Protein AF-A0A7S2RFF7-F1 (afdb_monomer)

Mean predicted aligned error: 13.82 Å

pLDDT: mean 79.88, std 22.13, range [27.48, 98.69]

Organism: NCBI:txid49252

InterPro domains:
  IPR005165 Anthrax toxin, edema factor, central [PF03497] (139-220)
  IPR037017 Anthrax toxin, edema factor, central domain superfamily [G3DSA:3.90.1760.10] (170-289)

Structure (mmCIF, N/CA/C/O backbone):
data_AF-A0A7S2RFF7-F1
#
_entry.id   AF-A0A7S2RFF7-F1
#
loop_
_atom_site.group_PDB
_atom_site.id
_atom_site.type_symbol
_atom_site.label_atom_id
_atom_site.label_alt_id
_atom_site.label_comp_id
_atom_site.label_asym_id
_atom_site.label_entity_id
_atom_site.label_seq_id
_atom_site.pdbx_PDB_ins_code
_atom_site.Cartn_x
_atom_site.Cartn_y
_atom_site.Cartn_z
_atom_site.occupancy
_atom_site.B_iso_or_equiv
_atom_site.auth_seq_id
_atom_site.auth_comp_id
_atom_site.auth_asym_id
_atom_site.auth_atom_id
_atom_site.pdbx_PDB_model_num
ATOM 1 N N . SER A 1 1 ? -48.824 20.600 -8.946 1.00 50.84 1 SER A N 1
ATOM 2 C CA . SER A 1 1 ? -48.094 21.889 -8.973 1.00 50.84 1 SER A CA 1
ATOM 3 C C . SER A 1 1 ? -47.130 22.089 -7.794 1.00 50.84 1 SER A C 1
ATOM 5 O O . SER A 1 1 ? -46.209 22.879 -7.943 1.00 50.84 1 SER A O 1
ATOM 7 N N . GLY A 1 2 ? -47.251 21.365 -6.666 1.00 45.94 2 GLY A N 1
ATOM 8 C CA . GLY A 1 2 ? -46.391 21.558 -5.478 1.00 45.94 2 GLY A CA 1
ATOM 9 C C . GLY A 1 2 ? -44.954 21.003 -5.534 1.00 45.94 2 GLY A C 1
ATOM 10 O O . GLY A 1 2 ? -44.089 21.506 -4.828 1.00 45.94 2 GLY A O 1
ATOM 11 N N . GLN A 1 3 ? -44.642 20.024 -6.393 1.00 40.78 3 GLN A N 1
ATOM 12 C CA . GLN A 1 3 ? -43.285 19.443 -6.461 1.00 40.78 3 GLN A CA 1
ATOM 13 C C . GLN A 1 3 ? -42.256 20.315 -7.206 1.00 40.78 3 GLN A C 1
ATOM 15 O O . GLN A 1 3 ? -41.061 20.213 -6.946 1.00 40.78 3 GLN A O 1
ATOM 20 N N . TRP A 1 4 ? -42.697 21.218 -8.088 1.00 40.47 4 TRP A N 1
ATOM 21 C CA . TRP A 1 4 ? -41.795 22.095 -8.852 1.00 40.47 4 TRP A CA 1
ATOM 22 C C . TRP A 1 4 ? -41.325 23.329 -8.071 1.00 40.47 4 TRP A C 1
ATOM 24 O O . TRP A 1 4 ? -40.272 23.886 -8.379 1.00 40.47 4 TRP A O 1
ATOM 34 N N . ILE A 1 5 ? -42.077 23.745 -7.049 1.00 53.62 5 ILE A N 1
ATOM 35 C CA . ILE A 1 5 ? -41.727 24.892 -6.196 1.00 53.62 5 ILE A CA 1
ATOM 36 C C . ILE A 1 5 ? -40.555 24.519 -5.273 1.00 53.62 5 ILE A C 1
ATOM 38 O O . ILE A 1 5 ? -39.590 25.270 -5.163 1.00 53.62 5 ILE A O 1
ATOM 42 N N . ASN A 1 6 ? -40.557 23.289 -4.754 1.00 53.44 6 ASN A N 1
ATOM 43 C CA . ASN A 1 6 ? -39.535 22.782 -3.833 1.00 53.44 6 ASN A CA 1
ATOM 44 C C . ASN A 1 6 ? -38.143 22.622 -4.500 1.00 53.44 6 ASN A C 1
ATOM 46 O O . ASN A 1 6 ? -37.103 22.811 -3.871 1.00 53.44 6 ASN A O 1
ATOM 50 N N . LEU A 1 7 ? -38.097 22.353 -5.814 1.00 55.66 7 LEU A N 1
ATOM 51 C CA . LEU A 1 7 ? -36.831 22.284 -6.562 1.00 55.66 7 LEU A CA 1
ATOM 52 C C . LEU A 1 7 ? -36.215 23.664 -6.852 1.00 55.66 7 LEU A C 1
ATOM 54 O O . LEU A 1 7 ? -34.994 23.778 -6.968 1.00 55.66 7 LEU A O 1
ATOM 58 N N . LYS A 1 8 ? -37.039 24.713 -6.983 1.00 59.47 8 LYS A N 1
ATOM 59 C CA . LYS A 1 8 ? -36.550 26.083 -7.206 1.00 59.47 8 LYS A CA 1
ATOM 60 C C . LYS A 1 8 ? -35.967 26.690 -5.932 1.00 59.47 8 LYS A C 1
ATOM 62 O O . LYS A 1 8 ? -34.960 27.387 -6.021 1.00 59.47 8 LYS A O 1
ATOM 67 N N . GLU A 1 9 ? -36.545 26.386 -4.773 1.00 62.47 9 GLU A N 1
ATOM 68 C CA . GLU A 1 9 ? -36.015 26.834 -3.480 1.00 62.47 9 GLU A CA 1
ATOM 69 C C . GLU A 1 9 ? -34.687 26.146 -3.141 1.00 62.47 9 GLU A C 1
ATOM 71 O O . GLU A 1 9 ? -33.722 26.837 -2.822 1.00 62.47 9 GLU A O 1
ATOM 76 N N . LYS A 1 10 ? -34.565 24.827 -3.369 1.00 64.19 10 LYS A N 1
ATOM 77 C CA . LYS A 1 10 ? -33.287 24.105 -3.193 1.00 64.19 10 LYS A CA 1
ATOM 78 C C . LYS A 1 10 ? -32.157 24.594 -4.104 1.00 64.19 10 LYS A C 1
ATOM 80 O O . LYS A 1 10 ? -30.992 24.538 -3.720 1.00 64.19 10 LYS A O 1
ATOM 85 N N . ARG A 1 11 ? -32.469 25.067 -5.317 1.00 66.19 11 ARG A N 1
ATOM 86 C CA . ARG A 1 11 ? -31.454 25.647 -6.215 1.00 66.19 11 ARG A CA 1
ATOM 87 C C . ARG A 1 11 ? -31.050 27.063 -5.817 1.00 66.19 11 ARG A C 1
ATOM 89 O O . ARG A 1 11 ? -29.893 27.414 -6.010 1.00 66.19 11 ARG A O 1
ATOM 96 N N . LYS A 1 12 ? -31.964 27.865 -5.259 1.00 71.00 12 LYS A N 1
ATOM 97 C CA . LYS A 1 12 ? -31.616 29.194 -4.735 1.00 71.00 12 LYS A CA 1
ATOM 98 C C . LYS A 1 12 ? -30.678 29.090 -3.533 1.00 71.00 12 LYS A C 1
ATOM 100 O O . LYS A 1 12 ? -29.656 29.763 -3.542 1.00 71.00 12 LYS A O 1
ATOM 105 N N . SER A 1 13 ? -30.952 28.179 -2.596 1.00 72.00 13 SER A N 1
ATOM 106 C CA . SER A 1 13 ? -30.099 27.992 -1.415 1.00 72.00 13 SER A CA 1
ATOM 107 C C . SER A 1 13 ? -28.688 27.506 -1.770 1.00 72.00 13 SER A C 1
ATOM 109 O O . SER A 1 13 ? -27.721 27.944 -1.164 1.00 72.00 13 SER A O 1
ATOM 111 N N . GLN A 1 14 ? -28.534 26.650 -2.788 1.00 63.84 14 GLN A N 1
ATOM 112 C CA . GLN A 1 14 ? -27.205 26.211 -3.244 1.00 63.84 14 GLN A CA 1
ATOM 113 C C . GLN A 1 14 ? -26.387 27.330 -3.905 1.00 63.84 14 GLN A C 1
ATOM 115 O O . GLN A 1 14 ? -25.170 27.355 -3.757 1.00 63.84 14 GLN A O 1
ATOM 120 N N . ILE A 1 15 ? -27.041 28.258 -4.610 1.00 74.50 15 ILE A N 1
ATOM 121 C CA . ILE A 1 15 ? -26.365 29.397 -5.250 1.00 74.50 15 ILE A CA 1
ATOM 122 C C . ILE A 1 15 ? -25.943 30.446 -4.211 1.00 74.50 15 ILE A C 1
ATOM 124 O O . ILE A 1 15 ? -24.914 31.092 -4.392 1.00 74.50 15 ILE A O 1
ATOM 128 N N . GLU A 1 16 ? -26.707 30.613 -3.130 1.00 70.38 16 GLU A N 1
ATOM 129 C CA . GLU A 1 16 ? -26.358 31.511 -2.019 1.00 70.38 16 GLU A CA 1
ATOM 130 C C . GLU A 1 16 ? -25.154 30.990 -1.224 1.00 70.38 16 GLU A C 1
ATOM 132 O O . GLU A 1 16 ? -24.198 31.734 -1.025 1.00 70.38 16 GLU A O 1
ATOM 137 N N . ILE A 1 17 ? -25.120 29.687 -0.920 1.00 71.75 17 ILE A N 1
ATOM 138 C CA . ILE A 1 17 ? -23.980 29.041 -0.243 1.00 71.75 17 ILE A CA 1
ATOM 139 C C . ILE A 1 17 ? -22.697 29.151 -1.087 1.00 71.75 17 ILE A C 1
ATOM 141 O O . ILE A 1 17 ? -21.632 29.476 -0.571 1.00 71.75 17 ILE A O 1
ATOM 145 N N . GLN A 1 18 ? -22.794 28.976 -2.410 1.00 59.34 18 GLN A N 1
ATOM 146 C CA . GLN A 1 18 ? -21.644 29.145 -3.308 1.00 59.34 18 GLN A CA 1
ATOM 147 C C . GLN A 1 18 ? -21.169 30.596 -3.449 1.00 59.34 18 GLN A C 1
ATOM 149 O O . GLN A 1 18 ? -20.025 30.823 -3.848 1.00 59.34 18 GLN A O 1
ATOM 154 N N . LYS A 1 19 ? -22.016 31.590 -3.164 1.00 67.56 19 LYS A N 1
ATOM 155 C CA . LYS A 1 19 ? -21.591 32.995 -3.147 1.00 67.56 19 LYS A CA 1
ATOM 156 C C . LYS A 1 19 ? -20.852 33.336 -1.858 1.00 67.56 19 LYS A C 1
ATOM 158 O O . LYS A 1 19 ? -19.801 33.959 -1.952 1.00 67.56 19 LYS A O 1
ATOM 163 N N . GLU A 1 20 ? -21.325 32.855 -0.710 1.00 65.31 20 GLU A N 1
ATOM 164 C CA . GLU A 1 20 ? -20.646 33.055 0.578 1.00 65.31 20 GLU A CA 1
ATOM 165 C C . GLU A 1 20 ? -19.268 32.371 0.620 1.00 65.31 20 GLU A C 1
ATOM 167 O O . GLU A 1 20 ? -18.295 32.977 1.066 1.00 65.31 20 GLU A O 1
ATOM 172 N N . GLU A 1 21 ? -19.127 31.160 0.066 1.00 60.25 21 GLU A N 1
ATOM 173 C CA . GLU A 1 21 ? -17.826 30.468 0.005 1.00 60.25 21 GLU A CA 1
ATOM 174 C C . GLU A 1 21 ? -16.787 31.205 -0.860 1.00 60.25 21 GLU A C 1
ATOM 176 O O . GLU A 1 21 ? -15.596 31.206 -0.543 1.00 60.25 21 GLU A O 1
ATOM 181 N N . ASN A 1 22 ? -17.221 31.875 -1.932 1.00 52.09 22 ASN A N 1
ATOM 182 C CA . ASN A 1 22 ? -16.320 32.642 -2.795 1.00 52.09 22 ASN A CA 1
ATOM 183 C C . ASN A 1 22 ? -15.942 34.009 -2.201 1.00 52.09 22 ASN A C 1
ATOM 185 O O . ASN A 1 22 ? -14.858 34.512 -2.490 1.00 52.09 22 ASN A O 1
ATOM 189 N N . GLU A 1 23 ? -16.791 34.591 -1.352 1.00 53.78 23 GLU A N 1
ATOM 190 C CA . GLU A 1 23 ? -16.519 35.862 -0.666 1.00 53.78 23 GLU A CA 1
ATOM 191 C C . GLU A 1 23 ? -15.573 35.677 0.538 1.00 53.78 23 GLU A C 1
ATOM 193 O O . GLU A 1 23 ? -14.775 36.557 0.865 1.00 53.78 23 GLU A O 1
ATOM 198 N N . ILE A 1 24 ? -15.575 34.485 1.147 1.00 55.53 24 ILE A N 1
ATOM 199 C CA . ILE A 1 24 ? -14.622 34.100 2.201 1.00 55.53 24 ILE A CA 1
ATOM 200 C C . ILE A 1 24 ? -13.211 33.868 1.627 1.00 55.53 24 ILE A C 1
ATOM 202 O O . ILE A 1 24 ? -12.216 34.167 2.288 1.00 55.53 24 ILE A O 1
ATOM 206 N N . LEU A 1 25 ? -13.099 33.408 0.376 1.00 47.94 25 LEU A N 1
ATOM 207 C CA . LEU A 1 25 ? -11.810 33.184 -0.292 1.00 47.94 25 LEU A CA 1
ATOM 208 C C . LEU A 1 25 ? -11.142 34.469 -0.809 1.00 47.94 25 LEU A C 1
ATOM 210 O O . LEU A 1 25 ? -9.938 34.451 -1.065 1.00 47.94 25 LEU A O 1
ATOM 214 N N . SER A 1 26 ? -11.869 35.584 -0.940 1.00 44.34 26 SER A N 1
ATOM 215 C CA . SER A 1 26 ? -11.306 36.842 -1.455 1.00 44.34 26 SER A CA 1
ATOM 216 C C . SER A 1 26 ? -10.727 37.776 -0.386 1.00 44.34 26 SER A C 1
ATOM 218 O O . SER A 1 26 ? -10.078 38.752 -0.747 1.00 44.34 26 SER A O 1
ATOM 220 N N . ASN A 1 27 ? -10.925 37.493 0.909 1.00 42.41 27 ASN A N 1
ATOM 221 C CA . ASN A 1 27 ? -10.577 38.417 2.004 1.00 42.41 27 ASN A CA 1
ATOM 222 C C . ASN A 1 27 ? -9.439 37.932 2.932 1.00 42.41 27 ASN A C 1
ATOM 224 O O . ASN A 1 27 ? -9.236 38.483 4.014 1.00 42.41 27 ASN A O 1
ATOM 228 N N . GLY A 1 28 ? -8.660 36.930 2.517 1.00 37.66 28 GLY A N 1
ATOM 229 C CA . GLY A 1 28 ? -7.533 36.389 3.286 1.00 37.66 28 GLY A CA 1
ATOM 230 C C . GLY A 1 28 ? -6.184 37.063 3.003 1.00 37.66 28 GLY A C 1
ATOM 231 O O . GLY A 1 28 ? -5.427 36.573 2.174 1.00 37.66 28 GLY A O 1
ATOM 232 N N . SER A 1 29 ? -5.912 38.154 3.728 1.00 37.09 29 SER A N 1
ATOM 233 C CA . SER A 1 29 ? -4.608 38.648 4.230 1.00 37.09 29 SER A CA 1
ATOM 234 C C . SER A 1 29 ? -3.357 38.631 3.327 1.00 37.09 29 SER A C 1
ATOM 236 O O . SER A 1 29 ? -2.744 37.593 3.079 1.00 37.09 29 SER A O 1
ATOM 238 N N . GLU A 1 30 ? -2.889 39.839 2.998 1.00 46.78 30 GLU A N 1
ATOM 239 C CA . GLU A 1 30 ? -1.511 40.150 2.605 1.00 46.78 30 GLU A CA 1
ATOM 240 C C . GLU A 1 30 ? -0.536 39.909 3.776 1.00 46.78 30 GLU A C 1
ATOM 242 O O . GLU A 1 30 ? -0.664 40.531 4.830 1.00 46.78 30 GLU A O 1
ATOM 247 N N . GLU A 1 31 ? 0.482 39.066 3.577 1.00 38.91 31 GLU A N 1
ATOM 248 C CA . GLU A 1 31 ? 1.694 39.041 4.408 1.00 38.91 31 GLU A CA 1
ATOM 249 C C . GLU A 1 31 ? 2.965 39.153 3.542 1.00 38.91 31 GLU A C 1
ATOM 251 O O . GLU A 1 31 ? 2.984 38.713 2.386 1.00 38.91 31 GLU A O 1
ATOM 256 N N . PRO A 1 32 ? 4.035 39.786 4.063 1.00 38.00 32 PRO A N 1
ATOM 257 C CA . PRO A 1 32 ? 5.127 40.307 3.254 1.00 38.00 32 PRO A CA 1
ATOM 258 C C . PRO A 1 32 ? 6.128 39.229 2.827 1.00 38.00 32 PRO A C 1
ATOM 260 O O . PRO A 1 32 ? 6.657 38.458 3.627 1.00 38.00 32 PRO A O 1
ATOM 263 N N . ILE A 1 33 ? 6.476 39.254 1.541 1.00 32.56 33 ILE A N 1
ATOM 264 C CA . ILE A 1 33 ? 7.538 38.440 0.947 1.00 32.56 33 ILE A CA 1
ATOM 265 C C . ILE A 1 33 ? 8.898 38.928 1.472 1.00 32.56 33 ILE A C 1
ATOM 267 O O . ILE A 1 33 ? 9.465 39.905 0.980 1.00 32.56 33 ILE A O 1
ATOM 271 N N . VAL A 1 34 ? 9.455 38.222 2.459 1.00 32.41 34 VAL A N 1
ATOM 272 C CA . VAL A 1 34 ? 10.856 38.376 2.874 1.00 32.41 34 VAL A CA 1
ATOM 273 C C . VAL A 1 34 ? 11.744 37.596 1.904 1.00 32.41 34 VAL A C 1
ATOM 275 O O . VAL A 1 34 ? 11.863 36.373 1.944 1.00 32.41 34 VAL A O 1
ATOM 278 N N . ASN A 1 35 ? 12.383 38.340 1.008 1.00 36.88 35 ASN A N 1
ATOM 279 C CA . ASN A 1 35 ? 13.294 37.832 -0.006 1.00 36.88 35 ASN A CA 1
ATOM 280 C C . ASN A 1 35 ? 14.657 37.482 0.628 1.00 36.88 35 ASN A C 1
ATOM 282 O O . ASN A 1 35 ? 15.513 38.349 0.803 1.00 36.88 35 ASN A O 1
ATOM 286 N N . THR A 1 36 ? 14.876 36.213 0.987 1.00 32.38 36 THR A N 1
ATOM 287 C CA . THR A 1 36 ? 16.193 35.716 1.429 1.00 32.38 36 THR A CA 1
ATOM 288 C C . THR A 1 36 ? 16.903 34.977 0.297 1.00 32.38 36 THR A C 1
ATOM 290 O O . THR A 1 36 ? 16.961 33.753 0.235 1.00 32.38 36 THR A O 1
ATOM 293 N N . ASN A 1 37 ? 17.526 35.748 -0.594 1.00 31.78 37 ASN A N 1
ATOM 294 C CA . ASN A 1 37 ? 18.553 35.236 -1.498 1.00 31.78 37 ASN A CA 1
ATOM 295 C C . ASN A 1 37 ? 19.822 34.885 -0.697 1.00 31.78 37 ASN A C 1
ATOM 297 O O . ASN A 1 37 ? 20.742 35.694 -0.576 1.00 31.78 37 ASN A O 1
ATOM 301 N N . ARG A 1 38 ? 19.903 33.662 -0.156 1.00 29.61 38 ARG A N 1
ATOM 302 C CA . ARG A 1 38 ? 21.180 33.078 0.285 1.00 29.61 38 ARG A CA 1
ATOM 303 C C . ARG A 1 38 ? 21.874 32.416 -0.900 1.00 29.61 38 ARG A C 1
ATOM 305 O O . ARG A 1 38 ? 21.633 31.269 -1.257 1.00 29.61 38 ARG A O 1
ATOM 312 N N . ARG A 1 39 ? 22.768 33.196 -1.500 1.00 29.22 39 ARG A N 1
ATOM 313 C CA . ARG A 1 39 ? 23.754 32.782 -2.497 1.00 29.22 39 ARG A CA 1
ATOM 314 C C . ARG A 1 39 ? 24.758 31.840 -1.823 1.00 29.22 39 ARG A C 1
ATOM 316 O O . ARG A 1 39 ? 25.574 32.286 -1.023 1.00 29.22 39 ARG A O 1
ATOM 323 N N . VAL A 1 40 ? 24.695 30.545 -2.126 1.00 28.89 40 VAL A N 1
ATOM 324 C CA . VAL A 1 40 ? 25.746 29.591 -1.743 1.00 28.89 40 VAL A CA 1
ATOM 325 C C . VAL A 1 40 ? 26.932 29.815 -2.681 1.00 28.89 40 VAL A C 1
ATOM 327 O O . VAL A 1 40 ? 26.881 29.496 -3.867 1.00 28.89 40 VAL A O 1
ATOM 330 N N . SER A 1 41 ? 27.984 30.438 -2.159 1.00 27.48 41 SER A N 1
ATOM 331 C CA . SER A 1 41 ? 29.276 30.579 -2.824 1.00 27.48 41 SER A CA 1
ATOM 332 C C . SER A 1 41 ? 30.037 29.255 -2.754 1.00 27.48 41 SER A C 1
ATOM 334 O O . SER A 1 41 ? 30.497 28.868 -1.681 1.00 27.48 41 SER A O 1
ATOM 336 N N . PHE A 1 42 ? 30.205 28.580 -3.890 1.00 28.80 42 PHE A N 1
ATOM 337 C CA . PHE A 1 42 ? 31.222 27.540 -4.031 1.00 28.80 42 PHE A CA 1
ATOM 338 C C . PHE A 1 42 ? 32.586 28.212 -4.226 1.00 28.80 42 PHE A C 1
ATOM 340 O O . PHE A 1 42 ? 32.807 28.912 -5.215 1.00 28.80 42 PHE A O 1
ATOM 347 N N . GLN A 1 43 ? 33.486 28.030 -3.259 1.00 28.73 43 GLN A N 1
ATOM 348 C CA . GLN A 1 43 ? 34.897 28.383 -3.396 1.00 28.73 43 GLN A CA 1
ATOM 349 C C . GLN A 1 43 ? 35.565 27.418 -4.383 1.00 28.73 43 GLN A C 1
ATOM 351 O O . GLN A 1 43 ? 35.547 26.203 -4.201 1.00 28.73 43 GLN A O 1
ATOM 356 N N . LEU A 1 44 ? 36.136 27.993 -5.439 1.00 29.59 44 LEU A N 1
ATOM 357 C CA . LEU A 1 44 ? 36.978 27.325 -6.425 1.00 29.59 44 LEU A CA 1
ATOM 358 C C . LEU A 1 44 ? 38.353 27.019 -5.808 1.00 29.59 44 LEU A C 1
ATOM 360 O O . LEU A 1 44 ? 38.982 27.905 -5.230 1.00 29.59 44 LEU A O 1
ATOM 364 N N . LEU A 1 45 ? 38.827 25.782 -5.970 1.00 32.34 45 LEU A N 1
ATOM 365 C CA . LEU A 1 45 ? 40.236 25.406 -5.801 1.00 32.34 45 LEU A CA 1
ATOM 366 C C . LEU A 1 45 ? 41.022 25.683 -7.106 1.00 32.34 45 LEU A C 1
ATOM 368 O O . LEU A 1 45 ? 40.408 25.771 -8.172 1.00 32.34 45 LEU A O 1
ATOM 372 N N . PRO A 1 46 ? 42.354 25.880 -7.036 1.00 31.30 46 PRO A N 1
ATOM 373 C CA . PRO A 1 46 ? 43.085 26.716 -7.987 1.00 31.30 46 PRO A CA 1
ATOM 374 C C . PRO A 1 46 ? 43.409 26.050 -9.331 1.00 31.30 46 PRO A C 1
ATOM 376 O O . PRO A 1 46 ? 43.733 24.866 -9.417 1.00 31.30 46 PRO A O 1
ATOM 379 N N . GLU A 1 47 ? 43.387 26.882 -10.378 1.00 34.16 47 GLU A N 1
ATOM 380 C CA . GLU A 1 47 ? 43.902 26.600 -11.718 1.00 34.16 47 GLU A CA 1
ATOM 381 C C . GLU A 1 47 ? 45.417 26.336 -11.678 1.00 34.16 47 GLU A C 1
ATOM 383 O O . GLU A 1 47 ? 46.180 27.205 -11.268 1.00 34.16 47 GLU A O 1
ATOM 388 N N . ASN A 1 48 ? 45.863 25.175 -12.172 1.00 33.19 48 ASN A N 1
ATOM 389 C CA . ASN A 1 48 ? 47.192 25.010 -12.773 1.00 33.19 48 ASN A CA 1
ATOM 390 C C . ASN A 1 48 ? 47.267 23.732 -13.626 1.00 33.19 48 ASN A C 1
ATOM 392 O O . ASN A 1 48 ? 47.528 22.647 -13.118 1.00 33.19 48 ASN A O 1
ATOM 396 N N . ASN A 1 49 ? 47.003 23.881 -14.930 1.00 31.44 49 ASN A N 1
ATOM 397 C CA . ASN A 1 49 ? 47.727 23.271 -16.063 1.00 31.44 49 ASN A CA 1
ATOM 398 C C . ASN A 1 49 ? 46.868 23.340 -17.335 1.00 31.44 49 ASN A C 1
ATOM 400 O O . ASN A 1 49 ? 46.187 22.393 -17.721 1.00 31.44 49 ASN A O 1
ATOM 404 N N . ARG A 1 50 ? 46.930 24.482 -18.031 1.00 30.58 50 ARG A N 1
ATOM 405 C CA . ARG A 1 50 ? 46.422 24.609 -19.402 1.00 30.58 50 ARG A CA 1
ATOM 406 C C . ARG A 1 50 ? 47.482 24.099 -20.381 1.00 30.58 50 ARG A C 1
ATOM 408 O O . ARG A 1 50 ? 48.398 24.838 -20.729 1.00 30.58 50 ARG A O 1
ATOM 415 N N . ARG A 1 51 ? 47.323 22.876 -20.895 1.00 29.53 51 ARG A N 1
ATOM 416 C CA . ARG A 1 51 ? 47.814 22.531 -22.241 1.00 29.53 51 ARG A CA 1
ATOM 417 C C . ARG A 1 51 ? 46.653 22.687 -23.220 1.00 29.53 51 ARG A C 1
ATOM 419 O O . ARG A 1 51 ? 45.621 22.040 -23.083 1.00 29.53 51 ARG A O 1
ATOM 426 N N . ARG A 1 52 ? 46.815 23.615 -24.165 1.00 32.97 52 ARG A N 1
ATOM 427 C CA . ARG A 1 52 ? 45.876 23.889 -25.259 1.00 32.97 52 ARG A CA 1
ATOM 428 C C . ARG A 1 52 ? 45.835 22.688 -26.209 1.00 32.97 52 ARG A C 1
ATOM 430 O O . ARG A 1 52 ? 46.876 22.309 -26.733 1.00 32.97 52 ARG A O 1
ATOM 437 N N . ILE A 1 53 ? 44.640 22.167 -26.479 1.00 28.92 53 ILE A N 1
ATOM 438 C CA . ILE A 1 53 ? 44.345 21.352 -27.666 1.00 28.92 53 ILE A CA 1
ATOM 439 C C . ILE A 1 53 ? 43.395 22.185 -28.545 1.00 28.92 53 ILE A C 1
ATOM 441 O O . ILE A 1 53 ? 42.445 22.757 -28.000 1.00 28.92 53 ILE A O 1
ATOM 445 N N . PRO A 1 54 ? 43.634 22.333 -29.862 1.00 29.92 54 PRO A N 1
ATOM 446 C CA . PRO A 1 54 ? 42.799 23.170 -30.712 1.00 29.92 54 PRO A CA 1
ATOM 447 C C . PRO A 1 54 ? 41.462 22.493 -31.011 1.00 29.92 54 PRO A C 1
ATOM 449 O O . PRO A 1 54 ? 41.401 21.327 -31.395 1.00 29.92 54 PRO A O 1
ATOM 452 N N . SER A 1 55 ? 40.386 23.266 -30.893 1.00 29.95 55 SER A N 1
ATOM 453 C CA . SER A 1 55 ? 39.056 22.898 -31.355 1.00 29.95 55 SER A CA 1
ATOM 454 C C . SER A 1 55 ? 38.989 22.942 -32.884 1.00 29.95 55 SER A C 1
ATOM 456 O O . SER A 1 55 ? 39.044 24.027 -33.468 1.00 29.95 55 SER A O 1
ATOM 458 N N . GLN A 1 56 ? 38.764 21.800 -33.528 1.00 30.02 56 GLN A N 1
ATOM 459 C CA . GLN A 1 56 ? 38.091 21.775 -34.823 1.00 30.02 56 GLN A CA 1
ATOM 460 C C . GLN A 1 56 ? 36.728 21.105 -34.673 1.00 30.02 56 GLN A C 1
ATOM 462 O O . GLN A 1 56 ? 36.600 19.923 -34.367 1.00 30.02 56 GLN A O 1
ATOM 467 N N . ARG A 1 57 ? 35.691 21.921 -34.874 1.00 34.50 57 ARG A N 1
ATOM 468 C CA . ARG A 1 57 ? 34.326 21.475 -35.131 1.00 34.50 57 ARG A CA 1
ATOM 469 C C . ARG A 1 57 ? 34.308 20.776 -36.488 1.00 34.50 57 ARG A C 1
ATOM 471 O O . ARG A 1 57 ? 34.519 21.429 -37.502 1.00 34.50 57 ARG A O 1
ATOM 478 N N . SER A 1 58 ? 33.941 19.502 -36.506 1.00 30.78 58 SER A N 1
ATOM 479 C CA . SER A 1 58 ? 33.343 18.878 -37.682 1.00 30.78 58 SER A CA 1
ATOM 480 C C . SER A 1 58 ? 32.107 18.110 -37.237 1.00 30.78 58 SER A C 1
ATOM 482 O O . SER A 1 58 ? 32.184 17.132 -36.495 1.00 30.78 58 SER A O 1
ATOM 484 N N . ARG A 1 59 ? 30.942 18.617 -37.645 1.00 37.34 59 ARG A N 1
ATOM 485 C CA . ARG A 1 59 ? 29.678 17.886 -37.605 1.00 37.34 59 ARG A CA 1
ATOM 486 C C . ARG A 1 59 ? 29.776 16.787 -38.662 1.00 37.34 59 ARG A C 1
ATOM 488 O O . ARG A 1 59 ? 29.621 17.076 -39.844 1.00 37.34 59 ARG A O 1
ATOM 495 N N . ARG A 1 60 ? 29.995 15.540 -38.246 1.00 32.50 60 ARG A N 1
ATOM 496 C CA . ARG A 1 60 ? 29.646 14.367 -39.054 1.00 32.50 60 ARG A CA 1
ATOM 497 C C . ARG A 1 60 ? 28.515 13.616 -38.366 1.00 32.50 60 ARG A C 1
ATOM 499 O O . ARG A 1 60 ? 28.640 13.160 -37.235 1.00 32.50 60 ARG A O 1
ATOM 506 N N . SER A 1 61 ? 27.386 13.575 -39.058 1.00 35.66 61 SER A N 1
ATOM 507 C CA . SER A 1 61 ? 26.224 12.748 -38.767 1.00 35.66 61 SER A CA 1
ATOM 508 C C . SER A 1 61 ? 26.619 11.268 -38.822 1.00 35.66 61 SER A C 1
ATOM 510 O O . SER A 1 61 ? 27.161 10.792 -39.817 1.00 35.66 61 SER A O 1
ATOM 512 N N . GLY A 1 62 ? 26.340 10.528 -37.748 1.00 37.19 62 GLY A N 1
ATOM 513 C CA . GLY A 1 62 ? 26.659 9.103 -37.587 1.00 37.19 62 GLY A CA 1
ATOM 514 C C . GLY A 1 62 ? 25.740 8.149 -38.356 1.00 37.19 62 GLY A C 1
ATOM 515 O O . GLY A 1 62 ? 25.302 7.153 -37.798 1.00 37.19 62 GLY A O 1
ATOM 516 N N . ILE A 1 63 ? 25.421 8.454 -39.617 1.00 41.50 63 ILE A N 1
ATOM 517 C CA . ILE A 1 63 ? 24.612 7.583 -40.497 1.00 41.50 63 ILE A CA 1
ATOM 518 C C . ILE A 1 63 ? 25.497 6.864 -41.542 1.00 41.50 63 ILE A C 1
ATOM 520 O O . ILE A 1 63 ? 25.041 5.971 -42.245 1.00 41.50 63 ILE A O 1
ATOM 524 N N . ALA A 1 64 ? 26.792 7.188 -41.618 1.00 36.06 64 ALA A N 1
ATOM 525 C CA . ALA A 1 64 ? 27.665 6.709 -42.691 1.00 36.06 64 ALA A CA 1
ATOM 526 C C . ALA A 1 64 ? 28.245 5.286 -42.516 1.00 36.06 64 ALA A C 1
ATOM 528 O O . ALA A 1 64 ? 28.806 4.771 -43.475 1.00 36.06 64 ALA A O 1
ATOM 529 N N . SER A 1 65 ? 28.136 4.632 -41.350 1.00 46.88 65 SER A N 1
ATOM 530 C CA . SER A 1 65 ? 28.872 3.372 -41.113 1.00 46.88 65 SER A CA 1
ATOM 531 C C . SER A 1 65 ? 28.162 2.097 -41.577 1.00 46.88 65 SER A C 1
ATOM 533 O O . SER A 1 65 ? 28.834 1.119 -41.882 1.00 46.88 65 SER A O 1
ATOM 535 N N . SER A 1 66 ? 26.827 2.071 -41.671 1.00 41.56 66 SER A N 1
ATOM 536 C CA . SER A 1 66 ? 26.118 0.894 -42.206 1.00 41.56 66 SER A CA 1
ATOM 537 C C . SER A 1 66 ? 26.004 0.921 -43.732 1.00 41.56 66 SER A C 1
ATOM 539 O O . SER A 1 66 ? 26.063 -0.126 -44.371 1.00 41.56 66 SER A O 1
ATOM 541 N N . LEU A 1 67 ? 25.902 2.114 -44.332 1.00 40.28 67 LEU A N 1
ATOM 542 C CA . LEU A 1 67 ? 25.886 2.294 -45.788 1.00 40.28 67 LEU A CA 1
ATOM 543 C C . LEU A 1 67 ? 27.247 1.996 -46.432 1.00 40.28 67 LEU A C 1
ATOM 545 O O . LEU A 1 67 ? 27.278 1.506 -47.558 1.00 40.28 67 LEU A O 1
ATOM 549 N N . SER A 1 68 ? 28.361 2.211 -45.720 1.00 47.03 68 SER A N 1
ATOM 550 C CA . SER A 1 68 ? 29.686 1.882 -46.257 1.00 47.03 68 SER A CA 1
ATOM 551 C C . SER A 1 68 ? 29.894 0.379 -46.435 1.00 47.03 68 SER A C 1
ATOM 553 O O . SER A 1 68 ? 30.654 0.001 -47.312 1.00 47.03 68 SER A O 1
ATOM 555 N N . LEU A 1 69 ? 29.218 -0.479 -45.658 1.00 43.97 69 LEU A N 1
ATOM 556 C CA . LEU A 1 69 ? 29.357 -1.934 -45.782 1.00 43.97 69 LEU A CA 1
ATOM 557 C C . LEU A 1 69 ? 28.458 -2.532 -46.881 1.00 43.97 69 LEU A C 1
ATOM 559 O O . LEU A 1 69 ? 28.829 -3.512 -47.517 1.00 43.97 69 LEU A O 1
ATOM 563 N N . VAL A 1 70 ? 27.288 -1.937 -47.145 1.00 43.94 70 VAL A N 1
ATOM 564 C CA . VAL A 1 70 ? 26.411 -2.385 -48.247 1.00 43.94 70 VAL A CA 1
ATOM 565 C C . VAL A 1 70 ? 27.015 -2.011 -49.604 1.00 43.94 70 VAL A C 1
ATOM 567 O O . VAL A 1 70 ? 27.032 -2.848 -50.503 1.00 43.94 70 VAL A O 1
ATOM 570 N N . ASN A 1 71 ? 27.632 -0.828 -49.713 1.00 40.56 71 ASN A N 1
ATOM 571 C CA . ASN A 1 71 ? 28.435 -0.455 -50.886 1.00 40.56 71 ASN A CA 1
ATOM 572 C C . ASN A 1 71 ? 29.789 -1.193 -50.957 1.00 40.56 71 ASN A C 1
ATOM 574 O O . ASN A 1 71 ? 30.453 -1.141 -51.980 1.00 40.56 71 ASN A O 1
ATOM 578 N N . PHE A 1 72 ? 30.213 -1.876 -49.886 1.00 45.00 72 PHE A N 1
ATOM 579 C CA . PHE A 1 72 ? 31.435 -2.694 -49.864 1.00 45.00 72 PHE A CA 1
ATOM 580 C C . PHE A 1 72 ? 31.202 -4.123 -50.381 1.00 45.00 72 PHE A C 1
ATOM 582 O O . PHE A 1 72 ? 32.129 -4.753 -50.877 1.00 45.00 72 PHE A O 1
ATOM 589 N N . ILE A 1 73 ? 29.974 -4.647 -50.275 1.00 44.53 73 ILE A N 1
ATOM 590 C CA . ILE A 1 73 ? 29.617 -5.984 -50.786 1.00 44.53 73 ILE A CA 1
ATOM 591 C C . ILE A 1 73 ? 29.086 -5.905 -52.225 1.00 44.53 73 ILE A C 1
ATOM 593 O O . ILE A 1 73 ? 29.303 -6.826 -53.012 1.00 44.53 73 ILE A O 1
ATOM 597 N N . ALA A 1 74 ? 28.424 -4.807 -52.595 1.00 42.59 74 ALA A N 1
ATOM 598 C CA . ALA A 1 74 ? 28.047 -4.530 -53.975 1.00 42.59 74 ALA A CA 1
ATOM 599 C C . ALA A 1 74 ? 29.212 -3.827 -54.690 1.00 42.59 74 ALA A C 1
ATOM 601 O O . ALA A 1 74 ? 29.285 -2.604 -54.716 1.00 42.59 74 ALA A O 1
ATOM 602 N N . GLY A 1 75 ? 30.156 -4.615 -55.209 1.00 38.88 75 GLY A N 1
ATOM 603 C CA . GLY A 1 75 ? 31.227 -4.109 -56.062 1.00 38.88 75 GLY A CA 1
ATOM 604 C C . GLY A 1 75 ? 30.660 -3.542 -57.361 1.00 38.88 75 GLY A C 1
ATOM 605 O O . GLY A 1 75 ? 30.264 -4.307 -58.240 1.00 38.88 75 GLY A O 1
ATOM 606 N N . ASP A 1 76 ? 30.641 -2.216 -57.472 1.00 41.62 76 ASP A N 1
ATOM 607 C CA . ASP A 1 76 ? 30.530 -1.535 -58.758 1.00 41.62 76 ASP A CA 1
ATOM 608 C C . ASP A 1 76 ? 31.884 -1.649 -59.468 1.00 41.62 76 ASP A C 1
ATOM 610 O O . ASP A 1 76 ? 32.898 -1.091 -59.046 1.00 41.62 76 ASP A O 1
ATOM 614 N N . LEU A 1 77 ? 31.881 -2.463 -60.521 1.00 49.06 77 LEU A N 1
ATOM 615 C CA . LEU A 1 77 ? 32.920 -2.544 -61.537 1.00 49.06 77 LEU A CA 1
ATOM 616 C C . LEU A 1 77 ? 32.798 -1.298 -62.418 1.00 49.06 77 LEU A C 1
ATOM 618 O O . LEU A 1 77 ? 31.979 -1.289 -63.334 1.00 49.06 77 LEU A O 1
ATOM 622 N N . ASP A 1 78 ? 33.594 -0.269 -62.147 1.00 47.50 78 ASP A N 1
ATOM 623 C CA . ASP A 1 78 ? 33.866 0.773 -63.136 1.00 47.50 78 ASP A CA 1
ATOM 624 C C . ASP A 1 78 ? 35.381 1.012 -63.201 1.00 47.50 78 ASP A C 1
ATOM 626 O O . ASP A 1 78 ? 36.017 1.470 -62.248 1.00 47.50 78 ASP A O 1
ATOM 630 N N . ASP A 1 79 ? 35.954 0.591 -64.329 1.00 55.78 79 ASP A N 1
ATOM 631 C CA . ASP A 1 79 ? 37.366 0.692 -64.691 1.00 55.78 79 ASP A CA 1
ATOM 632 C C . ASP A 1 79 ? 37.688 2.130 -65.115 1.00 55.78 79 ASP A C 1
ATOM 634 O O . ASP A 1 79 ? 37.525 2.474 -66.284 1.00 55.78 79 ASP A O 1
ATOM 638 N N . SER A 1 80 ? 38.176 2.959 -64.190 1.00 58.03 80 SER A N 1
ATOM 639 C CA . SER A 1 80 ? 39.184 3.998 -64.470 1.00 58.03 80 SER A CA 1
ATOM 640 C C . SER A 1 80 ? 39.424 4.862 -63.234 1.00 58.03 80 SER A C 1
ATOM 642 O O . SER A 1 80 ? 38.582 5.690 -62.899 1.00 58.03 80 SER A O 1
ATOM 644 N N . ASP A 1 81 ? 40.557 4.656 -62.563 1.00 49.84 81 ASP A N 1
ATOM 645 C CA . ASP A 1 81 ? 41.511 5.713 -62.190 1.00 49.84 81 ASP A CA 1
ATOM 646 C C . ASP A 1 81 ? 42.578 5.116 -61.254 1.00 49.84 81 ASP A C 1
ATOM 648 O O . ASP A 1 81 ? 42.355 4.846 -60.072 1.00 49.84 81 ASP A O 1
ATOM 652 N N . GLU A 1 82 ? 43.759 4.880 -61.829 1.00 58.94 82 GLU A N 1
ATOM 653 C CA . GLU A 1 82 ? 45.010 4.667 -61.106 1.00 58.94 82 GLU A CA 1
ATOM 654 C C . GLU A 1 82 ? 45.341 5.960 -60.351 1.00 58.94 82 GLU A C 1
ATOM 656 O O . GLU A 1 82 ? 45.673 6.951 -60.988 1.00 58.94 82 GLU A O 1
ATOM 661 N N . ASP A 1 83 ? 45.171 5.974 -59.024 1.00 55.97 83 ASP A N 1
ATOM 662 C CA . ASP A 1 83 ? 46.008 6.701 -58.048 1.00 55.97 83 ASP A CA 1
ATOM 663 C C . ASP A 1 83 ? 45.259 6.902 -56.716 1.00 55.97 83 ASP A C 1
ATOM 665 O O . ASP A 1 83 ? 44.729 7.975 -56.432 1.00 55.97 83 ASP A O 1
ATOM 669 N N . ALA A 1 84 ? 45.230 5.857 -55.876 1.00 56.06 84 ALA A N 1
ATOM 670 C CA . ALA A 1 84 ? 45.355 5.927 -54.407 1.00 56.06 84 ALA A CA 1
ATOM 671 C C . ALA A 1 84 ? 45.014 4.569 -53.761 1.00 56.06 84 ALA A C 1
ATOM 673 O O . ALA A 1 84 ? 44.047 4.447 -53.007 1.00 56.06 84 ALA A O 1
ATOM 674 N N . ASP A 1 85 ? 45.857 3.557 -53.979 1.00 53.19 85 ASP A N 1
ATOM 675 C CA . ASP A 1 85 ? 45.838 2.302 -53.212 1.00 53.19 85 ASP A CA 1
ATOM 676 C C . ASP A 1 85 ? 46.388 2.515 -51.786 1.00 53.19 85 ASP A C 1
ATOM 678 O O . ASP A 1 85 ? 47.363 1.907 -51.348 1.00 53.19 85 ASP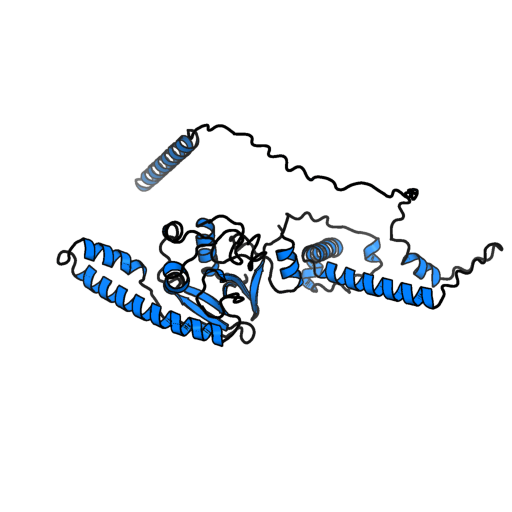 A O 1
ATOM 682 N N . ASN A 1 86 ? 45.742 3.385 -51.006 1.00 54.69 86 ASN A N 1
ATOM 683 C CA . ASN A 1 86 ? 45.847 3.345 -49.549 1.00 54.69 86 ASN A CA 1
ATOM 684 C C . ASN A 1 86 ? 44.865 2.284 -49.050 1.00 54.69 86 ASN A C 1
ATOM 686 O O . ASN A 1 86 ? 43.805 2.576 -48.492 1.00 54.69 86 ASN A O 1
ATOM 690 N N . LYS A 1 87 ? 45.216 1.023 -49.313 1.00 63.97 87 LYS A N 1
ATOM 691 C CA . LYS A 1 87 ? 44.497 -0.142 -48.812 1.00 63.97 87 LYS A CA 1
ATOM 692 C C . LYS A 1 87 ? 44.583 -0.096 -47.289 1.00 63.97 87 LYS A C 1
ATOM 694 O O . LYS A 1 87 ? 45.635 -0.340 -46.705 1.00 63.97 87 LYS A O 1
ATOM 699 N N . PHE A 1 88 ? 43.494 0.322 -46.654 1.00 59.59 88 PHE A N 1
ATOM 700 C CA . PHE A 1 88 ? 43.386 0.428 -45.205 1.00 59.59 88 PHE A CA 1
ATOM 701 C C . PHE A 1 88 ? 43.390 -0.991 -44.619 1.00 59.59 88 PHE A C 1
ATOM 703 O O . PHE A 1 88 ? 42.338 -1.593 -44.406 1.00 59.59 88 PHE A O 1
ATOM 710 N N . GLU A 1 89 ? 44.576 -1.571 -44.434 1.00 72.75 89 GLU A N 1
ATOM 711 C CA . GLU A 1 89 ? 44.743 -2.832 -43.715 1.00 72.75 89 GLU A CA 1
ATOM 712 C C . GLU A 1 89 ? 44.495 -2.571 -42.231 1.00 72.75 89 GLU A C 1
ATOM 714 O O . GLU A 1 89 ? 45.370 -2.135 -41.485 1.00 72.75 89 GLU A O 1
ATOM 719 N N . MET A 1 90 ? 43.255 -2.804 -41.813 1.00 77.19 90 MET A N 1
ATOM 720 C CA . MET A 1 90 ? 42.887 -2.830 -40.406 1.00 77.19 90 MET A CA 1
ATOM 721 C C . MET A 1 90 ? 43.595 -4.028 -39.764 1.00 77.19 90 MET A C 1
ATOM 723 O O . MET A 1 90 ? 43.375 -5.172 -40.172 1.00 77.19 90 MET A O 1
ATOM 727 N N . SER A 1 91 ? 44.484 -3.780 -38.802 1.00 88.12 91 SER A N 1
ATOM 728 C CA . SER A 1 91 ? 45.233 -4.861 -38.164 1.00 88.12 91 SER A CA 1
ATOM 729 C C . SER A 1 91 ? 44.299 -5.760 -37.344 1.00 88.12 91 SER A C 1
ATOM 731 O O . SER A 1 91 ? 43.197 -5.366 -36.958 1.00 88.12 91 SER A O 1
ATOM 733 N N . LEU A 1 92 ? 44.740 -6.981 -37.026 1.00 79.75 92 LEU A N 1
ATOM 734 C CA . LEU A 1 92 ? 43.974 -7.879 -36.149 1.00 79.75 92 LEU A CA 1
ATOM 735 C C . LEU A 1 92 ? 43.692 -7.251 -34.773 1.00 79.75 92 LEU A C 1
ATOM 737 O O . LEU A 1 92 ? 42.624 -7.483 -34.210 1.00 79.75 92 LEU A O 1
ATOM 741 N N . ASN A 1 93 ? 44.608 -6.418 -34.270 1.00 85.56 93 ASN A N 1
ATOM 742 C CA . ASN A 1 93 ? 44.412 -5.678 -33.024 1.00 85.56 93 ASN A CA 1
ATOM 743 C C . ASN A 1 93 ? 43.317 -4.610 -33.180 1.00 85.56 93 ASN A C 1
ATOM 745 O O . ASN A 1 93 ? 42.459 -4.490 -32.309 1.00 85.56 93 ASN A O 1
ATOM 749 N N . ASP A 1 94 ? 43.285 -3.903 -34.315 1.00 88.25 94 ASP A N 1
ATOM 750 C CA . ASP A 1 94 ? 42.238 -2.915 -34.610 1.00 88.25 94 ASP A CA 1
ATOM 751 C C . ASP A 1 94 ? 40.856 -3.579 -34.728 1.00 88.25 94 ASP A C 1
ATOM 753 O O . ASP A 1 94 ? 39.857 -3.032 -34.261 1.00 88.25 94 ASP A O 1
ATOM 757 N N . LEU A 1 95 ? 40.789 -4.788 -35.301 1.00 84.69 95 LEU A N 1
ATOM 758 C CA . LEU A 1 95 ? 39.554 -5.574 -35.371 1.00 84.69 95 LEU A CA 1
ATOM 759 C C . LEU A 1 95 ? 39.086 -6.037 -33.984 1.00 84.69 95 LEU A C 1
ATOM 761 O O . LEU A 1 95 ? 37.884 -6.008 -33.698 1.00 84.69 95 LEU A O 1
ATOM 765 N N . GLU A 1 96 ? 40.007 -6.468 -33.120 1.00 89.94 96 GLU A N 1
ATOM 766 C CA . GLU A 1 96 ? 39.683 -6.878 -31.752 1.00 89.94 96 GLU A CA 1
ATOM 767 C C . GLU A 1 96 ? 39.156 -5.693 -30.929 1.00 89.94 96 GLU A C 1
ATOM 769 O O . GLU A 1 96 ? 38.117 -5.811 -30.269 1.00 89.94 96 GLU A O 1
ATOM 774 N N . ASP A 1 97 ? 39.818 -4.540 -31.012 1.00 90.69 97 ASP A N 1
ATOM 775 C CA . ASP A 1 97 ? 39.409 -3.318 -30.318 1.00 90.69 97 ASP A CA 1
ATOM 776 C C . ASP A 1 97 ? 38.078 -2.779 -30.846 1.00 90.69 97 ASP A C 1
ATOM 778 O O . ASP A 1 97 ? 37.200 -2.418 -30.055 1.00 90.69 97 ASP A O 1
ATOM 782 N N . TRP A 1 98 ? 37.865 -2.814 -32.163 1.00 90.56 98 TRP A N 1
ATOM 783 C CA . TRP A 1 98 ? 36.577 -2.477 -32.765 1.00 90.56 98 TRP A CA 1
ATOM 784 C C . TRP A 1 98 ? 35.463 -3.420 -32.293 1.00 90.56 98 TRP A C 1
ATOM 786 O O . TRP A 1 98 ? 34.391 -2.968 -31.890 1.00 90.56 98 TRP A O 1
ATOM 796 N N . THR A 1 99 ? 35.724 -4.729 -32.246 1.00 89.81 99 THR A N 1
ATOM 797 C CA . THR A 1 99 ? 34.747 -5.722 -31.770 1.00 89.81 99 THR A CA 1
ATOM 798 C C . THR A 1 99 ? 34.402 -5.509 -30.294 1.00 89.81 99 THR A C 1
ATOM 800 O O . THR A 1 99 ? 33.236 -5.611 -29.906 1.00 89.81 99 THR A O 1
ATOM 803 N N . LYS A 1 100 ? 35.392 -5.190 -29.448 1.00 90.12 100 LYS A N 1
ATOM 804 C CA . LYS A 1 100 ? 35.163 -4.826 -28.040 1.00 90.12 100 LYS A CA 1
ATOM 805 C C . LYS A 1 100 ? 34.321 -3.558 -27.931 1.00 90.12 100 LYS A C 1
ATOM 807 O O . LYS A 1 100 ? 33.367 -3.538 -27.155 1.00 90.12 100 LYS A O 1
ATOM 812 N N . TYR A 1 101 ? 34.644 -2.532 -28.717 1.00 92.25 101 TYR A N 1
ATOM 813 C CA . TYR A 1 101 ? 33.896 -1.280 -28.751 1.00 92.25 101 TYR A CA 1
ATOM 814 C C . TYR A 1 101 ? 32.432 -1.502 -29.146 1.00 92.25 101 TYR A C 1
ATOM 816 O O . TYR A 1 101 ? 31.542 -1.048 -28.427 1.00 92.25 101 TYR A O 1
ATOM 824 N N . GLU A 1 102 ? 32.166 -2.251 -30.219 1.00 90.00 102 GLU A N 1
ATOM 825 C CA . GLU A 1 102 ? 30.801 -2.563 -30.659 1.00 90.00 102 GLU A CA 1
ATOM 826 C C . GLU A 1 102 ? 30.031 -3.369 -29.612 1.00 90.00 102 GLU A C 1
ATOM 828 O O . GLU A 1 102 ? 28.894 -3.029 -29.300 1.00 90.00 102 GLU A O 1
ATOM 833 N N . ARG A 1 103 ? 30.658 -4.358 -28.961 1.00 89.00 103 ARG A N 1
ATOM 834 C CA . ARG A 1 103 ? 30.014 -5.106 -27.866 1.00 89.00 103 ARG A CA 1
ATOM 835 C C . ARG A 1 103 ? 29.650 -4.216 -26.681 1.00 89.00 103 ARG A C 1
ATOM 837 O O . ARG A 1 103 ? 28.561 -4.354 -26.128 1.00 89.00 103 ARG A O 1
ATOM 844 N N . VAL A 1 104 ? 30.541 -3.306 -26.282 1.00 88.12 104 VAL A N 1
ATOM 845 C CA . VAL A 1 104 ? 30.266 -2.344 -25.201 1.00 88.12 104 VAL A CA 1
ATOM 846 C C . VAL A 1 104 ? 29.155 -1.382 -25.615 1.00 88.12 104 VAL A C 1
ATOM 848 O O . VAL A 1 104 ? 28.262 -1.102 -24.818 1.00 88.12 104 VAL A O 1
ATOM 851 N N . ARG A 1 105 ? 29.172 -0.904 -26.863 1.00 86.00 105 ARG A N 1
ATOM 852 C CA . ARG A 1 105 ? 28.139 -0.026 -27.422 1.00 86.00 105 ARG A CA 1
ATOM 853 C C . ARG A 1 105 ? 26.779 -0.717 -27.463 1.00 86.00 105 ARG A C 1
ATOM 855 O O . ARG A 1 105 ? 25.795 -0.122 -27.026 1.00 86.00 105 ARG A O 1
ATOM 862 N N . ASP A 1 106 ? 26.719 -1.958 -27.926 1.00 83.06 106 ASP A N 1
ATOM 863 C CA . ASP A 1 106 ? 25.498 -2.763 -27.971 1.00 83.06 106 ASP A CA 1
ATOM 864 C C . ASP A 1 106 ? 24.966 -3.047 -26.568 1.00 83.06 106 ASP A C 1
ATOM 866 O O . ASP A 1 106 ? 23.772 -2.877 -26.310 1.00 83.06 106 ASP A O 1
ATOM 870 N N . TRP A 1 107 ? 25.851 -3.391 -25.630 1.00 86.56 107 TRP A N 1
ATOM 871 C CA . TRP A 1 107 ? 25.484 -3.587 -24.232 1.00 86.56 107 TRP A CA 1
ATOM 872 C C . TRP A 1 107 ? 24.938 -2.299 -23.594 1.00 86.56 107 TRP A C 1
ATOM 874 O O . TRP A 1 107 ? 23.852 -2.319 -23.013 1.00 86.56 107 TRP A O 1
ATOM 884 N N . LEU A 1 108 ? 25.605 -1.154 -23.770 1.00 81.12 108 LEU A N 1
ATOM 885 C CA . LEU A 1 108 ? 25.105 0.145 -23.297 1.00 81.12 108 LEU A CA 1
ATOM 886 C C . LEU A 1 108 ? 23.763 0.508 -23.947 1.00 81.12 108 LEU A C 1
ATOM 888 O O . LEU A 1 108 ? 22.846 0.973 -23.270 1.00 81.12 108 LEU A O 1
ATOM 892 N N . THR A 1 109 ? 23.612 0.241 -25.245 1.00 82.25 109 THR A N 1
ATOM 893 C CA . THR A 1 109 ? 22.361 0.490 -25.974 1.00 82.25 109 THR A CA 1
ATOM 894 C C . THR A 1 109 ? 21.237 -0.414 -25.466 1.00 82.25 109 THR A C 1
ATOM 896 O O . THR A 1 109 ? 20.083 0.012 -25.425 1.00 82.25 109 THR A O 1
ATOM 899 N N . SER A 1 110 ? 21.550 -1.636 -25.023 1.00 83.00 110 SER A N 1
ATOM 900 C CA . SER A 1 110 ? 20.570 -2.546 -24.421 1.00 83.00 110 SER A CA 1
ATOM 901 C C . SER A 1 110 ? 19.974 -1.983 -23.126 1.00 83.00 110 SER A C 1
ATOM 903 O O . SER A 1 110 ? 18.766 -2.083 -22.930 1.00 83.00 110 SER A O 1
ATOM 905 N N . LEU A 1 111 ? 20.760 -1.275 -22.303 1.00 81.81 111 LEU A N 1
ATOM 906 C CA . LEU A 1 111 ? 20.244 -0.592 -21.110 1.00 81.81 111 LEU A CA 1
ATOM 907 C C . LEU A 1 111 ? 19.283 0.536 -21.488 1.00 81.81 111 LEU A C 1
ATOM 909 O O . LEU A 1 111 ? 18.223 0.670 -20.885 1.00 81.81 111 LEU A O 1
ATOM 913 N N . CYS A 1 112 ? 19.592 1.305 -22.535 1.00 82.75 112 CYS A N 1
ATOM 914 C CA . CYS A 1 112 ? 18.674 2.327 -23.041 1.00 82.75 112 CYS A CA 1
ATOM 915 C C . CYS A 1 112 ? 17.345 1.741 -23.547 1.00 82.75 112 CYS A C 1
ATOM 917 O O . CYS A 1 112 ? 16.358 2.467 -23.598 1.00 82.75 112 CYS A O 1
ATOM 919 N N . ARG A 1 113 ? 17.291 0.453 -23.914 1.00 85.88 113 ARG A N 1
ATOM 920 C CA . ARG A 1 113 ? 16.042 -0.239 -24.288 1.00 85.88 113 ARG A CA 1
ATOM 921 C C . ARG A 1 113 ? 15.214 -0.667 -23.076 1.00 85.88 113 ARG A C 1
ATOM 923 O O . ARG A 1 113 ? 14.023 -0.915 -23.223 1.00 85.88 113 ARG A O 1
ATOM 930 N N . LEU A 1 114 ? 15.814 -0.735 -21.888 1.00 88.56 114 LEU A N 1
ATOM 931 C CA . LEU A 1 114 ? 15.089 -0.976 -20.637 1.00 88.56 114 LEU A CA 1
ATOM 932 C C . LEU A 1 114 ? 14.465 0.304 -20.077 1.00 88.56 114 LEU A C 1
ATOM 934 O O . LEU A 1 114 ? 13.549 0.220 -19.266 1.00 88.56 114 LEU A O 1
ATOM 938 N N . ASP A 1 115 ? 14.936 1.482 -20.505 1.00 90.94 115 ASP A N 1
ATOM 939 C CA . ASP A 1 115 ? 14.330 2.753 -20.114 1.00 90.94 115 ASP A CA 1
ATOM 940 C C . ASP A 1 115 ? 12.883 2.807 -20.629 1.00 90.94 115 ASP A C 1
ATOM 942 O O . ASP A 1 115 ? 12.660 2.764 -21.845 1.00 90.94 115 ASP A O 1
ATOM 946 N N . PRO A 1 116 ? 11.888 2.934 -19.742 1.00 90.81 116 PRO A N 1
ATOM 947 C CA . PRO A 1 116 ? 10.490 2.909 -20.148 1.00 90.81 116 PRO A CA 1
ATOM 948 C C . PRO A 1 116 ? 10.128 4.046 -21.117 1.00 90.81 116 PRO A C 1
ATOM 950 O O . PRO A 1 116 ? 9.271 3.867 -21.977 1.00 90.81 116 PRO A O 1
ATOM 953 N N . ARG A 1 117 ? 10.826 5.189 -21.077 1.00 90.62 117 ARG A N 1
ATOM 954 C CA . ARG A 1 117 ? 10.616 6.290 -22.037 1.00 90.62 117 ARG A CA 1
ATOM 955 C C . ARG A 1 117 ? 11.023 5.880 -23.448 1.00 90.62 117 ARG A C 1
ATOM 957 O O . ARG A 1 117 ? 10.359 6.234 -24.420 1.00 90.62 117 ARG A O 1
ATOM 964 N N . SER A 1 118 ? 12.116 5.127 -23.555 1.00 89.50 118 SER A N 1
ATOM 965 C CA . SER A 1 118 ? 12.605 4.574 -24.818 1.00 89.50 118 SER A CA 1
ATOM 966 C C . SER A 1 118 ? 11.617 3.548 -25.368 1.00 89.50 118 SER A C 1
ATOM 968 O O . SER A 1 118 ? 11.248 3.628 -26.537 1.00 89.50 118 SER A O 1
ATOM 970 N N . GLN A 1 119 ? 11.108 2.655 -24.512 1.00 89.19 119 GLN A N 1
ATOM 971 C CA . GLN A 1 119 ? 10.099 1.661 -24.892 1.00 89.19 119 GLN A CA 1
ATOM 972 C C . GLN A 1 119 ? 8.813 2.314 -25.405 1.00 89.19 119 GLN A C 1
ATOM 974 O O . GLN A 1 119 ? 8.325 1.951 -26.472 1.00 89.19 119 GLN A O 1
ATOM 979 N N . ILE A 1 120 ? 8.300 3.328 -24.700 1.00 89.12 120 ILE A N 1
ATOM 980 C CA . ILE A 1 120 ? 7.088 4.039 -25.125 1.00 89.12 120 ILE A CA 1
ATOM 981 C C . ILE A 1 120 ? 7.328 4.810 -26.428 1.00 89.12 120 ILE A C 1
ATOM 983 O O . ILE A 1 120 ? 6.474 4.809 -27.313 1.00 89.12 120 ILE A O 1
ATOM 987 N N . LYS A 1 121 ? 8.496 5.444 -26.592 1.00 88.56 121 LYS A N 1
ATOM 988 C CA . LYS A 1 121 ? 8.834 6.110 -27.854 1.00 88.56 121 LYS A CA 1
ATOM 989 C C . LYS A 1 121 ? 8.841 5.121 -29.021 1.00 88.56 121 LYS A C 1
ATOM 991 O O . LYS A 1 121 ? 8.255 5.422 -30.055 1.00 88.56 121 LYS A O 1
ATOM 996 N N . VAL A 1 122 ? 9.486 3.964 -28.852 1.00 86.69 122 VAL A N 1
ATOM 997 C CA . VAL A 1 122 ? 9.529 2.908 -29.876 1.00 86.69 122 VAL A CA 1
ATOM 998 C C . VAL A 1 122 ? 8.115 2.443 -30.221 1.00 86.69 122 VAL A C 1
ATOM 1000 O O . VAL A 1 122 ? 7.767 2.432 -31.397 1.00 86.69 122 VAL A O 1
ATOM 1003 N N . PHE A 1 123 ? 7.273 2.188 -29.215 1.00 86.88 123 PHE A N 1
ATOM 1004 C CA . PHE A 1 123 ? 5.864 1.836 -29.410 1.00 86.88 123 PHE A CA 1
ATOM 1005 C C . PHE A 1 123 ? 5.113 2.863 -30.272 1.00 86.88 123 PHE A C 1
ATOM 1007 O O . PHE A 1 123 ? 4.435 2.508 -31.234 1.00 86.88 123 PHE A O 1
ATOM 1014 N N . PHE A 1 124 ? 5.233 4.155 -29.958 1.00 87.06 124 PHE A N 1
ATOM 1015 C CA . PHE A 1 124 ? 4.525 5.193 -30.709 1.00 87.06 124 PHE A CA 1
ATOM 1016 C C . PHE A 1 124 ? 5.108 5.439 -32.103 1.00 87.06 124 PHE A C 1
ATOM 1018 O O . PHE A 1 124 ? 4.345 5.719 -33.028 1.00 87.06 124 PHE A O 1
ATOM 1025 N N . ASP A 1 125 ? 6.425 5.310 -32.281 1.00 85.62 125 ASP A N 1
ATOM 1026 C CA . ASP A 1 125 ? 7.047 5.343 -33.608 1.00 85.62 125 ASP A CA 1
ATOM 1027 C C . ASP A 1 125 ? 6.536 4.189 -34.486 1.00 85.62 125 ASP A C 1
ATOM 1029 O O . ASP A 1 125 ? 6.288 4.386 -35.675 1.00 85.62 125 ASP A O 1
ATOM 1033 N N . GLU A 1 126 ? 6.348 2.999 -33.909 1.00 80.50 126 GLU A N 1
ATOM 1034 C CA . GLU A 1 126 ? 5.780 1.838 -34.600 1.00 80.50 126 GLU A CA 1
ATOM 1035 C C . GLU A 1 126 ? 4.303 2.052 -34.939 1.00 80.50 126 GLU A C 1
ATOM 1037 O O . GLU A 1 126 ? 3.917 1.866 -36.094 1.00 80.50 126 GLU A O 1
ATOM 1042 N N . CYS A 1 127 ? 3.493 2.541 -33.993 1.00 82.75 127 CYS A N 1
ATOM 1043 C CA . CYS A 1 127 ? 2.100 2.929 -34.241 1.00 82.75 127 CYS A CA 1
ATOM 1044 C C . CYS A 1 127 ? 1.974 3.954 -35.378 1.00 82.75 127 CYS A C 1
ATOM 1046 O O . CYS A 1 127 ? 1.096 3.828 -36.233 1.00 82.75 127 CYS A O 1
ATOM 1048 N N . ALA A 1 128 ? 2.856 4.956 -35.409 1.00 83.75 128 ALA A N 1
ATOM 1049 C CA . ALA A 1 128 ? 2.857 5.993 -36.437 1.00 83.75 128 ALA A CA 1
ATOM 1050 C C . ALA A 1 128 ? 3.248 5.458 -37.825 1.00 83.75 128 ALA A C 1
ATOM 1052 O O . ALA A 1 128 ? 2.788 5.989 -38.834 1.00 83.75 128 ALA A O 1
ATOM 1053 N N . GLN A 1 129 ? 4.081 4.415 -37.885 1.00 78.62 129 GLN A N 1
ATOM 1054 C CA . GLN A 1 129 ? 4.533 3.801 -39.138 1.00 78.62 129 GLN A CA 1
ATOM 1055 C C . GLN A 1 129 ? 3.563 2.741 -39.667 1.00 78.62 129 GLN A C 1
ATOM 1057 O O . GLN A 1 129 ? 3.292 2.706 -40.865 1.00 78.62 129 GLN A O 1
ATOM 1062 N N . ALA A 1 130 ? 3.063 1.863 -38.796 1.00 76.31 130 ALA A N 1
ATOM 1063 C CA . ALA A 1 130 ? 2.250 0.710 -39.178 1.00 76.31 130 ALA A CA 1
ATOM 1064 C C . ALA A 1 130 ? 0.742 1.008 -39.214 1.00 76.31 130 ALA A C 1
ATOM 1066 O O . ALA A 1 130 ? -0.003 0.293 -39.887 1.00 76.31 130 ALA A O 1
ATOM 1067 N N . GLY A 1 131 ? 0.292 2.051 -38.508 1.00 74.50 131 GLY A N 1
ATOM 1068 C CA . GLY A 1 131 ? -1.120 2.301 -38.228 1.00 74.50 131 GLY A CA 1
ATOM 1069 C C . GLY A 1 131 ? -1.653 1.400 -37.105 1.00 74.50 131 GLY A C 1
ATOM 1070 O O . GLY A 1 131 ? -1.277 0.235 -36.989 1.00 74.50 131 GLY A O 1
ATOM 1071 N N . VAL A 1 132 ? -2.551 1.942 -36.276 1.00 71.38 132 VAL A N 1
ATOM 1072 C CA . VAL A 1 132 ? -3.059 1.280 -35.054 1.00 71.38 132 VAL A CA 1
ATOM 1073 C C . VAL A 1 132 ? -3.768 -0.047 -35.357 1.00 71.38 132 VAL A C 1
ATOM 1075 O O . VAL A 1 132 ? -3.553 -1.028 -34.650 1.00 71.38 132 VAL A O 1
ATOM 1078 N N . SER A 1 133 ? -4.538 -0.117 -36.448 1.00 72.44 133 SER A N 1
ATOM 1079 C CA . SER A 1 133 ? -5.310 -1.312 -36.821 1.00 72.44 133 SER A CA 1
ATOM 1080 C C . SER A 1 133 ? -4.435 -2.535 -37.113 1.00 72.44 133 SER A C 1
ATOM 1082 O O . SER A 1 133 ? -4.798 -3.653 -36.768 1.00 72.44 133 SER A O 1
ATOM 1084 N N . ASN A 1 134 ? -3.241 -2.340 -37.681 1.00 65.50 134 ASN A N 1
ATOM 1085 C CA . ASN A 1 134 ? -2.320 -3.449 -37.944 1.00 65.50 134 ASN A CA 1
ATOM 1086 C C . ASN A 1 134 ? -1.717 -4.040 -36.661 1.00 65.50 134 ASN A C 1
ATOM 1088 O O . ASN A 1 134 ? -1.336 -5.210 -36.659 1.00 65.50 134 ASN A O 1
ATOM 1092 N N . ILE A 1 135 ? -1.614 -3.242 -35.595 1.00 65.00 135 ILE A N 1
ATOM 1093 C CA . ILE A 1 135 ? -1.048 -3.666 -34.310 1.00 65.00 135 ILE A CA 1
ATOM 1094 C C . ILE A 1 135 ? -2.078 -4.460 -33.503 1.00 65.00 135 ILE A C 1
ATOM 1096 O O . ILE A 1 135 ? -1.724 -5.477 -32.907 1.00 65.00 135 ILE A O 1
ATOM 1100 N N . GLU A 1 136 ? -3.345 -4.036 -33.518 1.00 70.12 136 GLU A N 1
ATOM 1101 C CA . GLU A 1 136 ? -4.438 -4.743 -32.836 1.00 70.12 136 GLU A CA 1
ATOM 1102 C C . GLU A 1 136 ? -4.698 -6.132 -33.445 1.00 70.12 136 GLU A C 1
ATOM 1104 O O . GLU A 1 136 ? -4.863 -7.098 -32.701 1.00 70.12 136 GLU A O 1
ATOM 1109 N N . ASP A 1 137 ? -4.654 -6.260 -34.778 1.00 70.69 137 ASP A N 1
ATOM 1110 C CA . ASP A 1 137 ? -5.007 -7.507 -35.475 1.00 70.69 137 ASP A CA 1
ATOM 1111 C C . ASP A 1 137 ? -3.905 -8.584 -35.453 1.00 70.69 137 ASP A C 1
ATOM 1113 O O . ASP A 1 137 ? -4.202 -9.779 -35.501 1.00 70.69 137 ASP A O 1
ATOM 1117 N N . LYS A 1 138 ? -2.624 -8.191 -35.428 1.00 66.50 138 LYS A N 1
ATOM 1118 C CA . LYS A 1 138 ? -1.481 -9.123 -35.570 1.00 66.50 138 LYS A CA 1
ATOM 1119 C C . LYS A 1 138 ? -0.605 -9.238 -34.323 1.00 66.50 138 LYS A C 1
ATOM 1121 O O . LYS A 1 138 ? 0.267 -10.104 -34.279 1.00 66.50 138 LYS A O 1
ATOM 1126 N N . GLY A 1 139 ? -0.841 -8.396 -33.317 1.00 61.41 139 GLY A N 1
ATOM 1127 C CA . GLY A 1 139 ? 0.080 -8.204 -32.202 1.00 61.41 139 GLY A CA 1
ATOM 1128 C C . GLY A 1 139 ? 1.340 -7.440 -32.624 1.00 61.41 139 GLY A C 1
ATOM 1129 O O . GLY A 1 139 ? 1.680 -7.334 -33.803 1.00 61.41 139 GLY A O 1
ATOM 1130 N N . MET A 1 140 ? 2.055 -6.879 -31.647 1.00 58.19 140 MET A N 1
ATOM 1131 C CA . MET A 1 140 ? 3.349 -6.248 -31.909 1.00 58.19 140 MET A CA 1
ATOM 1132 C C . MET A 1 140 ? 4.437 -7.302 -32.089 1.00 58.19 140 MET A C 1
ATOM 1134 O O . MET A 1 140 ? 4.771 -8.014 -31.143 1.00 58.19 140 MET A O 1
ATOM 1138 N N . ASN A 1 141 ? 5.062 -7.331 -33.263 1.00 58.91 141 ASN A N 1
ATOM 1139 C CA . ASN A 1 141 ? 6.347 -7.988 -33.445 1.00 58.91 141 ASN A CA 1
ATOM 1140 C C . ASN A 1 141 ? 7.335 -7.000 -34.073 1.00 58.91 141 ASN A C 1
ATOM 1142 O O . ASN A 1 141 ? 7.327 -6.747 -35.278 1.00 58.91 141 ASN A O 1
ATOM 1146 N N . VAL A 1 142 ? 8.191 -6.435 -33.218 1.00 54.91 142 VAL A N 1
ATOM 1147 C CA . VAL A 1 142 ? 9.203 -5.406 -33.537 1.00 54.91 142 VAL A CA 1
ATOM 1148 C C . VAL A 1 142 ? 10.122 -5.828 -34.700 1.00 54.91 142 VAL A C 1
ATOM 1150 O O . VAL A 1 142 ? 10.716 -4.989 -35.384 1.00 54.91 142 VAL A O 1
ATOM 1153 N N . MET A 1 143 ? 10.230 -7.135 -34.958 1.00 57.94 143 MET A N 1
ATOM 1154 C CA . MET A 1 143 ? 11.104 -7.701 -35.985 1.00 57.94 143 MET A CA 1
ATOM 1155 C C . MET A 1 143 ? 10.491 -7.755 -37.393 1.00 57.94 143 MET A C 1
ATOM 1157 O O . MET A 1 143 ? 11.243 -7.889 -38.357 1.00 57.94 143 MET A O 1
ATOM 1161 N N . ASP A 1 144 ? 9.173 -7.591 -37.547 1.00 60.06 144 ASP A N 1
ATOM 1162 C CA . ASP A 1 144 ? 8.480 -7.906 -38.811 1.00 60.06 144 ASP A CA 1
ATOM 1163 C C . ASP A 1 144 ? 8.374 -6.719 -39.795 1.00 60.06 144 ASP A C 1
ATOM 1165 O O . ASP A 1 144 ? 7.847 -6.849 -40.903 1.00 60.06 144 ASP A O 1
ATOM 1169 N N . LEU A 1 145 ? 8.905 -5.543 -39.444 1.00 56.72 145 LEU A N 1
ATOM 1170 C CA . LEU A 1 145 ? 8.896 -4.371 -40.329 1.00 56.72 145 LEU A CA 1
ATOM 1171 C C . LEU A 1 145 ? 10.049 -4.411 -41.345 1.00 56.72 145 LEU A C 1
ATOM 1173 O O . LEU A 1 145 ? 11.221 -4.284 -40.977 1.00 56.72 145 LEU A O 1
ATOM 1177 N N . SER A 1 146 ? 9.698 -4.484 -42.637 1.00 57.91 146 SER A N 1
ATOM 1178 C CA . SER A 1 146 ? 10.635 -4.414 -43.771 1.00 57.91 146 SER A CA 1
ATOM 1179 C C . SER A 1 146 ? 11.616 -3.232 -43.633 1.00 57.91 146 SER A C 1
ATOM 1181 O O . SER A 1 146 ? 11.179 -2.076 -43.559 1.00 57.91 146 SER A O 1
ATOM 1183 N N . PRO A 1 147 ? 12.943 -3.477 -43.653 1.00 63.50 147 PRO A N 1
ATO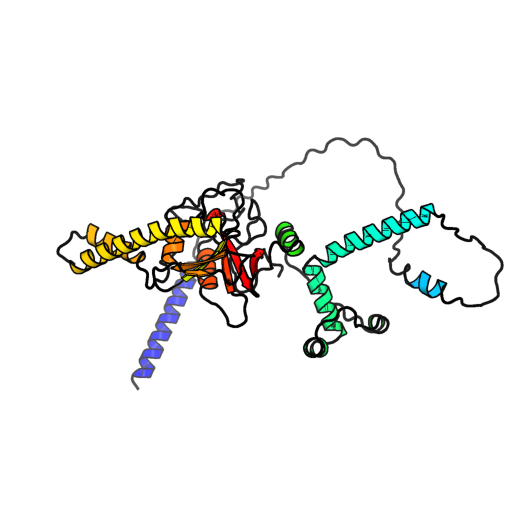M 1184 C CA . PRO A 1 147 ? 13.969 -2.435 -43.558 1.00 63.50 147 PRO A CA 1
ATOM 1185 C C . PRO A 1 147 ? 13.846 -1.334 -44.619 1.00 63.50 147 PRO A C 1
ATOM 1187 O O . PRO A 1 147 ? 14.236 -0.197 -44.369 1.00 63.50 147 PRO A O 1
ATOM 1190 N N . ILE A 1 148 ? 13.281 -1.658 -45.785 1.00 58.41 148 ILE A N 1
ATOM 1191 C CA . ILE A 1 148 ? 13.148 -0.741 -46.923 1.00 58.41 148 ILE A CA 1
ATOM 1192 C C . ILE A 1 148 ? 11.990 0.242 -46.701 1.00 58.41 148 ILE A C 1
ATOM 1194 O O . ILE A 1 148 ? 12.133 1.430 -46.975 1.00 58.41 148 ILE A O 1
ATOM 1198 N N . LEU A 1 149 ? 10.871 -0.203 -46.119 1.00 57.19 149 LEU A N 1
ATOM 1199 C CA . LEU A 1 149 ? 9.732 0.679 -45.817 1.00 57.19 149 LEU A CA 1
ATOM 1200 C C . LEU A 1 149 ? 10.057 1.693 -44.708 1.00 57.19 149 LEU A C 1
ATOM 1202 O O . LEU A 1 149 ? 9.547 2.813 -44.736 1.00 57.19 149 LEU A O 1
ATOM 1206 N N . LYS A 1 150 ? 10.999 1.366 -43.809 1.00 60.41 150 LYS A N 1
ATOM 1207 C CA . LYS A 1 150 ? 11.533 2.312 -42.811 1.00 60.41 150 LYS A CA 1
ATOM 1208 C C . LYS A 1 150 ? 12.194 3.543 -43.443 1.00 60.41 150 LYS A C 1
ATOM 1210 O O . LYS A 1 150 ? 12.359 4.541 -42.747 1.00 60.41 150 LYS A O 1
ATOM 1215 N N . PHE A 1 151 ? 12.591 3.507 -44.719 1.00 59.50 151 PHE A N 1
ATOM 1216 C CA . PHE A 1 151 ? 13.241 4.641 -45.386 1.00 59.50 151 PHE A CA 1
ATOM 1217 C C . PHE A 1 151 ? 12.271 5.666 -45.992 1.00 59.50 151 PHE A C 1
ATOM 1219 O O . PHE A 1 151 ? 12.651 6.831 -46.086 1.00 59.50 151 PHE A O 1
ATOM 1226 N N . PHE A 1 152 ? 11.041 5.284 -46.363 1.00 59.44 152 PHE A N 1
ATOM 1227 C CA . PHE A 1 152 ? 10.211 6.104 -47.264 1.00 59.44 152 PHE A CA 1
ATOM 1228 C C . PHE A 1 152 ? 9.074 6.905 -46.608 1.00 59.44 152 PHE A C 1
ATOM 1230 O O . PHE A 1 152 ? 8.609 7.872 -47.204 1.00 59.44 152 PHE A O 1
ATOM 1237 N N . SER A 1 153 ? 8.673 6.618 -45.366 1.00 56.84 153 SER A N 1
ATOM 1238 C CA . SER A 1 153 ? 7.766 7.506 -44.617 1.00 56.84 153 SER A CA 1
ATOM 1239 C C . SER A 1 153 ? 7.987 7.385 -43.112 1.00 56.84 153 SER A C 1
ATOM 1241 O O . SER A 1 153 ? 7.337 6.604 -42.419 1.00 56.84 153 SER A O 1
ATOM 1243 N N . LYS A 1 154 ? 8.932 8.160 -42.578 1.00 62.66 154 LYS A N 1
ATOM 1244 C CA . LYS A 1 154 ? 9.190 8.203 -41.136 1.00 62.66 154 LYS A CA 1
ATOM 1245 C C . LYS A 1 154 ? 8.280 9.236 -40.483 1.00 62.66 154 LYS A C 1
ATOM 1247 O O . LYS A 1 154 ? 8.734 10.324 -40.135 1.00 62.66 154 LYS A O 1
ATOM 1252 N N . ALA A 1 155 ? 7.004 8.901 -40.304 1.00 69.00 155 ALA A N 1
ATOM 1253 C CA . ALA A 1 155 ? 6.260 9.536 -39.227 1.00 69.00 155 ALA A CA 1
ATOM 1254 C C . ALA A 1 155 ? 7.008 9.188 -37.929 1.00 69.00 155 ALA A C 1
ATOM 1256 O O . ALA A 1 155 ? 7.057 8.029 -37.524 1.00 69.00 155 ALA A O 1
ATOM 1257 N N . GLN A 1 156 ? 7.716 10.168 -37.369 1.00 77.31 156 GLN A N 1
ATOM 1258 C CA . GLN A 1 156 ? 8.436 10.025 -36.108 1.00 77.31 156 GLN A CA 1
ATOM 1259 C C . GLN A 1 156 ? 7.661 10.755 -35.038 1.00 77.31 156 GLN A C 1
ATOM 1261 O O . GLN A 1 156 ? 7.243 11.900 -35.228 1.00 77.31 156 GLN A O 1
ATOM 1266 N N . VAL A 1 157 ? 7.506 10.100 -33.900 1.00 82.88 157 VAL A N 1
ATOM 1267 C CA . VAL A 1 157 ? 6.867 10.700 -32.747 1.00 82.88 157 VAL A CA 1
ATOM 1268 C C . VAL A 1 157 ? 7.933 11.417 -31.928 1.00 82.88 157 VAL A C 1
ATOM 1270 O O . VAL A 1 157 ? 8.980 10.868 -31.569 1.00 82.88 157 VAL A O 1
ATOM 1273 N N . PHE A 1 158 ? 7.663 12.688 -31.641 1.00 86.00 158 PHE A N 1
ATOM 1274 C CA . PHE A 1 158 ? 8.399 13.446 -30.643 1.00 86.00 158 PHE A CA 1
ATOM 1275 C C . PHE A 1 158 ? 7.634 13.375 -29.322 1.00 86.00 158 PHE A C 1
ATOM 1277 O O . PHE A 1 158 ? 6.507 13.853 -29.223 1.00 86.00 158 PHE A O 1
ATOM 1284 N N . THR A 1 159 ? 8.246 12.759 -28.315 1.00 85.19 159 THR A N 1
ATOM 1285 C CA . THR A 1 159 ? 7.661 12.590 -26.980 1.00 85.19 159 THR A CA 1
ATOM 1286 C C . THR A 1 159 ? 8.236 13.623 -26.016 1.00 85.19 159 THR A C 1
ATOM 1288 O O . THR A 1 159 ? 9.457 13.796 -25.965 1.00 85.19 159 THR A O 1
ATOM 1291 N N . VAL A 1 160 ? 7.382 14.254 -25.213 1.00 90.50 160 VAL A N 1
ATOM 1292 C CA . VAL A 1 160 ? 7.776 15.135 -24.105 1.00 90.50 160 VAL A CA 1
ATOM 1293 C C . VAL A 1 160 ? 7.371 14.462 -22.805 1.00 90.50 160 VAL A C 1
ATOM 1295 O O . VAL A 1 160 ? 6.257 13.966 -22.710 1.00 90.50 160 VAL A O 1
ATOM 1298 N N . TRP A 1 161 ? 8.269 14.467 -21.824 1.00 89.94 161 TRP A N 1
ATOM 1299 C CA . TRP A 1 161 ? 8.077 13.792 -20.544 1.00 89.94 161 TRP A CA 1
ATOM 1300 C C . TRP A 1 161 ? 8.209 14.787 -19.402 1.00 89.94 161 TRP A C 1
ATOM 1302 O O . TRP A 1 161 ? 9.104 15.642 -19.421 1.00 89.94 161 TRP A O 1
ATOM 1312 N N . ARG A 1 162 ? 7.369 14.656 -18.375 1.00 89.25 162 ARG A N 1
ATOM 1313 C CA . ARG A 1 162 ? 7.594 15.367 -17.113 1.00 89.25 162 ARG A CA 1
ATOM 1314 C C . ARG A 1 162 ? 8.858 14.856 -16.404 1.00 89.25 162 ARG A C 1
ATOM 1316 O O . ARG A 1 162 ? 9.289 13.724 -16.628 1.00 89.25 162 ARG A O 1
ATOM 1323 N N . PRO A 1 163 ? 9.473 15.669 -15.525 1.00 91.25 163 PRO A N 1
ATOM 1324 C CA . PRO A 1 163 ? 10.590 15.206 -14.711 1.00 91.25 163 PRO A CA 1
ATOM 1325 C C . PRO A 1 163 ? 10.182 14.053 -13.782 1.00 91.25 163 PRO A C 1
ATOM 1327 O O . PRO A 1 163 ? 9.295 14.213 -12.942 1.00 91.25 163 PRO A O 1
ATOM 1330 N N . THR A 1 164 ? 10.898 12.933 -13.879 1.00 91.75 164 THR A N 1
ATOM 1331 C CA . THR A 1 164 ? 10.755 11.758 -13.003 1.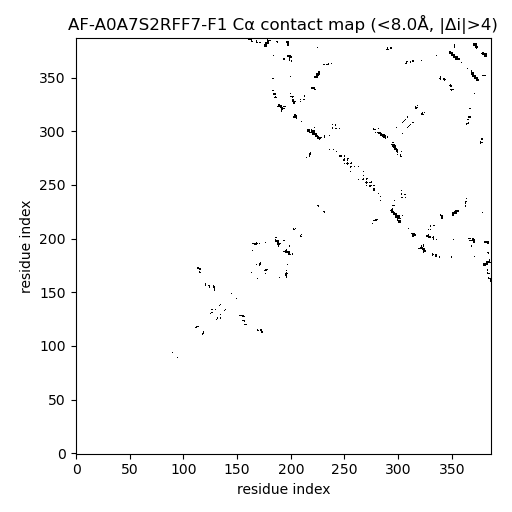00 91.75 164 THR A CA 1
ATOM 1332 C C . THR A 1 164 ? 12.091 11.464 -12.327 1.00 91.75 164 THR A C 1
ATOM 1334 O O . THR A 1 164 ? 13.156 11.736 -12.885 1.00 91.75 164 THR A O 1
ATOM 1337 N N . SER A 1 165 ? 12.059 10.944 -11.097 1.00 92.88 165 SER A N 1
ATOM 1338 C CA . SER A 1 165 ? 13.289 10.643 -10.366 1.00 92.88 165 SER A CA 1
ATOM 1339 C C . SER A 1 165 ? 14.077 9.515 -11.036 1.00 92.88 165 SER A C 1
ATOM 1341 O O . SER A 1 165 ? 13.508 8.537 -11.526 1.00 92.88 165 SER A O 1
ATOM 1343 N N . MET A 1 166 ? 15.407 9.624 -11.006 1.00 93.62 166 MET A N 1
ATOM 1344 C CA . MET A 1 166 ? 16.288 8.574 -11.525 1.00 93.62 166 MET A CA 1
ATOM 1345 C C . MET A 1 166 ? 16.094 7.245 -10.785 1.00 93.62 166 MET A C 1
ATOM 1347 O O . MET A 1 166 ? 16.165 6.195 -11.413 1.00 93.62 166 MET A O 1
ATOM 1351 N N . GLU A 1 167 ? 15.774 7.278 -9.487 1.00 95.75 167 GLU A N 1
ATOM 1352 C CA . GLU A 1 167 ? 15.459 6.068 -8.716 1.00 95.75 167 GLU A CA 1
ATOM 1353 C C . GLU A 1 167 ? 14.180 5.376 -9.198 1.00 95.75 167 GLU A C 1
ATOM 1355 O O . GLU A 1 167 ? 14.163 4.153 -9.300 1.00 95.75 167 GLU A O 1
ATOM 1360 N N . ALA A 1 168 ? 13.123 6.123 -9.538 1.00 96.06 168 ALA A N 1
ATOM 1361 C CA . ALA A 1 168 ? 11.899 5.527 -10.077 1.00 96.06 168 ALA A CA 1
ATOM 1362 C C . ALA A 1 168 ? 12.153 4.879 -11.447 1.00 96.06 168 ALA A C 1
ATOM 1364 O O . ALA A 1 168 ? 11.749 3.740 -11.671 1.00 96.06 168 ALA A O 1
ATOM 1365 N N . ILE A 1 169 ? 12.884 5.570 -12.332 1.00 94.44 169 ILE A N 1
ATOM 1366 C CA . ILE A 1 169 ? 13.285 5.029 -13.641 1.00 94.44 169 ILE A CA 1
ATOM 1367 C C . ILE A 1 169 ? 14.114 3.760 -13.451 1.00 94.44 169 ILE A C 1
ATOM 1369 O O . ILE A 1 169 ? 13.783 2.731 -14.030 1.00 94.44 169 ILE A O 1
ATOM 1373 N N . ARG A 1 170 ? 15.137 3.798 -12.589 1.00 95.12 170 ARG A N 1
ATOM 1374 C CA . ARG A 1 170 ? 15.982 2.638 -12.288 1.00 95.12 170 ARG A CA 1
ATOM 1375 C C . ARG A 1 170 ? 15.151 1.445 -11.822 1.00 95.12 170 ARG A C 1
ATOM 1377 O O . ARG A 1 170 ? 15.368 0.355 -12.328 1.00 95.12 170 ARG A O 1
ATOM 1384 N N . LYS A 1 171 ? 14.195 1.654 -10.912 1.00 95.88 171 LYS A N 1
ATOM 1385 C CA . LYS A 1 171 ? 13.311 0.594 -10.396 1.00 95.88 171 LYS A CA 1
ATOM 1386 C C . LYS A 1 171 ? 12.426 -0.028 -11.469 1.00 95.88 171 LYS A C 1
ATOM 1388 O O . LYS A 1 171 ? 12.210 -1.233 -11.447 1.00 95.88 171 LYS A O 1
ATOM 1393 N N . MET A 1 172 ? 11.934 0.773 -12.410 1.00 95.12 172 MET A N 1
ATOM 1394 C CA . MET A 1 172 ? 11.194 0.248 -13.560 1.00 95.12 172 MET A CA 1
ATOM 1395 C C . MET A 1 172 ? 12.112 -0.513 -14.522 1.00 95.12 172 MET A C 1
ATOM 1397 O O . MET A 1 172 ? 11.747 -1.587 -14.985 1.00 95.12 172 MET A O 1
ATOM 1401 N N . MET A 1 173 ? 13.327 -0.012 -14.768 1.00 93.62 173 MET A N 1
ATOM 1402 C CA . MET A 1 173 ? 14.317 -0.682 -15.621 1.00 93.62 173 MET A CA 1
ATOM 1403 C C . MET A 1 173 ? 14.779 -2.030 -15.051 1.00 93.62 173 MET A C 1
ATOM 1405 O O . MET A 1 173 ? 15.010 -2.964 -15.814 1.00 93.62 173 MET A O 1
ATOM 1409 N N . THR A 1 174 ? 14.940 -2.135 -13.727 1.00 93.88 174 THR A N 1
ATOM 1410 C CA . THR A 1 174 ? 15.331 -3.381 -13.045 1.00 93.88 174 THR A CA 1
ATOM 141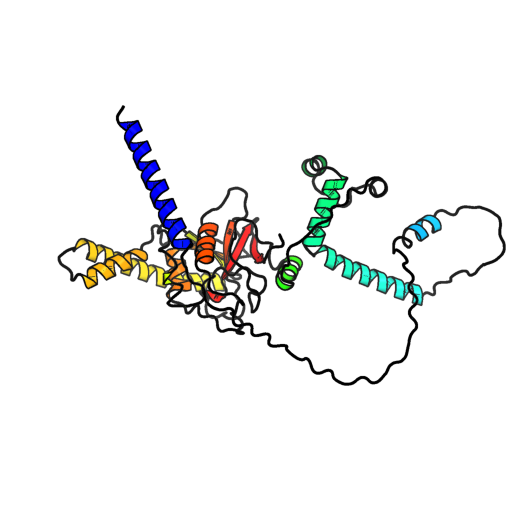1 C C . THR A 1 174 ? 14.163 -4.337 -12.830 1.00 93.88 174 THR A C 1
ATOM 1413 O O . THR A 1 174 ? 14.388 -5.491 -12.477 1.00 93.88 174 THR A O 1
ATOM 1416 N N . GLY A 1 175 ? 12.926 -3.878 -13.045 1.00 93.19 175 GLY A N 1
ATOM 1417 C CA . GLY A 1 175 ? 11.725 -4.644 -12.735 1.00 93.19 175 GLY A CA 1
ATOM 1418 C C . GLY A 1 175 ? 11.435 -4.753 -11.237 1.00 93.19 175 GLY A C 1
ATOM 1419 O O . GLY A 1 175 ? 10.646 -5.604 -10.851 1.00 93.19 175 GLY A O 1
ATOM 1420 N N . ASP A 1 176 ? 12.033 -3.903 -10.393 1.00 95.00 176 ASP A N 1
ATOM 1421 C CA . ASP A 1 176 ? 11.721 -3.822 -8.956 1.00 95.00 176 ASP A CA 1
ATOM 1422 C C . ASP A 1 176 ? 10.357 -3.155 -8.698 1.00 95.00 176 ASP A C 1
ATOM 1424 O O . ASP A 1 176 ? 9.761 -3.314 -7.630 1.00 95.00 176 ASP A O 1
ATOM 1428 N N . ALA A 1 177 ? 9.882 -2.358 -9.658 1.00 96.38 177 ALA A N 1
ATOM 1429 C CA . ALA A 1 177 ? 8.627 -1.626 -9.585 1.00 96.38 177 ALA A CA 1
ATOM 1430 C C . ALA A 1 177 ? 7.970 -1.491 -10.959 1.00 96.38 177 ALA A C 1
ATOM 1432 O O . ALA A 1 177 ? 8.631 -1.580 -11.992 1.00 96.38 177 ALA A O 1
ATOM 1433 N N . VAL A 1 178 ? 6.682 -1.169 -10.957 1.00 95.50 178 VAL A N 1
ATOM 1434 C CA . VAL A 1 178 ? 5.924 -0.793 -12.159 1.00 95.50 178 VAL A CA 1
ATOM 1435 C C . VAL A 1 178 ? 5.498 0.672 -12.100 1.00 95.50 178 VAL A C 1
ATOM 1437 O O . VAL A 1 178 ? 5.450 1.274 -11.026 1.00 95.50 178 VAL A O 1
ATOM 1440 N N . GLY A 1 179 ? 5.206 1.268 -13.256 1.00 94.44 179 GLY A N 1
ATOM 1441 C CA . GLY A 1 179 ? 4.743 2.653 -13.330 1.00 94.44 179 GLY A CA 1
ATOM 1442 C C . GLY A 1 179 ? 3.385 2.849 -12.652 1.00 94.44 179 GLY A C 1
ATOM 1443 O O . GLY A 1 179 ? 2.512 1.980 -12.699 1.00 94.44 179 GLY A O 1
ATOM 1444 N N . LYS A 1 180 ? 3.195 4.005 -12.014 1.00 93.31 180 LYS A N 1
ATOM 1445 C CA . LYS A 1 180 ? 1.919 4.389 -11.403 1.00 93.31 180 LYS A CA 1
ATOM 1446 C C . LYS A 1 180 ? 0.852 4.595 -12.475 1.00 93.31 180 LYS A C 1
ATOM 1448 O O . LYS A 1 180 ? 1.018 5.402 -13.377 1.00 93.31 180 LYS A O 1
ATOM 1453 N N . GLY A 1 181 ? -0.263 3.879 -12.362 1.00 90.62 181 GLY A N 1
ATOM 1454 C CA . GLY A 1 181 ? -1.444 4.128 -13.182 1.00 90.62 181 GLY A CA 1
ATOM 1455 C C . GLY A 1 181 ? -2.318 5.242 -12.605 1.00 90.62 181 GLY A C 1
ATOM 1456 O O . GLY A 1 181 ? -2.162 5.671 -11.460 1.00 90.62 181 GLY A O 1
ATOM 1457 N N . LEU A 1 182 ? -3.335 5.656 -13.367 1.00 89.69 182 LEU A N 1
ATOM 1458 C CA . LEU A 1 182 ? -4.261 6.725 -12.966 1.00 89.69 182 LEU A CA 1
ATOM 1459 C C . LEU A 1 182 ? -5.027 6.437 -11.665 1.00 89.69 182 LEU A C 1
ATOM 1461 O O . LEU A 1 182 ? -5.533 7.380 -11.054 1.00 89.69 182 LEU A O 1
ATOM 1465 N N . GLY A 1 183 ? -5.138 5.171 -11.254 1.00 90.06 183 GLY A N 1
ATOM 1466 C CA . GLY A 1 183 ? -5.823 4.770 -10.025 1.00 90.06 183 GLY A CA 1
ATOM 1467 C C . GLY A 1 183 ? -5.102 5.218 -8.754 1.00 90.06 183 GLY A C 1
ATOM 1468 O O . GLY A 1 183 ? -5.751 5.718 -7.844 1.00 90.06 183 GLY A O 1
ATOM 1469 N N . ILE A 1 184 ? -3.771 5.110 -8.703 1.00 94.31 184 ILE A N 1
ATOM 1470 C CA . ILE A 1 184 ? -2.992 5.433 -7.501 1.00 94.31 184 ILE A CA 1
ATOM 1471 C C . ILE A 1 184 ? -2.647 6.921 -7.511 1.00 94.31 184 ILE A C 1
ATOM 1473 O O . ILE A 1 184 ? -1.991 7.422 -8.423 1.00 94.31 184 ILE A O 1
ATOM 1477 N N . LYS A 1 185 ? -3.089 7.648 -6.481 1.00 92.19 185 LYS A N 1
ATOM 1478 C CA . LYS A 1 185 ? -2.898 9.107 -6.384 1.00 92.19 185 LYS A CA 1
ATOM 1479 C C . LYS A 1 185 ? -1.811 9.546 -5.404 1.00 92.19 185 LYS A C 1
ATOM 1481 O O . LYS A 1 185 ? -1.427 10.715 -5.445 1.00 92.19 185 LYS A O 1
ATOM 1486 N N . GLY A 1 186 ? -1.309 8.637 -4.566 1.00 94.44 186 GLY A N 1
ATOM 1487 C CA . GLY A 1 186 ? -0.239 8.918 -3.611 1.00 94.44 186 GLY A CA 1
ATOM 1488 C C . GLY A 1 186 ? 1.020 9.494 -4.263 1.00 94.44 186 GLY A C 1
ATOM 1489 O O . GLY A 1 186 ? 1.321 9.237 -5.435 1.00 94.44 186 GLY A O 1
ATOM 1490 N N . LYS A 1 187 ? 1.768 10.297 -3.500 1.00 95.19 187 LYS A N 1
ATOM 1491 C CA . LYS A 1 187 ? 3.037 10.866 -3.957 1.00 95.19 187 LYS A CA 1
ATOM 1492 C C . LYS A 1 187 ? 4.177 9.887 -3.721 1.00 95.19 187 LYS A C 1
ATOM 1494 O O . LYS A 1 187 ? 4.228 9.193 -2.708 1.00 95.19 187 LYS A O 1
ATOM 1499 N N . SER A 1 188 ? 5.118 9.877 -4.658 1.00 96.12 188 SER A N 1
ATOM 1500 C CA . SER A 1 188 ? 6.362 9.133 -4.520 1.00 96.12 188 SER A CA 1
ATOM 1501 C C . SER A 1 188 ? 7.302 9.782 -3.502 1.00 96.12 188 SER A C 1
ATOM 1503 O O . SER A 1 188 ? 7.391 11.018 -3.406 1.00 96.12 188 SER A O 1
ATOM 1505 N N . ALA A 1 189 ? 8.025 8.940 -2.764 1.00 97.00 189 ALA A N 1
ATOM 1506 C CA . ALA A 1 189 ? 9.109 9.370 -1.893 1.00 97.00 189 ALA A CA 1
ATOM 1507 C C . ALA A 1 189 ? 10.295 9.872 -2.732 1.00 97.00 189 ALA A C 1
ATOM 1509 O O . ALA A 1 189 ? 10.625 9.310 -3.780 1.00 97.00 189 ALA A O 1
ATOM 1510 N N . LYS A 1 190 ? 10.924 10.958 -2.277 1.00 96.31 190 LYS A N 1
ATOM 1511 C CA . LYS A 1 190 ? 12.057 11.616 -2.944 1.00 96.31 190 LYS A CA 1
ATOM 1512 C C . LYS A 1 190 ? 13.416 11.131 -2.442 1.00 96.31 190 LYS A C 1
ATOM 1514 O O . LYS A 1 190 ? 14.396 11.238 -3.173 1.00 96.31 190 LYS A O 1
ATOM 1519 N N . VAL A 1 191 ? 13.477 10.665 -1.197 1.00 96.31 191 VAL A N 1
ATOM 1520 C CA . VAL A 1 191 ? 14.703 10.249 -0.500 1.00 96.31 191 VAL A CA 1
ATOM 1521 C C . VAL A 1 191 ? 14.426 9.003 0.347 1.00 96.31 191 VAL A C 1
ATOM 1523 O O . VAL A 1 191 ? 13.311 8.477 0.327 1.00 96.31 191 VAL A O 1
ATOM 1526 N N . GLY A 1 192 ? 15.454 8.522 1.046 1.00 94.88 192 GLY A N 1
ATOM 1527 C CA . GLY A 1 192 ? 15.358 7.390 1.963 1.00 94.88 192 GLY A CA 1
ATOM 1528 C C . GLY A 1 192 ? 15.219 6.037 1.267 1.00 94.88 192 GLY A C 1
ATOM 1529 O O . GLY A 1 192 ? 15.375 5.902 0.051 1.00 94.88 192 GLY A O 1
ATOM 1530 N N . LEU A 1 193 ? 14.912 5.019 2.068 1.00 94.56 193 LEU A N 1
ATOM 1531 C CA . LEU A 1 193 ? 14.777 3.623 1.653 1.00 94.56 193 LEU A CA 1
ATOM 1532 C C . LEU A 1 193 ? 13.688 3.436 0.589 1.00 94.56 193 LEU A C 1
ATOM 1534 O O . LEU A 1 193 ? 13.821 2.600 -0.305 1.00 94.56 193 LEU A O 1
ATOM 1538 N N . LEU A 1 194 ? 12.617 4.229 0.678 1.00 96.19 194 LEU A N 1
ATOM 1539 C CA . LEU A 1 194 ? 11.474 4.146 -0.227 1.00 96.19 194 LEU A CA 1
ATOM 1540 C C . LEU A 1 194 ? 11.598 5.063 -1.452 1.00 96.19 194 LEU A C 1
ATOM 1542 O O . LEU A 1 194 ? 10.641 5.167 -2.218 1.00 96.19 194 LEU A O 1
ATOM 1546 N N . SER A 1 195 ? 12.744 5.725 -1.658 1.00 96.62 195 SER A N 1
ATOM 1547 C CA . SER A 1 195 ? 12.941 6.665 -2.768 1.00 96.62 195 SER A CA 1
ATOM 1548 C C . SER A 1 195 ? 12.532 6.061 -4.113 1.00 96.62 195 SER A C 1
ATOM 1550 O O . SER A 1 195 ? 12.932 4.951 -4.466 1.00 96.62 195 SER A O 1
ATOM 1552 N N . GLY A 1 196 ? 11.710 6.790 -4.867 1.00 96.31 196 GLY A N 1
ATOM 1553 C CA . GLY A 1 196 ? 11.175 6.357 -6.157 1.00 96.31 196 GLY A CA 1
ATOM 1554 C C . GLY A 1 196 ? 9.894 5.522 -6.084 1.00 96.31 196 GLY A C 1
ATOM 1555 O O . GLY A 1 196 ? 9.153 5.531 -7.065 1.00 96.31 196 GLY A O 1
ATOM 1556 N N . TYR A 1 197 ? 9.580 4.879 -4.954 1.00 97.56 197 TYR A N 1
ATOM 1557 C CA . TYR A 1 197 ? 8.295 4.201 -4.738 1.00 97.56 197 TYR A CA 1
ATOM 1558 C C . TYR A 1 197 ? 7.207 5.167 -4.259 1.00 97.56 197 TYR A C 1
ATOM 1560 O O . TYR A 1 197 ? 7.497 6.291 -3.843 1.00 97.56 197 TYR A O 1
ATOM 1568 N N . VAL A 1 198 ? 5.952 4.713 -4.278 1.00 97.75 198 VAL A N 1
ATOM 1569 C CA . VAL A 1 198 ? 4.802 5.381 -3.650 1.00 97.75 198 VAL A CA 1
ATOM 1570 C C . VAL A 1 198 ? 4.503 4.726 -2.293 1.00 97.75 198 VAL A C 1
ATOM 1572 O O . VAL A 1 198 ? 3.924 3.637 -2.269 1.00 97.75 198 VAL A O 1
ATOM 1575 N N . PRO A 1 199 ? 4.861 5.354 -1.154 1.00 97.56 199 PRO A N 1
ATOM 1576 C CA . PRO A 1 199 ? 4.485 4.846 0.162 1.00 97.56 199 PRO A CA 1
ATOM 1577 C C . PRO A 1 199 ? 2.965 4.774 0.314 1.00 97.56 199 PRO A C 1
ATOM 1579 O O . PRO A 1 199 ? 2.250 5.688 -0.107 1.00 97.56 199 PRO A O 1
ATOM 1582 N N . PHE A 1 200 ? 2.466 3.720 0.956 1.00 98.00 200 PHE A N 1
ATOM 1583 C CA . PHE A 1 200 ? 1.058 3.658 1.344 1.00 98.00 200 PHE A CA 1
ATOM 1584 C C . PHE A 1 200 ? 0.742 4.764 2.355 1.00 98.00 200 PHE A C 1
ATOM 1586 O O . PHE A 1 200 ? -0.256 5.468 2.202 1.00 98.00 200 PHE A O 1
ATOM 1593 N N . LEU A 1 201 ? 1.622 4.947 3.349 1.00 97.25 201 LEU A N 1
ATOM 1594 C CA . LEU A 1 201 ? 1.459 5.958 4.386 1.00 97.25 201 LEU A CA 1
ATOM 1595 C C . LEU A 1 201 ? 1.944 7.338 3.913 1.00 97.25 201 LEU A C 1
ATOM 1597 O O . LEU A 1 201 ? 3.151 7.582 3.785 1.00 97.25 201 LEU A O 1
ATOM 1601 N N . GLN A 1 202 ? 0.986 8.237 3.698 1.00 97.44 202 GLN A N 1
ATOM 1602 C CA . GLN A 1 202 ? 1.179 9.626 3.258 1.00 97.44 202 GLN A CA 1
ATOM 1603 C C . GLN A 1 202 ? 1.042 10.633 4.416 1.00 97.44 202 GLN A C 1
ATOM 1605 O O . GLN A 1 202 ? 1.007 11.837 4.185 1.00 97.44 202 GLN A O 1
ATOM 1610 N N . ILE A 1 203 ? 0.969 10.146 5.659 1.00 96.94 203 ILE A N 1
ATOM 1611 C CA . ILE A 1 203 ? 0.938 10.955 6.884 1.00 96.94 203 ILE A CA 1
ATOM 1612 C C . ILE A 1 203 ? 2.169 10.704 7.754 1.00 96.94 203 ILE A C 1
ATOM 1614 O O . ILE A 1 203 ? 2.725 9.605 7.718 1.00 96.94 203 ILE A O 1
ATOM 1618 N N . HIS A 1 204 ? 2.655 11.738 8.448 1.00 91.94 204 HIS A N 1
ATOM 1619 C CA . HIS A 1 204 ? 3.962 11.707 9.123 1.00 91.94 204 HIS A CA 1
ATOM 1620 C C . HIS A 1 204 ? 3.908 12.099 10.607 1.00 91.94 204 HIS A C 1
ATOM 1622 O O . HIS A 1 204 ? 4.830 11.753 11.333 1.00 91.94 204 HIS A O 1
ATOM 1628 N N . SER A 1 205 ? 2.910 12.865 11.063 1.00 85.19 205 SER A N 1
ATOM 1629 C CA . SER A 1 205 ? 2.795 13.264 12.471 1.00 85.19 205 SER A CA 1
ATOM 1630 C C . SER A 1 205 ? 1.823 12.348 13.198 1.00 85.19 205 SER A C 1
ATOM 1632 O O . SER A 1 205 ? 0.652 12.286 12.818 1.00 85.19 205 SER A O 1
ATOM 1634 N N . ASP A 1 206 ? 2.314 11.680 14.245 1.00 77.69 206 ASP A N 1
ATOM 1635 C CA . ASP A 1 206 ? 1.574 10.649 14.973 1.00 77.69 206 ASP A CA 1
ATOM 1636 C C . ASP A 1 206 ? 0.200 11.150 15.450 1.00 77.69 206 ASP A C 1
ATOM 1638 O O . ASP A 1 206 ? -0.826 10.756 14.905 1.00 77.69 206 ASP A O 1
ATOM 1642 N N . ASP A 1 207 ? 0.151 12.127 16.354 1.00 79.56 207 ASP A N 1
ATOM 1643 C CA . ASP A 1 207 ? -1.128 12.562 16.930 1.00 79.56 207 ASP A CA 1
ATOM 1644 C C . ASP A 1 207 ? -1.951 13.490 16.030 1.00 79.56 207 ASP A C 1
ATOM 1646 O O . ASP A 1 207 ? -3.185 13.476 16.068 1.00 79.56 207 ASP A O 1
ATOM 1650 N N . ASN A 1 208 ? -1.293 14.335 15.234 1.00 89.44 208 ASN A N 1
ATOM 1651 C CA . ASN A 1 208 ? -1.985 15.388 14.489 1.00 89.44 208 ASN A CA 1
ATOM 1652 C C . ASN A 1 208 ? -2.559 14.896 13.164 1.00 89.44 208 ASN A C 1
ATOM 1654 O O . ASN A 1 208 ? -3.630 15.350 12.760 1.00 89.44 208 ASN A O 1
ATOM 1658 N N . ASP A 1 209 ? -1.867 13.996 12.465 1.00 93.31 209 ASP A N 1
ATOM 1659 C CA . ASP A 1 209 ? -2.311 13.568 11.141 1.00 93.31 209 ASP A CA 1
ATOM 1660 C C . ASP A 1 209 ? -3.205 12.335 11.191 1.00 93.31 209 ASP A C 1
ATOM 1662 O O . ASP A 1 209 ? -4.131 12.255 10.382 1.00 93.31 209 ASP A O 1
ATOM 1666 N N . LYS A 1 210 ? -3.020 11.433 12.170 1.00 95.56 210 LYS A N 1
ATOM 1667 C CA . LYS A 1 210 ? -3.937 10.298 12.383 1.00 95.56 210 LYS A CA 1
ATOM 1668 C C . LYS A 1 210 ? -5.382 10.782 12.575 1.00 95.56 210 LYS A C 1
ATOM 1670 O O . LYS A 1 210 ? -6.291 10.228 11.968 1.00 95.56 210 LYS A O 1
ATOM 1675 N N . LYS A 1 211 ? -5.594 11.884 13.311 1.00 94.75 211 LYS A N 1
ATOM 1676 C CA . LYS A 1 211 ? -6.923 12.497 13.542 1.00 94.75 211 LYS A CA 1
ATOM 1677 C C . LYS A 1 211 ? -7.577 13.082 12.285 1.00 94.75 211 LYS A C 1
ATOM 1679 O O . LYS A 1 211 ? -8.793 13.237 12.246 1.00 94.75 211 LYS A O 1
ATOM 1684 N N . LYS A 1 212 ? -6.791 13.408 11.252 1.00 96.25 212 LYS A N 1
ATOM 1685 C CA . LYS A 1 212 ? -7.300 13.911 9.959 1.00 96.25 212 LYS A CA 1
ATOM 1686 C C . LYS A 1 212 ? -7.805 12.777 9.062 1.00 96.25 212 LYS A C 1
ATOM 1688 O O . LYS A 1 212 ? -8.431 13.025 8.026 1.00 96.25 212 LYS A O 1
ATOM 1693 N N . ILE A 1 213 ? -7.532 11.529 9.439 1.00 95.88 213 ILE A N 1
ATOM 1694 C CA . ILE A 1 213 ? -8.071 10.356 8.768 1.00 95.88 213 ILE A CA 1
ATOM 1695 C C . ILE A 1 213 ? -9.423 10.033 9.401 1.00 95.88 213 ILE A C 1
ATOM 1697 O O . ILE A 1 213 ? -9.518 9.586 10.539 1.00 95.88 213 ILE A O 1
ATOM 1701 N N . GLY A 1 214 ? -10.488 10.317 8.653 1.00 94.31 214 GLY A N 1
ATOM 1702 C CA . GLY A 1 214 ? -11.848 9.942 9.018 1.00 94.31 214 GLY A CA 1
ATOM 1703 C C . GLY A 1 214 ? -12.012 8.434 9.222 1.00 94.31 214 GLY A C 1
ATOM 1704 O O . GLY A 1 214 ? -11.227 7.623 8.730 1.00 94.31 214 GLY A O 1
ATOM 1705 N N . THR A 1 215 ? -13.065 8.063 9.945 1.00 95.81 215 THR A N 1
ATOM 1706 C CA . THR A 1 215 ? -13.366 6.669 10.279 1.00 95.81 215 THR A CA 1
ATOM 1707 C C . THR A 1 215 ? -13.514 5.810 9.023 1.00 95.81 215 THR A C 1
ATOM 1709 O O . THR A 1 215 ? -14.297 6.123 8.125 1.00 95.81 215 THR A O 1
ATOM 1712 N N . LEU A 1 216 ? -12.776 4.700 8.976 1.00 97.94 216 LEU A N 1
ATOM 1713 C CA . LEU A 1 216 ? -12.819 3.765 7.854 1.00 97.94 216 LEU A CA 1
ATOM 1714 C C . LEU A 1 216 ? -14.151 2.984 7.841 1.00 97.94 216 LEU A C 1
ATOM 1716 O O . LEU A 1 216 ? -14.743 2.758 8.907 1.00 97.94 216 LEU A O 1
ATOM 1720 N N . PRO A 1 217 ? -14.656 2.562 6.666 1.00 97.94 217 PRO A N 1
ATOM 1721 C CA . PRO A 1 217 ? -15.868 1.751 6.581 1.00 97.94 217 PRO A CA 1
ATOM 1722 C C . PRO A 1 217 ? -15.704 0.423 7.335 1.00 97.94 217 PRO A C 1
ATOM 1724 O O . PRO A 1 217 ? -14.627 -0.166 7.340 1.00 97.94 217 PRO A O 1
ATOM 1727 N N . LYS A 1 218 ? -16.769 -0.046 7.993 1.00 97.81 218 LYS A N 1
ATOM 1728 C CA . LYS A 1 218 ? -16.757 -1.286 8.801 1.00 97.81 218 LYS A CA 1
ATOM 1729 C C . LYS A 1 218 ? -16.773 -2.573 7.966 1.00 97.81 218 LYS A C 1
ATOM 1731 O O . LYS A 1 218 ? -16.583 -3.661 8.501 1.00 97.81 218 LYS A O 1
ATOM 1736 N N . ASP A 1 219 ? -17.112 -2.448 6.693 1.00 97.88 219 ASP A N 1
ATOM 1737 C CA . ASP A 1 219 ? -17.277 -3.497 5.687 1.00 97.88 219 ASP A CA 1
ATOM 1738 C C . ASP A 1 219 ? -1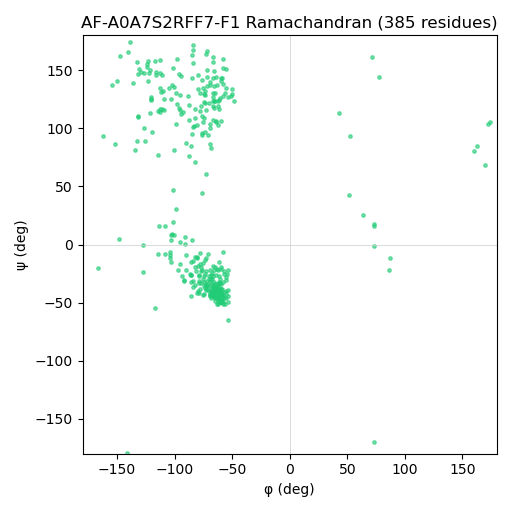6.150 -3.480 4.643 1.00 97.88 219 ASP A C 1
ATOM 1740 O O . ASP A 1 219 ? -16.048 -4.388 3.823 1.00 97.88 219 ASP A O 1
ATOM 1744 N N . ALA A 1 220 ? -15.284 -2.462 4.669 1.00 97.81 220 ALA A N 1
ATOM 1745 C CA . ALA A 1 220 ? -14.149 -2.393 3.765 1.00 97.81 220 ALA A CA 1
ATOM 1746 C C . ALA A 1 220 ? -13.036 -3.352 4.199 1.00 97.81 220 ALA A C 1
ATOM 1748 O O . ALA A 1 220 ? -12.715 -3.482 5.385 1.00 97.81 220 ALA A O 1
ATOM 1749 N N . ARG A 1 221 ? -12.411 -3.974 3.200 1.00 98.00 221 ARG A N 1
ATOM 1750 C CA . ARG A 1 221 ? -11.285 -4.892 3.356 1.00 98.00 221 ARG A CA 1
ATOM 1751 C C . ARG A 1 221 ? -10.096 -4.428 2.526 1.00 98.00 221 ARG A C 1
ATOM 1753 O O . ARG A 1 221 ? -10.260 -3.726 1.525 1.00 98.00 221 ARG A O 1
ATOM 1760 N N . ILE A 1 222 ? -8.902 -4.828 2.937 1.00 98.31 222 ILE A N 1
ATOM 1761 C CA . ILE A 1 222 ? -7.642 -4.472 2.293 1.00 98.31 222 ILE A CA 1
ATOM 1762 C C . ILE A 1 222 ? -6.740 -5.695 2.189 1.00 98.31 222 ILE A C 1
ATOM 1764 O O . ILE A 1 222 ? -6.635 -6.491 3.121 1.00 98.31 222 ILE A O 1
ATOM 1768 N N . ARG A 1 223 ? -6.072 -5.824 1.038 1.00 97.94 223 ARG A N 1
ATOM 1769 C CA . ARG A 1 223 ? -5.065 -6.860 0.815 1.00 97.94 223 ARG A CA 1
ATOM 1770 C C . ARG A 1 223 ? -3.671 -6.326 1.085 1.00 97.94 223 ARG A C 1
ATOM 1772 O O . ARG A 1 223 ? -3.287 -5.294 0.524 1.00 97.94 223 ARG A O 1
ATOM 1779 N N . VAL A 1 224 ? -2.926 -7.058 1.903 1.00 98.12 224 VAL A N 1
ATOM 1780 C CA . VAL A 1 224 ? -1.531 -6.775 2.237 1.00 98.12 224 VAL A CA 1
ATOM 1781 C C . VAL A 1 224 ? -0.687 -7.970 1.827 1.00 98.12 224 VAL A C 1
ATOM 1783 O O . VAL A 1 224 ? -0.978 -9.099 2.209 1.00 98.12 224 VAL A O 1
ATOM 1786 N N . PHE A 1 225 ? 0.357 -7.717 1.050 1.00 97.50 225 PHE A N 1
ATOM 1787 C CA . PHE A 1 225 ? 1.279 -8.739 0.578 1.00 97.50 225 PHE A CA 1
ATOM 1788 C C . PHE A 1 225 ? 2.652 -8.587 1.212 1.00 97.50 225 PHE A C 1
ATOM 1790 O O . PHE A 1 225 ? 3.133 -7.480 1.446 1.00 97.50 225 PHE A O 1
ATOM 1797 N N . PHE A 1 226 ? 3.297 -9.721 1.436 1.00 95.69 226 PHE A N 1
ATOM 1798 C CA . PHE A 1 226 ? 4.602 -9.860 2.051 1.00 95.69 226 PHE A CA 1
ATOM 1799 C C . PHE A 1 226 ? 5.530 -10.623 1.114 1.00 95.69 226 PHE A C 1
ATOM 1801 O O . PHE A 1 226 ? 5.103 -11.462 0.318 1.00 95.69 226 PHE A O 1
ATOM 1808 N N . ARG A 1 227 ? 6.832 -10.360 1.244 1.00 93.25 227 ARG A N 1
ATOM 1809 C CA . ARG A 1 227 ? 7.855 -11.056 0.457 1.00 93.25 227 ARG A CA 1
ATOM 1810 C C . ARG A 1 227 ? 8.006 -12.526 0.852 1.00 93.25 227 ARG A C 1
ATOM 1812 O O . ARG A 1 227 ? 8.361 -13.338 0.009 1.00 93.25 227 ARG A O 1
ATOM 1819 N N . THR A 1 228 ? 7.785 -12.862 2.124 1.00 93.31 228 THR A N 1
ATOM 1820 C CA . THR A 1 228 ? 7.951 -14.234 2.622 1.00 93.31 228 THR A CA 1
ATOM 1821 C C . THR A 1 228 ? 6.744 -14.698 3.424 1.00 93.31 228 THR A C 1
ATOM 1823 O O . THR A 1 228 ? 6.086 -13.901 4.096 1.00 93.31 228 THR A O 1
ATOM 1826 N N . GLU A 1 229 ? 6.511 -16.006 3.407 1.00 94.75 229 GLU A N 1
ATOM 1827 C CA . GLU A 1 229 ? 5.509 -16.681 4.236 1.00 94.75 229 GLU A CA 1
ATOM 1828 C C . GLU A 1 229 ? 5.753 -16.416 5.722 1.00 94.75 229 GLU A C 1
ATOM 1830 O O . GLU A 1 229 ? 4.862 -15.947 6.417 1.00 94.75 229 GLU A O 1
ATOM 1835 N N . LYS A 1 230 ? 7.006 -16.531 6.177 1.00 94.00 230 LYS A N 1
ATOM 1836 C CA . LYS A 1 230 ? 7.384 -16.228 7.564 1.00 94.00 230 LYS A CA 1
ATOM 1837 C C . LYS A 1 230 ? 6.946 -14.826 8.010 1.00 94.00 230 LYS A C 1
ATOM 1839 O O . LYS A 1 230 ? 6.457 -14.664 9.123 1.00 94.00 230 LYS A O 1
ATOM 1844 N N . SER A 1 231 ? 7.140 -13.807 7.167 1.00 93.69 231 SER A N 1
ATOM 1845 C CA . SER A 1 231 ? 6.714 -12.435 7.485 1.00 93.69 231 SER A CA 1
ATOM 1846 C C . SER A 1 231 ? 5.194 -12.262 7.477 1.00 93.69 231 SER A C 1
ATOM 1848 O O . SER A 1 231 ? 4.679 -11.523 8.312 1.00 93.69 231 SER A O 1
ATOM 1850 N N . ARG A 1 232 ? 4.485 -12.953 6.571 1.00 95.62 232 ARG A N 1
ATOM 1851 C CA . ARG A 1 232 ? 3.017 -12.978 6.535 1.00 95.62 232 ARG A CA 1
ATOM 1852 C C . ARG A 1 232 ? 2.476 -13.610 7.816 1.00 95.62 232 ARG A C 1
ATOM 1854 O O . ARG A 1 232 ? 1.666 -12.995 8.494 1.00 95.62 232 ARG A O 1
ATOM 1861 N N . ASP A 1 233 ? 2.969 -14.785 8.185 1.00 96.38 233 ASP A N 1
ATOM 1862 C CA . ASP A 1 233 ? 2.475 -15.533 9.345 1.00 96.38 233 ASP A CA 1
ATOM 1863 C C . ASP A 1 233 ? 2.766 -14.796 10.655 1.00 96.38 233 ASP A C 1
ATOM 1865 O O . ASP A 1 233 ? 1.910 -14.721 11.533 1.00 96.38 233 ASP A O 1
ATOM 1869 N N . ALA A 1 234 ? 3.940 -14.165 10.765 1.00 96.00 234 ALA A N 1
ATOM 1870 C CA . ALA A 1 234 ? 4.246 -13.291 11.894 1.00 96.00 234 ALA A CA 1
ATOM 1871 C C . ALA A 1 234 ? 3.276 -12.098 11.981 1.00 96.00 234 ALA A C 1
ATOM 1873 O O . ALA A 1 234 ? 2.873 -11.721 13.078 1.00 96.00 234 ALA A O 1
ATOM 1874 N N . ALA A 1 235 ? 2.873 -11.518 10.843 1.00 96.62 235 ALA A N 1
ATOM 1875 C CA . ALA A 1 235 ? 1.856 -10.469 10.818 1.00 96.62 235 ALA A CA 1
ATOM 1876 C C . ALA A 1 235 ? 0.486 -10.998 11.263 1.00 96.62 235 ALA A C 1
ATOM 1878 O O . ALA A 1 235 ? -0.177 -10.339 12.057 1.00 96.62 235 ALA A O 1
ATOM 1879 N N . VAL A 1 236 ? 0.078 -12.180 10.785 1.00 98.25 236 VAL A N 1
ATOM 1880 C CA . VAL A 1 236 ? -1.204 -12.816 11.135 1.00 98.25 236 VAL A CA 1
ATOM 1881 C C . VAL A 1 236 ? -1.311 -13.023 12.641 1.00 98.25 236 VAL A C 1
ATOM 1883 O O . VAL A 1 236 ? -2.284 -12.572 13.234 1.00 98.25 236 VAL A O 1
ATOM 1886 N N . VAL A 1 237 ? -0.283 -13.595 13.275 1.00 98.06 237 VAL A N 1
ATOM 1887 C CA . VAL A 1 237 ? -0.266 -13.826 14.730 1.00 98.06 237 VAL A CA 1
ATOM 1888 C C . VAL A 1 237 ? -0.462 -12.529 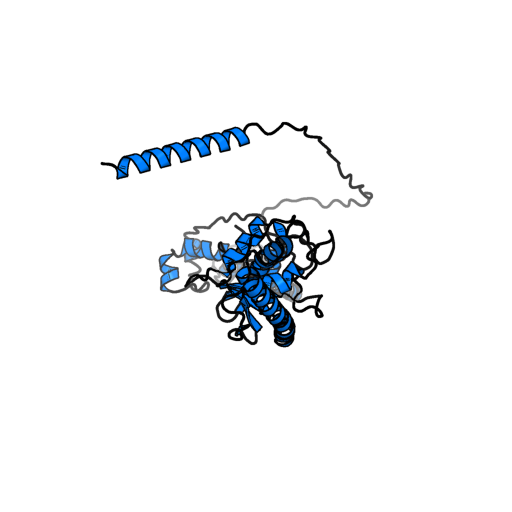15.521 1.00 98.06 237 VAL A C 1
ATOM 1890 O O . VAL A 1 237 ? -1.175 -12.512 16.523 1.00 98.06 237 VAL A O 1
ATOM 1893 N N . GLU A 1 238 ? 0.162 -11.427 15.099 1.00 97.88 238 GLU A N 1
ATOM 1894 C CA . GLU A 1 238 ? -0.018 -10.134 15.769 1.00 97.88 238 GLU A CA 1
ATOM 1895 C C . GLU A 1 238 ? -1.393 -9.512 15.474 1.00 97.88 238 GLU A C 1
ATOM 1897 O O . GLU A 1 238 ? -2.018 -8.941 16.368 1.00 97.88 238 GLU A O 1
ATOM 1902 N N . LEU A 1 239 ? -1.904 -9.658 14.250 1.00 98.50 239 LEU A N 1
ATOM 1903 C CA . LEU A 1 239 ? -3.223 -9.159 13.855 1.00 98.50 239 LEU A CA 1
ATOM 1904 C C . LEU A 1 239 ? -4.364 -9.896 14.564 1.00 98.50 239 LEU A C 1
ATOM 1906 O O . LEU A 1 239 ? -5.338 -9.254 14.943 1.00 98.50 239 LEU A O 1
ATOM 1910 N N . GLU A 1 240 ? -4.247 -11.206 14.788 1.00 98.62 240 GLU A N 1
ATOM 1911 C CA . GLU A 1 240 ? -5.239 -11.995 15.529 1.00 98.62 240 GLU A CA 1
ATOM 1912 C C . GLU A 1 240 ? -5.413 -11.476 16.959 1.00 98.62 240 GLU A C 1
ATOM 1914 O O . GLU A 1 240 ? -6.542 -11.284 17.411 1.00 98.62 240 GLU A O 1
ATOM 1919 N N . LYS A 1 241 ? -4.306 -11.162 17.648 1.00 98.50 241 LYS A N 1
ATOM 1920 C CA . LYS A 1 241 ? -4.342 -10.579 19.001 1.00 98.50 241 LYS A CA 1
ATOM 1921 C C . LYS A 1 241 ? -5.105 -9.257 19.016 1.00 98.50 241 LYS A C 1
ATOM 1923 O O . LYS A 1 241 ? -6.000 -9.075 19.836 1.00 98.50 241 LYS A O 1
ATOM 1928 N N . VAL A 1 242 ? -4.772 -8.356 18.086 1.00 98.56 242 VAL A N 1
ATOM 1929 C CA . VAL A 1 242 ? -5.440 -7.050 17.964 1.00 98.56 242 VAL A CA 1
ATOM 1930 C C . VAL A 1 242 ? -6.917 -7.227 17.605 1.00 98.56 242 VAL A C 1
ATOM 1932 O O . VAL A 1 242 ? -7.766 -6.524 18.142 1.00 98.56 242 VAL A O 1
ATOM 1935 N N . SER A 1 243 ? -7.244 -8.183 16.734 1.00 98.50 243 SER A N 1
ATOM 1936 C CA . SER A 1 243 ? -8.622 -8.455 16.328 1.00 98.50 243 SER A CA 1
ATOM 1937 C C . SER A 1 243 ? -9.487 -8.926 17.496 1.00 98.50 243 SER A C 1
ATOM 1939 O O . SER A 1 243 ? -10.610 -8.447 17.634 1.00 98.50 243 SER A O 1
ATOM 1941 N N . ILE A 1 244 ? -8.983 -9.838 18.335 1.00 98.62 244 ILE A N 1
ATOM 1942 C CA . ILE A 1 244 ? -9.702 -10.322 19.524 1.00 98.62 244 ILE A CA 1
ATOM 1943 C C . ILE A 1 244 ? -9.981 -9.156 20.477 1.00 98.62 244 ILE A C 1
ATOM 1945 O O . ILE A 1 244 ? -11.130 -8.933 20.849 1.00 98.62 244 ILE A O 1
ATOM 1949 N N . GLU A 1 245 ? -8.958 -8.358 20.786 1.00 98.62 245 GLU A N 1
ATOM 1950 C CA . GLU A 1 245 ? -9.088 -7.187 21.659 1.00 98.62 245 GLU A CA 1
ATOM 1951 C C . GLU A 1 245 ? -10.118 -6.179 21.117 1.00 98.62 245 GLU A C 1
ATOM 1953 O O . GLU A 1 245 ? -10.979 -5.698 21.851 1.00 98.62 245 GLU A O 1
ATOM 1958 N N . MET A 1 246 ? -10.083 -5.886 19.811 1.00 98.62 246 MET A N 1
ATOM 1959 C CA . MET A 1 246 ? -11.052 -4.988 19.173 1.00 98.62 246 MET A CA 1
ATOM 1960 C C . MET A 1 246 ? -12.490 -5.510 19.273 1.00 98.62 246 MET A C 1
ATOM 1962 O O . MET A 1 246 ? -13.405 -4.709 19.465 1.00 98.62 246 MET A O 1
ATOM 1966 N N . ILE A 1 247 ? -12.705 -6.821 19.120 1.00 98.62 247 ILE A N 1
ATOM 1967 C CA . ILE A 1 247 ? -14.034 -7.437 19.251 1.00 98.62 247 ILE A CA 1
ATOM 1968 C C . ILE A 1 247 ? -14.536 -7.286 20.688 1.00 98.62 247 ILE A C 1
ATOM 1970 O O . ILE A 1 247 ? -15.640 -6.787 20.888 1.00 98.62 247 ILE A O 1
ATOM 1974 N N . GLU A 1 248 ? -13.708 -7.622 21.678 1.00 98.62 248 GLU A N 1
ATOM 1975 C CA . GLU A 1 248 ? -14.062 -7.507 23.097 1.00 98.62 248 GLU A CA 1
ATOM 1976 C C . GLU A 1 248 ? -14.422 -6.065 23.483 1.00 98.62 248 GLU A C 1
ATOM 1978 O O . GLU A 1 248 ? -15.445 -5.831 24.130 1.00 98.62 248 GLU A O 1
ATOM 1983 N N . ILE A 1 249 ? -13.628 -5.084 23.036 1.00 98.62 249 ILE A N 1
ATOM 1984 C CA . ILE A 1 249 ? -13.896 -3.656 23.264 1.00 98.62 249 ILE A CA 1
ATOM 1985 C C . ILE A 1 249 ? -15.248 -3.247 22.664 1.00 98.62 249 ILE A C 1
ATOM 1987 O O . ILE A 1 249 ? -16.020 -2.522 23.295 1.00 98.62 249 ILE A O 1
ATOM 1991 N N . VAL A 1 250 ? -15.553 -3.705 21.447 1.00 98.56 250 VAL A N 1
ATOM 1992 C CA . VAL A 1 250 ? -16.816 -3.388 20.767 1.00 98.56 250 VAL A CA 1
ATOM 1993 C C . VAL A 1 250 ? -18.003 -4.057 21.456 1.00 98.56 250 VAL A C 1
ATOM 1995 O O . VAL A 1 250 ? -19.043 -3.417 21.595 1.00 98.56 250 VAL A O 1
ATOM 1998 N N . ASP A 1 251 ? -17.864 -5.294 21.927 1.00 98.56 251 ASP A N 1
ATOM 1999 C CA . ASP A 1 251 ? -18.927 -5.995 22.651 1.00 98.56 251 ASP A CA 1
ATOM 2000 C C . ASP A 1 251 ? -19.260 -5.285 23.972 1.00 98.56 251 ASP A C 1
ATOM 2002 O O . ASP A 1 251 ? -20.431 -5.042 24.272 1.00 98.56 251 ASP A O 1
ATOM 2006 N N . GLN A 1 252 ? -18.241 -4.850 24.723 1.00 98.56 252 GLN A N 1
ATOM 2007 C CA . GLN A 1 252 ? -18.444 -4.032 25.926 1.00 98.56 252 GLN A CA 1
ATOM 2008 C C . GLN A 1 252 ? -19.077 -2.675 25.604 1.00 98.56 252 GLN A C 1
ATOM 2010 O O . GLN A 1 252 ? -19.961 -2.213 26.333 1.00 98.56 252 GLN A O 1
ATOM 2015 N N . ALA A 1 253 ? -18.671 -2.042 24.501 1.00 98.44 253 ALA A N 1
ATOM 2016 C CA . ALA A 1 253 ? -19.275 -0.794 24.054 1.00 98.44 253 ALA A CA 1
ATOM 2017 C C . ALA A 1 253 ? -20.764 -0.975 23.714 1.00 98.44 253 ALA A C 1
ATOM 2019 O O . ALA A 1 253 ? -21.576 -0.146 24.114 1.00 98.44 253 ALA A O 1
ATOM 2020 N N . ILE A 1 254 ? -21.144 -2.072 23.047 1.00 98.44 254 ILE A N 1
ATOM 2021 C CA . ILE A 1 254 ? -22.549 -2.383 22.735 1.00 98.44 254 ILE A CA 1
ATOM 2022 C C . ILE A 1 254 ? -23.368 -2.526 24.023 1.00 98.44 254 ILE A C 1
ATOM 2024 O O . ILE A 1 254 ? -24.384 -1.850 24.162 1.00 98.44 254 ILE A O 1
ATOM 2028 N N . ILE A 1 255 ? -22.894 -3.321 24.989 1.00 98.38 255 ILE A N 1
ATOM 2029 C CA . ILE A 1 255 ? -23.567 -3.507 26.288 1.00 98.38 255 ILE A CA 1
ATOM 2030 C C . ILE A 1 255 ? -23.726 -2.172 27.032 1.00 98.38 255 ILE A C 1
ATOM 2032 O O . ILE A 1 255 ? -24.735 -1.940 27.695 1.00 98.38 255 ILE A O 1
ATOM 2036 N N . THR A 1 256 ? -22.723 -1.298 26.948 1.00 98.25 256 THR A N 1
ATOM 2037 C CA . THR A 1 256 ? -22.738 0.019 27.602 1.00 98.25 256 THR A CA 1
ATOM 2038 C C . THR A 1 256 ? -23.749 0.959 26.948 1.00 98.25 256 THR A C 1
ATOM 2040 O O . THR A 1 256 ? -24.498 1.632 27.651 1.00 98.25 256 THR A O 1
ATOM 2043 N N . ILE A 1 257 ? -23.814 0.969 25.614 1.00 98.00 257 ILE A N 1
ATOM 2044 C CA . ILE A 1 257 ? -24.767 1.783 24.847 1.00 98.00 257 ILE A CA 1
ATOM 2045 C C . ILE A 1 257 ? -26.209 1.315 25.085 1.00 98.00 257 ILE A C 1
ATOM 2047 O O . ILE A 1 257 ? -27.110 2.141 25.167 1.00 98.00 257 ILE A O 1
ATOM 2051 N N . GLU A 1 258 ? -26.445 0.012 25.254 1.00 97.69 258 GLU A N 1
ATOM 2052 C CA . GLU A 1 258 ? -27.774 -0.527 25.589 1.00 97.69 258 GLU A CA 1
ATOM 2053 C C . GLU A 1 258 ? -28.286 -0.082 26.971 1.00 97.69 258 GLU A C 1
ATOM 2055 O O . GLU A 1 258 ? -29.491 -0.111 27.214 1.00 97.69 258 GLU A O 1
ATOM 2060 N N . LYS A 1 259 ? -27.390 0.364 27.861 1.00 96.94 259 LYS A N 1
ATOM 2061 C CA . LYS A 1 259 ? -27.697 0.897 29.200 1.00 96.94 259 LYS A CA 1
ATOM 2062 C C . LYS A 1 259 ? -27.725 2.431 29.233 1.00 96.94 259 LYS A C 1
ATOM 2064 O O . LYS A 1 259 ? -27.372 3.044 30.243 1.00 96.94 259 LYS A O 1
ATOM 2069 N N . GLU A 1 260 ? -28.095 3.065 28.122 1.00 93.62 260 GLU A N 1
ATOM 2070 C CA . GLU A 1 260 ? -28.192 4.523 28.007 1.00 93.62 260 GLU A CA 1
ATOM 2071 C C . GLU A 1 260 ? -29.029 5.127 29.154 1.00 93.62 260 GLU A C 1
ATOM 2073 O O . GLU A 1 260 ? -30.146 4.691 29.433 1.00 93.62 260 GLU A O 1
ATOM 2078 N N . GLY A 1 261 ? -28.471 6.127 29.846 1.00 94.38 261 GLY A N 1
ATOM 2079 C CA . GLY A 1 261 ? -29.086 6.778 31.011 1.00 94.38 261 GLY A CA 1
ATOM 2080 C C . GLY A 1 261 ? -28.814 6.108 32.367 1.00 94.38 261 GLY A C 1
ATOM 2081 O O . GLY A 1 261 ? -29.077 6.725 33.399 1.00 94.38 261 GLY A O 1
ATOM 2082 N N . GLU A 1 262 ? -28.264 4.889 32.393 1.00 97.00 262 GLU A N 1
ATOM 2083 C CA . GLU A 1 262 ? -27.828 4.214 33.629 1.00 97.00 262 GLU A CA 1
ATOM 2084 C C . GLU A 1 262 ? -26.323 4.376 33.901 1.00 97.00 262 GLU A C 1
ATOM 2086 O O . GLU A 1 262 ? -25.874 4.234 35.041 1.00 97.00 262 GLU A O 1
ATOM 2091 N N . VAL A 1 263 ? -25.535 4.661 32.861 1.00 97.31 263 VAL A N 1
ATOM 2092 C CA . VAL A 1 263 ? -24.079 4.852 32.936 1.00 97.31 263 VAL A CA 1
ATOM 2093 C C . VAL A 1 263 ? -23.703 6.340 32.918 1.00 97.31 263 VAL A C 1
ATOM 2095 O O . VAL A 1 263 ? -24.439 7.139 32.341 1.00 97.31 263 VAL A O 1
ATOM 2098 N N . PRO A 1 264 ? -22.564 6.741 33.519 1.00 97.81 264 PRO A N 1
ATOM 2099 C CA . PRO A 1 264 ? -22.067 8.112 33.407 1.00 97.81 264 PRO A CA 1
ATOM 2100 C C . PRO A 1 264 ? -21.808 8.517 31.948 1.00 97.81 264 PRO A C 1
ATOM 2102 O O . PRO A 1 264 ? -21.286 7.713 31.175 1.00 97.81 264 PRO A O 1
ATOM 2105 N N . ASP A 1 265 ? -22.084 9.779 31.605 1.00 97.06 265 ASP A N 1
ATOM 2106 C CA . ASP A 1 265 ? -21.945 10.313 30.238 1.00 97.06 265 ASP A CA 1
ATOM 2107 C C . ASP A 1 265 ? -20.547 10.079 29.640 1.00 97.06 265 ASP A C 1
ATOM 2109 O O . ASP A 1 265 ? -20.417 9.717 28.474 1.00 97.06 265 ASP A O 1
ATOM 2113 N N . GLU A 1 266 ? -19.488 10.210 30.446 1.00 97.50 266 GLU A N 1
ATOM 2114 C CA . GLU A 1 266 ? -18.103 9.973 30.007 1.00 97.50 266 GLU A CA 1
ATOM 2115 C C . GLU A 1 266 ? -17.890 8.540 29.490 1.00 97.50 266 GLU A C 1
ATOM 2117 O O . GLU A 1 266 ? -17.238 8.332 28.467 1.00 97.50 266 GLU A O 1
ATOM 2122 N N . VAL A 1 267 ? -18.489 7.556 30.166 1.00 97.50 267 VAL A N 1
ATOM 2123 C CA . VAL A 1 267 ? -18.394 6.132 29.807 1.00 97.50 267 VAL A CA 1
ATOM 2124 C C . VAL A 1 267 ? -19.198 5.845 28.537 1.00 97.50 267 VAL A C 1
ATOM 2126 O O . VAL A 1 267 ? -18.784 5.047 27.696 1.00 97.50 267 VAL A O 1
ATOM 2129 N N . TYR A 1 268 ? -20.334 6.522 28.365 1.00 97.44 268 TYR A N 1
ATOM 2130 C CA . TYR A 1 268 ? -21.148 6.418 27.158 1.00 97.44 268 TYR A CA 1
ATOM 2131 C C . TYR A 1 268 ? -20.425 6.993 25.926 1.00 97.44 268 TYR A C 1
ATOM 2133 O O . TYR A 1 268 ? -20.369 6.342 24.882 1.00 97.44 268 TYR A O 1
ATOM 2141 N N . GLU A 1 269 ? -19.792 8.164 26.048 1.00 97.50 269 GLU A N 1
ATOM 2142 C CA . GLU A 1 269 ? -19.009 8.783 24.965 1.00 97.50 269 GLU A CA 1
ATOM 2143 C C . GLU A 1 269 ? -17.771 7.953 24.575 1.00 97.50 269 GLU A C 1
ATOM 2145 O O . GLU A 1 269 ? -17.421 7.833 23.391 1.00 97.50 269 GLU A O 1
ATOM 2150 N N . GLU A 1 270 ? -17.120 7.317 25.554 1.00 98.00 270 GLU A N 1
ATOM 2151 C CA . GLU A 1 270 ? -16.049 6.354 25.294 1.00 98.00 270 GLU A CA 1
ATOM 2152 C C . GLU A 1 270 ? -16.577 5.135 24.522 1.00 98.00 270 GLU A C 1
ATOM 2154 O O . GLU A 1 270 ? -15.990 4.744 23.508 1.00 98.00 270 GLU A O 1
ATOM 2159 N N . ALA A 1 271 ? -17.728 4.581 24.920 1.00 98.25 271 ALA A N 1
ATOM 2160 C CA . ALA A 1 271 ? -18.367 3.478 24.205 1.00 98.25 271 ALA A CA 1
ATOM 2161 C C . ALA A 1 271 ? -18.710 3.857 22.751 1.00 98.25 271 ALA A C 1
ATOM 2163 O O . ALA A 1 271 ? -18.409 3.099 21.823 1.00 98.25 271 ALA A O 1
ATOM 2164 N N . LEU A 1 272 ? -19.243 5.061 22.510 1.00 97.56 272 LEU A N 1
ATOM 2165 C CA . LEU A 1 272 ? -19.483 5.578 21.156 1.00 97.56 272 LEU A CA 1
ATOM 2166 C C . LEU A 1 272 ? -18.190 5.709 20.340 1.00 97.56 272 LEU A C 1
ATOM 2168 O O . LEU A 1 272 ? -18.172 5.430 19.135 1.00 97.56 272 LEU A O 1
ATOM 2172 N N . THR A 1 273 ? -17.087 6.095 20.980 1.00 96.88 273 THR A N 1
ATOM 2173 C CA . THR A 1 273 ? -15.774 6.150 20.330 1.00 96.88 273 THR A CA 1
ATOM 2174 C C . THR A 1 273 ? -15.269 4.752 19.975 1.00 96.88 273 THR A C 1
ATOM 2176 O O . THR A 1 273 ? -14.827 4.540 18.842 1.00 96.88 273 THR A O 1
ATOM 2179 N N . ASN A 1 274 ? -15.419 3.784 20.877 1.00 98.06 274 ASN A N 1
ATOM 2180 C CA . ASN A 1 274 ? -15.028 2.387 20.681 1.00 98.06 274 ASN A CA 1
ATOM 2181 C C . ASN A 1 274 ? -15.815 1.696 19.557 1.00 98.06 274 ASN A C 1
ATOM 2183 O O . ASN A 1 274 ? -15.278 0.841 18.851 1.00 98.06 274 ASN A O 1
ATOM 2187 N N . MET A 1 275 ? -17.035 2.149 19.251 1.00 98.12 275 MET A N 1
ATOM 2188 C CA . MET A 1 275 ? -17.788 1.680 18.077 1.00 98.12 275 MET A CA 1
ATOM 2189 C C . MET A 1 275 ? -17.098 1.975 16.730 1.00 98.12 275 MET A C 1
ATOM 2191 O O . MET A 1 275 ? -17.431 1.359 15.706 1.00 98.12 275 MET A O 1
ATOM 2195 N N . LYS A 1 276 ? -16.089 2.859 16.692 1.00 97.06 276 LYS A N 1
ATOM 2196 C CA . LYS A 1 276 ? -15.218 3.050 15.516 1.00 97.06 276 LYS A CA 1
ATOM 2197 C C . LYS A 1 276 ? -14.346 1.827 15.214 1.00 97.06 276 LYS A C 1
ATOM 2199 O O . LYS A 1 276 ? -13.903 1.702 14.076 1.00 97.06 276 LYS A O 1
ATOM 2204 N N . LEU A 1 277 ? -14.158 0.914 16.170 1.00 98.12 277 LEU A N 1
ATOM 2205 C CA . LEU A 1 277 ? -13.433 -0.348 15.989 1.00 98.12 277 LEU A CA 1
ATOM 2206 C C . LEU A 1 277 ? -14.316 -1.462 15.410 1.00 98.12 277 LEU A C 1
ATOM 2208 O O . LEU A 1 277 ? -13.793 -2.448 14.906 1.00 98.12 277 LEU A O 1
ATOM 2212 N N . LYS A 1 278 ? -15.649 -1.303 15.408 1.00 98.44 278 LYS A N 1
ATOM 2213 C CA . LYS A 1 278 ? -16.591 -2.332 14.931 1.00 98.44 278 LYS A CA 1
ATOM 2214 C C . LYS A 1 278 ? -16.302 -2.767 13.494 1.00 98.44 278 LYS A C 1
ATOM 2216 O O . LYS A 1 278 ? -16.230 -1.923 12.602 1.00 98.44 278 LYS A O 1
ATOM 2221 N N . MET A 1 279 ? -16.231 -4.072 13.254 1.00 98.00 279 MET A N 1
ATOM 2222 C CA . MET A 1 279 ? -16.019 -4.676 11.933 1.00 98.00 279 MET A CA 1
ATOM 2223 C C . MET A 1 279 ? -17.186 -5.599 11.584 1.00 98.00 279 MET A C 1
ATOM 2225 O O . MET A 1 279 ? -17.824 -6.150 12.476 1.00 98.00 279 MET A O 1
ATOM 2229 N N . THR A 1 280 ? -17.495 -5.734 10.294 1.00 97.88 280 THR A N 1
ATOM 2230 C CA . THR A 1 280 ? -18.566 -6.637 9.828 1.00 97.88 280 THR A CA 1
ATOM 2231 C C . THR A 1 280 ? -18.076 -8.082 9.752 1.00 97.88 280 THR A C 1
ATOM 2233 O O . THR A 1 280 ? -18.778 -8.986 10.184 1.00 97.88 280 THR A O 1
ATOM 2236 N N . GLU A 1 281 ? -16.857 -8.284 9.251 1.00 97.69 281 GLU A N 1
ATOM 2237 C CA . GLU A 1 281 ? -16.240 -9.599 9.054 1.00 97.69 281 GLU A CA 1
ATOM 2238 C C . GLU A 1 281 ? -14.810 -9.562 9.610 1.00 97.69 281 GLU A C 1
ATOM 2240 O O . GLU A 1 281 ? -13.896 -9.200 8.873 1.00 97.69 281 GLU A O 1
ATOM 2245 N N . PRO A 1 282 ? -14.586 -9.875 10.898 1.00 97.81 282 PRO A N 1
ATOM 2246 C CA . PRO A 1 282 ? -13.275 -9.711 11.535 1.00 97.81 282 PRO A CA 1
ATOM 2247 C C . PRO A 1 282 ? -12.208 -10.710 11.053 1.00 97.81 282 PRO A C 1
ATOM 2249 O O . PRO A 1 282 ? -11.044 -10.581 11.415 1.00 97.81 282 PRO A O 1
ATOM 2252 N N . GLU A 1 283 ? -12.588 -11.706 10.252 1.00 98.31 283 GLU A N 1
ATOM 2253 C CA . GLU A 1 283 ? -11.712 -12.794 9.820 1.00 98.31 283 GLU A CA 1
ATOM 2254 C C . GLU A 1 283 ? -10.528 -12.309 8.967 1.00 98.31 283 GLU A C 1
ATOM 2256 O O . GLU A 1 283 ? -10.675 -11.489 8.048 1.00 98.31 283 GLU A O 1
ATOM 2261 N N . ILE A 1 284 ? -9.355 -12.872 9.262 1.00 98.56 284 ILE A N 1
ATOM 2262 C CA . ILE A 1 284 ? -8.116 -12.709 8.502 1.00 98.56 284 ILE A CA 1
ATOM 2263 C C . ILE A 1 284 ? -8.035 -13.856 7.496 1.00 98.56 284 ILE A C 1
ATOM 2265 O O . ILE A 1 284 ? -7.901 -15.014 7.880 1.00 98.56 284 ILE A O 1
ATOM 2269 N N . ILE A 1 285 ? -8.106 -13.537 6.205 1.00 98.44 285 ILE A N 1
ATOM 2270 C CA . ILE A 1 285 ? -8.113 -14.539 5.134 1.00 98.44 285 ILE A CA 1
ATOM 2271 C C . ILE A 1 285 ? -6.725 -14.578 4.496 1.00 98.44 285 ILE A C 1
ATOM 2273 O O . ILE A 1 285 ? -6.228 -13.549 4.041 1.00 98.44 285 ILE A O 1
ATOM 2277 N N . LEU A 1 286 ? -6.095 -15.751 4.434 1.00 98.06 286 LEU A N 1
ATOM 2278 C CA . LEU A 1 286 ? -4.829 -15.923 3.714 1.00 98.06 286 LEU A CA 1
ATOM 2279 C C . LEU A 1 286 ? -5.071 -15.873 2.196 1.00 98.06 286 LEU A C 1
ATOM 2281 O O . LEU A 1 286 ? -6.019 -16.474 1.692 1.00 98.06 286 LEU A O 1
ATOM 2285 N N . VAL A 1 287 ? -4.217 -15.154 1.466 1.00 96.31 287 VAL A N 1
ATOM 2286 C CA . VAL A 1 287 ? -4.299 -14.978 0.007 1.00 96.31 287 VAL A CA 1
ATOM 2287 C C . VAL A 1 287 ? -2.970 -15.376 -0.622 1.00 96.31 287 VAL A C 1
ATOM 2289 O O . VAL A 1 287 ? -2.087 -14.545 -0.832 1.00 96.31 287 VAL A O 1
ATOM 2292 N N . ASP A 1 288 ? -2.849 -16.656 -0.955 1.00 92.75 288 ASP A N 1
ATOM 2293 C CA . ASP A 1 288 ? -1.608 -17.241 -1.474 1.00 92.75 288 ASP A CA 1
ATOM 2294 C C . ASP A 1 288 ? -1.679 -17.593 -2.965 1.00 92.75 288 ASP A C 1
ATOM 2296 O O . ASP A 1 288 ? -0.807 -18.277 -3.495 1.00 92.75 288 ASP A O 1
ATOM 2300 N N . ASP A 1 289 ? -2.670 -17.050 -3.676 1.00 90.81 289 ASP A N 1
ATOM 2301 C CA . ASP A 1 289 ? -2.833 -17.208 -5.130 1.00 90.81 289 ASP A CA 1
ATOM 2302 C C . ASP A 1 289 ? -1.600 -16.722 -5.923 1.00 90.81 289 ASP A C 1
ATOM 2304 O O . ASP A 1 289 ? -1.366 -17.148 -7.053 1.00 90.81 289 ASP A O 1
ATOM 2308 N N . ASN A 1 290 ? -0.797 -15.837 -5.320 1.00 85.31 290 ASN A N 1
ATOM 2309 C CA . ASN A 1 290 ? 0.406 -15.240 -5.908 1.00 85.31 290 ASN A CA 1
ATOM 2310 C C . ASN A 1 290 ? 1.712 -15.907 -5.425 1.00 85.31 290 ASN A C 1
ATOM 2312 O O . ASN A 1 290 ? 2.813 -15.411 -5.704 1.00 85.31 290 ASN A O 1
ATOM 2316 N N . ALA A 1 291 ? 1.619 -17.022 -4.695 1.00 79.00 291 ALA A N 1
ATOM 2317 C CA . ALA A 1 291 ? 2.778 -17.781 -4.250 1.00 79.00 291 ALA A CA 1
ATOM 2318 C C . ALA A 1 291 ? 3.542 -18.405 -5.444 1.00 79.00 291 ALA A C 1
ATOM 2320 O O . ALA A 1 291 ? 2.947 -18.741 -6.469 1.00 79.00 291 ALA A O 1
ATOM 2321 N N . PRO A 1 292 ? 4.875 -18.581 -5.345 1.00 82.62 292 PRO A N 1
ATOM 2322 C CA . PRO A 1 292 ? 5.736 -18.205 -4.221 1.00 82.62 292 PRO A CA 1
ATOM 2323 C C . PRO A 1 292 ? 6.211 -16.740 -4.273 1.00 82.62 292 PRO A C 1
ATOM 2325 O O . PRO A 1 292 ? 7.023 -16.339 -3.444 1.00 82.62 292 PRO A O 1
ATOM 2328 N N . ASN A 1 293 ? 5.760 -15.945 -5.250 1.00 85.69 293 ASN A N 1
ATOM 2329 C CA . ASN A 1 293 ? 6.295 -14.601 -5.493 1.00 85.69 293 ASN A CA 1
ATOM 2330 C C . ASN A 1 293 ? 5.864 -13.589 -4.423 1.00 85.69 293 ASN A C 1
ATOM 2332 O O . ASN A 1 293 ? 6.625 -12.678 -4.096 1.00 85.69 293 ASN A O 1
ATOM 2336 N N . ALA A 1 294 ? 4.647 -13.734 -3.899 1.00 90.44 294 ALA A N 1
ATOM 2337 C CA . ALA A 1 294 ? 4.118 -12.908 -2.826 1.00 90.44 294 ALA A CA 1
ATOM 2338 C C . ALA A 1 294 ? 3.118 -13.702 -1.981 1.00 90.44 294 ALA A C 1
ATOM 2340 O O . ALA A 1 294 ? 2.303 -14.448 -2.521 1.00 90.44 294 ALA A O 1
ATOM 2341 N N . MET A 1 295 ? 3.167 -13.492 -0.668 1.00 95.81 295 MET A N 1
ATOM 2342 C CA . MET A 1 295 ? 2.282 -14.128 0.311 1.00 95.81 295 MET A CA 1
ATOM 2343 C C . MET A 1 295 ? 1.319 -13.078 0.853 1.00 95.81 295 MET A C 1
ATOM 2345 O O . MET A 1 295 ? 1.771 -12.018 1.289 1.00 95.81 295 MET A O 1
ATOM 2349 N N . GLY A 1 296 ? 0.014 -13.312 0.781 1.00 97.12 296 GLY A N 1
ATOM 2350 C CA . GLY A 1 296 ? -0.994 -12.279 1.021 1.00 97.12 296 GLY A CA 1
ATOM 2351 C C . GLY A 1 296 ? -1.890 -12.553 2.218 1.00 97.12 296 GLY A C 1
ATOM 2352 O O . GLY A 1 296 ? -2.080 -13.691 2.633 1.00 97.12 296 GLY A O 1
ATOM 2353 N N . ILE A 1 297 ? -2.486 -11.487 2.740 1.00 98.19 297 ILE A N 1
ATOM 2354 C CA . ILE A 1 297 ? -3.645 -11.534 3.635 1.00 98.19 297 ILE A CA 1
ATOM 2355 C C . ILE A 1 297 ? -4.700 -10.544 3.149 1.00 98.19 297 ILE A C 1
ATOM 2357 O O . ILE A 1 297 ? -4.368 -9.479 2.625 1.00 98.19 297 ILE A O 1
ATOM 2361 N N . ASP A 1 298 ? -5.966 -10.876 3.347 1.00 98.31 298 ASP A N 1
ATOM 2362 C CA . ASP A 1 298 ? -7.121 -10.007 3.157 1.00 98.31 298 ASP A CA 1
ATOM 2363 C C . ASP A 1 298 ? -7.762 -9.784 4.528 1.00 98.31 298 ASP A C 1
ATOM 2365 O O . ASP A 1 298 ? -8.232 -10.732 5.160 1.00 98.31 298 ASP A O 1
ATOM 2369 N N . ILE A 1 299 ? -7.741 -8.541 5.009 1.00 98.62 299 ILE A N 1
ATOM 2370 C CA . ILE A 1 299 ? -8.147 -8.173 6.372 1.00 98.62 299 ILE A CA 1
ATOM 2371 C C . ILE A 1 299 ? -9.084 -6.962 6.369 1.00 98.62 299 ILE A C 1
ATOM 2373 O O . ILE A 1 299 ? -9.044 -6.155 5.435 1.00 98.62 299 ILE A O 1
ATOM 2377 N N . PRO A 1 300 ? -9.904 -6.769 7.415 1.00 98.62 300 PRO A N 1
ATOM 2378 C CA . PRO A 1 300 ? -10.691 -5.550 7.569 1.00 98.62 300 PRO A CA 1
ATOM 2379 C C . PRO A 1 300 ? -9.815 -4.299 7.601 1.00 98.62 300 PRO A C 1
ATOM 2381 O O . PRO A 1 300 ? -8.795 -4.254 8.289 1.00 98.62 300 PRO A O 1
ATOM 2384 N N . GLU A 1 301 ? -10.245 -3.235 6.923 1.00 98.38 301 GLU A N 1
ATOM 2385 C CA . GLU A 1 301 ? -9.493 -1.976 6.893 1.00 98.38 301 GLU A CA 1
ATOM 2386 C C . GLU A 1 301 ? -9.321 -1.347 8.279 1.00 98.38 301 GLU A C 1
ATOM 2388 O O . GLU A 1 301 ? -8.292 -0.729 8.549 1.00 98.38 301 GLU A O 1
ATOM 2393 N N . ARG A 1 302 ? -10.312 -1.512 9.165 1.00 98.56 302 ARG A N 1
ATOM 2394 C CA . ARG A 1 302 ? -10.234 -1.033 10.552 1.00 98.56 302 ARG A CA 1
ATOM 2395 C C . ARG A 1 302 ? -9.166 -1.781 11.348 1.00 98.56 302 ARG A C 1
ATOM 2397 O O . ARG A 1 302 ? -8.376 -1.121 12.011 1.00 98.56 302 ARG A O 1
ATOM 2404 N N . LEU A 1 303 ? -9.094 -3.111 11.223 1.00 98.69 303 LEU A N 1
ATOM 2405 C CA . LEU A 1 303 ? -8.038 -3.921 11.844 1.00 98.69 303 LEU A CA 1
ATOM 2406 C C . LEU A 1 303 ? -6.659 -3.531 11.307 1.00 98.69 303 LEU A C 1
ATOM 2408 O O . LEU A 1 303 ? -5.731 -3.309 12.080 1.00 98.69 303 LEU A O 1
ATOM 2412 N N . PHE A 1 304 ? -6.539 -3.387 9.984 1.00 98.62 304 PHE A N 1
ATOM 2413 C CA . PHE A 1 304 ? -5.307 -2.922 9.353 1.00 98.62 304 PHE A CA 1
ATOM 2414 C C . PHE A 1 304 ? -4.863 -1.564 9.909 1.00 98.62 304 PHE A C 1
ATOM 2416 O O . PHE A 1 304 ? -3.715 -1.415 10.321 1.00 98.62 304 PHE A O 1
ATOM 2423 N N . TRP A 1 305 ? -5.758 -0.574 9.940 1.00 98.25 305 TRP A N 1
ATOM 2424 C CA . TRP A 1 305 ? -5.428 0.765 10.424 1.00 98.25 305 TRP A CA 1
ATOM 2425 C C . TRP A 1 305 ? -5.038 0.766 11.896 1.00 98.25 305 TRP A C 1
ATOM 2427 O O . TRP A 1 305 ? -4.039 1.381 12.259 1.00 98.25 305 TRP A O 1
ATOM 2437 N N . GLU A 1 306 ? -5.782 0.038 12.722 1.00 98.31 306 GLU A N 1
ATOM 2438 C CA . GLU A 1 306 ? -5.521 -0.051 14.151 1.00 98.31 306 GLU A CA 1
ATOM 2439 C C . GLU A 1 306 ? -4.150 -0.678 14.439 1.00 98.31 306 GLU A C 1
ATOM 2441 O O . GLU A 1 306 ? -3.320 -0.084 15.133 1.00 98.31 306 GLU A O 1
ATOM 2446 N N . ALA A 1 307 ? -3.873 -1.836 13.836 1.00 98.19 307 ALA A N 1
ATOM 2447 C CA . ALA A 1 307 ? -2.663 -2.605 14.099 1.00 98.19 307 ALA A CA 1
ATOM 2448 C C . ALA A 1 307 ? -1.401 -2.005 13.456 1.00 98.19 307 ALA A C 1
ATOM 2450 O O . ALA A 1 307 ? -0.354 -1.940 14.104 1.00 98.19 307 ALA A O 1
ATOM 2451 N N . PHE A 1 308 ? -1.478 -1.563 12.194 1.00 97.50 308 PHE A N 1
ATOM 2452 C CA . PHE A 1 308 ? -0.317 -1.007 11.492 1.00 97.50 308 PHE A CA 1
ATOM 2453 C C . PHE A 1 308 ? -0.075 0.459 11.839 1.00 97.50 308 PHE A C 1
ATOM 2455 O O . PHE A 1 308 ? 1.076 0.876 11.858 1.00 97.50 308 PHE A O 1
ATOM 2462 N N . VAL A 1 309 ? -1.119 1.264 12.066 1.00 96.69 309 VAL A N 1
ATOM 2463 C CA . VAL A 1 309 ? -0.982 2.729 12.108 1.00 96.69 309 VAL A CA 1
ATOM 2464 C C . VAL A 1 309 ? -1.324 3.313 13.469 1.00 96.69 309 VAL A C 1
ATOM 2466 O O . VAL A 1 309 ? -0.485 4.017 14.021 1.00 96.69 309 VAL A O 1
ATOM 2469 N N . THR A 1 310 ? -2.509 3.055 14.032 1.00 96.94 310 THR A N 1
ATOM 2470 C CA . THR A 1 310 ? -2.921 3.690 15.299 1.00 96.94 310 THR A CA 1
ATOM 2471 C C . THR A 1 310 ? -1.927 3.381 16.415 1.00 96.94 310 THR A C 1
ATOM 2473 O O . THR A 1 310 ? -1.410 4.310 17.036 1.00 96.94 310 THR A O 1
ATOM 2476 N N . ARG A 1 311 ? -1.596 2.098 16.609 1.00 95.69 311 ARG A N 1
ATOM 2477 C CA . ARG A 1 311 ? -0.740 1.602 17.704 1.00 95.69 311 ARG A CA 1
ATOM 2478 C C . ARG A 1 311 ? 0.763 1.816 17.498 1.00 95.69 311 ARG A C 1
ATOM 2480 O O . ARG A 1 311 ? 1.550 1.508 18.391 1.00 95.69 311 ARG A O 1
ATOM 2487 N N . LYS A 1 312 ? 1.183 2.280 16.320 1.00 94.69 312 LYS A N 1
ATOM 2488 C CA . LYS A 1 312 ? 2.595 2.397 15.928 1.00 94.69 312 LYS A CA 1
ATOM 2489 C C . LYS A 1 312 ? 2.990 3.863 15.780 1.00 94.69 312 LYS A C 1
ATOM 2491 O O . LYS A 1 312 ? 2.179 4.676 15.345 1.00 94.69 312 LYS A O 1
ATOM 2496 N N . ASP A 1 313 ? 4.246 4.178 16.085 1.00 94.31 313 ASP A N 1
ATOM 2497 C CA . ASP A 1 313 ? 4.816 5.494 15.784 1.00 94.31 313 ASP A CA 1
ATOM 2498 C C . ASP A 1 313 ? 5.078 5.612 14.279 1.00 94.31 313 ASP A C 1
ATOM 2500 O O . ASP A 1 313 ? 5.815 4.813 13.690 1.00 94.31 313 ASP A O 1
ATOM 2504 N N . ILE A 1 314 ? 4.461 6.613 13.654 1.00 95.00 314 ILE A N 1
ATOM 2505 C CA . ILE A 1 314 ? 4.644 6.915 12.230 1.00 95.00 314 ILE A CA 1
ATOM 2506 C C . ILE A 1 314 ? 5.562 8.112 11.965 1.00 95.00 314 ILE A C 1
ATOM 2508 O O . ILE A 1 314 ? 5.687 8.556 10.817 1.00 95.00 314 ILE A O 1
ATOM 2512 N N . THR A 1 315 ? 6.213 8.639 13.000 1.00 93.94 315 THR A N 1
ATOM 2513 C CA . THR A 1 315 ? 7.077 9.812 12.892 1.00 93.94 315 THR A CA 1
ATOM 2514 C C . THR A 1 315 ? 8.294 9.533 12.013 1.00 93.94 315 THR A C 1
ATOM 2516 O O . THR A 1 315 ? 9.029 8.561 12.187 1.00 93.94 315 THR A O 1
ATOM 2519 N N . ARG A 1 316 ? 8.545 10.429 11.053 1.00 90.81 316 ARG A N 1
ATOM 2520 C CA . ARG A 1 316 ? 9.700 10.366 10.147 1.00 90.81 316 ARG A CA 1
ATOM 2521 C C . ARG A 1 316 ? 10.679 11.478 10.486 1.00 90.81 316 ARG A C 1
ATOM 2523 O O . ARG A 1 316 ? 10.370 12.655 10.324 1.00 90.81 316 ARG A O 1
ATOM 2530 N N . LYS A 1 317 ? 11.879 11.108 10.933 1.00 92.69 317 LYS A N 1
ATOM 2531 C CA . LYS A 1 317 ? 12.964 12.069 11.148 1.00 92.69 317 LYS A CA 1
ATOM 2532 C C . LYS A 1 317 ? 13.595 12.443 9.807 1.00 92.69 317 LYS A C 1
ATOM 2534 O O . LYS A 1 317 ? 13.968 11.549 9.047 1.00 92.69 317 LYS A O 1
ATOM 2539 N N . GLU A 1 318 ? 13.749 13.737 9.542 1.00 94.75 318 GLU A N 1
ATOM 2540 C CA . GLU A 1 318 ? 14.416 14.239 8.334 1.00 94.75 318 GLU A CA 1
ATOM 2541 C C . GLU A 1 318 ? 15.835 13.656 8.203 1.00 94.75 318 GLU A C 1
ATOM 2543 O O . GLU A 1 318 ? 16.577 13.552 9.185 1.00 94.75 318 GLU A O 1
ATOM 2548 N N . GLY A 1 319 ? 16.186 13.207 6.997 1.00 94.94 319 GLY A N 1
ATOM 2549 C CA . GLY A 1 319 ? 17.460 12.551 6.693 1.00 94.94 319 GLY A CA 1
ATOM 2550 C C . GLY A 1 319 ? 17.607 11.117 7.219 1.00 94.94 319 GLY A C 1
ATOM 2551 O O . GLY A 1 319 ? 18.636 10.487 6.973 1.00 94.94 319 GLY A O 1
ATOM 2552 N N . SER A 1 320 ? 16.615 10.571 7.930 1.00 93.75 320 SER A N 1
ATOM 2553 C CA . SER A 1 320 ? 16.627 9.159 8.333 1.00 93.75 320 SER A CA 1
ATOM 2554 C C . SER A 1 320 ? 16.356 8.226 7.141 1.00 93.75 320 SER A C 1
ATOM 2556 O O . SER A 1 320 ? 15.809 8.662 6.127 1.00 93.75 320 SER A O 1
ATOM 2558 N N . PRO A 1 321 ? 16.651 6.915 7.249 1.00 93.12 321 PRO A N 1
ATOM 2559 C CA . PRO A 1 321 ? 16.287 5.951 6.207 1.00 93.12 321 PRO A CA 1
ATOM 2560 C C . PRO A 1 321 ? 14.785 5.916 5.887 1.00 93.12 321 PRO A C 1
ATOM 2562 O O . PRO A 1 321 ? 14.418 5.553 4.773 1.00 93.12 321 PRO A O 1
ATOM 2565 N N . MET A 1 322 ? 13.928 6.308 6.834 1.00 93.25 322 MET A N 1
ATOM 2566 C CA . MET A 1 322 ? 12.468 6.332 6.669 1.00 93.25 322 MET A CA 1
ATOM 2567 C C . MET A 1 322 ? 11.936 7.709 6.250 1.00 93.25 322 MET A C 1
ATOM 2569 O O . MET A 1 322 ? 10.724 7.887 6.124 1.00 93.25 322 MET A O 1
ATOM 2573 N N . ASP A 1 323 ? 12.819 8.688 6.038 1.00 95.25 323 ASP A N 1
ATOM 2574 C CA . ASP A 1 323 ? 12.442 9.971 5.461 1.00 95.25 323 ASP A CA 1
ATOM 2575 C C . ASP A 1 323 ? 11.991 9.781 4.010 1.00 95.25 323 ASP A C 1
ATOM 2577 O O . ASP A 1 323 ? 12.622 9.075 3.226 1.00 95.25 323 ASP A O 1
ATOM 2581 N N . THR A 1 324 ? 10.898 10.439 3.641 1.00 95.62 324 THR A N 1
ATOM 2582 C CA . THR A 1 324 ? 10.381 10.429 2.270 1.00 95.62 324 THR A CA 1
ATOM 2583 C C . THR A 1 324 ? 10.673 11.729 1.526 1.00 95.62 324 THR A C 1
ATOM 2585 O O . THR A 1 324 ? 10.434 11.797 0.318 1.00 95.62 324 THR A O 1
ATOM 2588 N N . GLY A 1 325 ? 11.176 12.773 2.197 1.00 96.00 325 GLY A N 1
ATOM 2589 C CA . GLY A 1 325 ? 11.397 14.097 1.604 1.00 96.00 325 GLY A CA 1
ATOM 2590 C C . GLY A 1 325 ? 10.095 14.771 1.160 1.00 96.00 325 GLY A C 1
ATOM 2591 O O . GLY A 1 325 ? 10.071 15.559 0.206 1.00 96.00 325 GLY A O 1
ATOM 2592 N N . ARG A 1 326 ? 8.985 14.392 1.799 1.00 94.69 326 ARG A N 1
ATOM 2593 C CA . ARG A 1 326 ? 7.636 14.918 1.579 1.00 94.69 326 ARG A CA 1
ATOM 2594 C C . ARG A 1 326 ? 7.085 15.462 2.891 1.00 94.69 326 ARG A C 1
ATOM 2596 O O . ARG A 1 326 ? 7.533 15.084 3.969 1.00 94.69 326 ARG A O 1
ATOM 2603 N N . LEU A 1 327 ? 6.111 16.354 2.781 1.00 95.38 327 LEU A N 1
ATOM 2604 C CA . LEU A 1 327 ? 5.281 16.729 3.917 1.00 95.38 327 LEU A CA 1
ATOM 2605 C C . LEU A 1 327 ? 4.131 15.730 4.045 1.00 95.38 327 LEU A C 1
ATOM 2607 O O . LEU A 1 327 ? 3.830 14.992 3.107 1.00 95.38 327 LEU A O 1
ATOM 2611 N N . SER A 1 328 ? 3.505 15.723 5.214 1.00 95.69 328 SER A N 1
ATOM 2612 C CA . SER A 1 328 ? 2.297 14.947 5.460 1.00 95.69 328 SER A CA 1
ATOM 2613 C C . SER A 1 328 ? 1.127 15.479 4.634 1.00 95.69 328 SER A C 1
ATOM 2615 O O . SER A 1 328 ? 0.840 16.677 4.650 1.00 95.69 328 SER A O 1
ATOM 2617 N N . GLU A 1 329 ? 0.433 14.589 3.930 1.00 96.38 329 GLU A N 1
ATOM 2618 C CA . GLU A 1 329 ? -0.683 14.917 3.046 1.00 96.38 329 GLU A CA 1
ATOM 2619 C C . GLU A 1 329 ? -1.860 13.938 3.282 1.00 96.38 329 GLU A C 1
ATOM 2621 O O . GLU A 1 329 ? -2.066 12.990 2.515 1.00 96.38 329 GLU A O 1
ATOM 2626 N N . PRO A 1 330 ? -2.691 14.166 4.323 1.00 96.75 330 PRO A N 1
ATOM 2627 C CA . PRO A 1 330 ? -3.816 13.289 4.682 1.00 96.75 330 PRO A CA 1
ATOM 2628 C C . PRO A 1 330 ? -4.810 13.032 3.543 1.00 96.75 330 PRO A C 1
ATOM 2630 O O . PRO A 1 330 ? -5.390 11.953 3.448 1.00 96.75 330 PRO A O 1
ATOM 2633 N N . ALA A 1 331 ? -4.984 13.996 2.633 1.00 96.81 331 ALA A N 1
ATOM 2634 C CA . ALA A 1 331 ? -5.830 13.827 1.455 1.00 96.81 331 ALA A CA 1
ATOM 2635 C C . ALA A 1 331 ? -5.357 12.666 0.558 1.00 96.81 331 ALA A C 1
ATOM 2637 O O . ALA A 1 331 ? -6.185 11.905 0.058 1.00 96.81 331 ALA A O 1
ATOM 2638 N N . PHE A 1 332 ? -4.044 12.469 0.393 1.00 97.06 332 PHE A N 1
ATOM 2639 C CA . PHE A 1 332 ? -3.528 11.330 -0.370 1.00 97.06 332 PHE A CA 1
ATOM 2640 C C . PHE A 1 332 ? -3.637 10.014 0.395 1.00 97.06 332 PHE A C 1
ATOM 2642 O O . PHE A 1 332 ? -3.819 8.978 -0.240 1.00 97.06 332 PHE A O 1
ATOM 2649 N N . GLN A 1 333 ? -3.620 10.039 1.732 1.00 97.81 333 GLN A N 1
ATOM 2650 C CA . GLN A 1 333 ? -3.917 8.847 2.530 1.00 97.81 333 GLN A CA 1
ATOM 2651 C C . GLN A 1 333 ? -5.348 8.352 2.273 1.00 97.81 333 GLN A C 1
ATOM 2653 O O . GLN A 1 333 ? -5.556 7.166 2.015 1.00 97.81 333 GLN A O 1
ATOM 2658 N N . HIS A 1 334 ? -6.325 9.266 2.261 1.00 97.12 334 HIS A N 1
ATOM 2659 C CA . HIS A 1 334 ? -7.714 8.955 1.895 1.00 97.12 334 HIS A CA 1
ATOM 2660 C C . HIS A 1 334 ? -7.825 8.379 0.485 1.00 97.12 334 HIS A C 1
ATOM 2662 O O . HIS A 1 334 ? -8.540 7.402 0.264 1.00 97.12 334 HIS A O 1
ATOM 2668 N N . MET A 1 335 ? -7.097 8.955 -0.475 1.00 96.56 335 MET A N 1
ATOM 2669 C CA . MET A 1 335 ? -7.086 8.447 -1.847 1.00 96.56 335 MET A CA 1
ATOM 2670 C C . MET A 1 335 ? -6.455 7.056 -1.952 1.00 96.56 335 MET A C 1
ATOM 2672 O O . MET A 1 335 ? -6.961 6.238 -2.717 1.00 96.56 335 MET A O 1
ATOM 2676 N N . ASN A 1 336 ? -5.401 6.757 -1.189 1.00 97.00 336 ASN A N 1
ATOM 2677 C CA . ASN A 1 336 ? -4.788 5.428 -1.172 1.00 97.00 336 ASN A CA 1
ATOM 2678 C C . ASN A 1 336 ? -5.795 4.364 -0.708 1.00 97.00 336 ASN A C 1
ATOM 2680 O O . ASN A 1 336 ? -6.016 3.398 -1.436 1.00 97.00 336 ASN A O 1
ATOM 2684 N N . PHE A 1 337 ? -6.506 4.600 0.401 1.00 97.62 337 PHE A N 1
ATOM 2685 C CA . PHE A 1 337 ? -7.607 3.729 0.840 1.00 97.62 337 PHE A CA 1
ATOM 2686 C C . PHE A 1 337 ? -8.733 3.624 -0.196 1.00 97.62 337 PHE A C 1
ATOM 2688 O O . PHE A 1 337 ? -9.216 2.541 -0.511 1.00 97.62 337 PHE A O 1
ATOM 2695 N N . ALA A 1 338 ? -9.158 4.744 -0.782 1.00 96.56 338 ALA A N 1
ATOM 2696 C CA . ALA A 1 338 ? -10.202 4.719 -1.806 1.00 96.56 338 ALA A CA 1
ATOM 2697 C C . ALA A 1 338 ? -9.801 3.891 -3.041 1.00 96.56 338 ALA A C 1
ATOM 2699 O O . ALA A 1 338 ? -10.669 3.323 -3.706 1.00 96.56 338 ALA A O 1
ATOM 2700 N N . THR A 1 339 ? -8.502 3.828 -3.340 1.00 95.62 339 THR A N 1
ATOM 2701 C CA . THR A 1 339 ? -7.955 3.074 -4.471 1.00 95.62 339 THR A CA 1
ATOM 2702 C C . THR A 1 339 ? -7.964 1.570 -4.194 1.00 95.62 339 THR A C 1
ATOM 2704 O O . THR A 1 339 ? -8.372 0.809 -5.068 1.00 95.62 339 THR A O 1
ATOM 2707 N N . THR A 1 340 ? -7.596 1.129 -2.985 1.00 96.62 340 THR A N 1
ATOM 2708 C CA . THR A 1 340 ? -7.563 -0.304 -2.625 1.00 96.62 340 THR A CA 1
ATOM 2709 C C . THR A 1 340 ? -8.953 -0.945 -2.566 1.00 96.62 340 THR A C 1
ATOM 2711 O O . THR A 1 340 ? -9.092 -2.142 -2.800 1.00 96.62 340 THR A O 1
ATOM 2714 N N . ARG A 1 341 ? -10.006 -0.150 -2.329 1.00 95.25 341 ARG A N 1
ATOM 2715 C CA . ARG A 1 341 ? -11.404 -0.622 -2.251 1.00 95.25 341 ARG A CA 1
ATOM 2716 C C . ARG A 1 341 ? -12.064 -0.912 -3.600 1.00 95.25 341 ARG A C 1
ATOM 2718 O O . ARG A 1 341 ? -13.114 -1.547 -3.630 1.00 95.25 341 ARG A O 1
ATOM 2725 N N . LYS A 1 342 ? -11.536 -0.385 -4.711 1.00 83.25 342 LYS A N 1
ATOM 2726 C CA . LYS A 1 342 ? -12.230 -0.361 -6.014 1.00 83.25 342 LYS A CA 1
ATOM 2727 C C . LYS A 1 342 ? -11.522 -1.229 -7.059 1.00 83.25 342 LYS A C 1
ATOM 2729 O O . LYS A 1 342 ? -10.872 -0.675 -7.948 1.00 83.25 342 LYS A O 1
ATOM 2734 N N . PRO A 1 343 ? -11.662 -2.566 -7.016 1.00 80.94 343 PRO A N 1
ATOM 2735 C CA . PRO A 1 343 ? -11.212 -3.390 -8.125 1.00 80.94 343 PRO A CA 1
ATOM 2736 C C . PRO A 1 343 ? -12.076 -3.070 -9.350 1.00 80.94 343 PRO A C 1
ATOM 2738 O O . PRO A 1 343 ? -13.304 -3.164 -9.308 1.00 80.94 343 PRO A O 1
ATOM 2741 N N . LYS A 1 344 ? -11.448 -2.672 -10.453 1.00 83.81 344 LYS A N 1
ATOM 2742 C CA . LYS A 1 344 ? -12.124 -2.621 -11.751 1.00 83.81 344 LYS A CA 1
ATOM 2743 C C . LYS A 1 344 ? -11.837 -3.923 -12.479 1.00 83.81 344 LYS A C 1
ATOM 2745 O O . LYS A 1 344 ? -10.743 -4.456 -12.374 1.00 83.81 344 LYS A O 1
ATOM 2750 N N . LYS A 1 345 ? -12.812 -4.404 -13.251 1.00 82.75 345 LYS A N 1
ATOM 2751 C CA . LYS A 1 345 ? -12.769 -5.715 -13.920 1.00 82.75 345 LYS A CA 1
ATOM 2752 C C . LYS A 1 345 ? -11.527 -5.943 -14.803 1.00 82.75 345 LYS A C 1
ATOM 2754 O O . LYS A 1 345 ? -11.163 -7.091 -15.015 1.00 82.75 345 LYS A O 1
ATOM 2759 N N . TYR A 1 346 ? -10.911 -4.876 -15.311 1.00 84.50 346 TYR A N 1
ATOM 2760 C CA . TYR A 1 346 ? -9.791 -4.945 -16.254 1.00 84.50 346 TYR A CA 1
ATOM 2761 C C . TYR A 1 346 ? -8.567 -4.123 -15.830 1.00 84.50 346 TYR A C 1
ATOM 2763 O O . TYR A 1 346 ? -7.584 -4.118 -16.561 1.00 84.50 346 TYR A O 1
ATOM 2771 N N . ASP A 1 347 ? -8.614 -3.434 -14.683 1.00 86.88 347 ASP A N 1
ATOM 2772 C CA . ASP A 1 347 ? -7.441 -2.701 -14.195 1.00 86.88 347 ASP A CA 1
ATOM 2773 C C . ASP A 1 347 ? -6.699 -3.592 -13.185 1.00 86.88 347 ASP A C 1
ATOM 2775 O O . ASP A 1 347 ? -7.355 -4.304 -12.413 1.00 86.88 347 ASP A O 1
ATOM 2779 N N . PRO A 1 348 ? -5.359 -3.506 -13.120 1.00 92.50 348 PRO A N 1
ATOM 2780 C CA . PRO A 1 348 ? -4.583 -4.122 -12.052 1.00 92.50 348 PRO A CA 1
ATOM 2781 C C . PRO A 1 348 ? -5.154 -3.744 -10.682 1.00 92.50 348 PRO A C 1
ATOM 2783 O O . PRO A 1 348 ? -5.462 -2.572 -10.420 1.00 92.50 348 PRO A O 1
ATOM 2786 N N . LYS A 1 349 ? -5.309 -4.722 -9.786 1.00 95.44 349 LYS A N 1
ATOM 2787 C CA . LYS A 1 349 ? -5.906 -4.465 -8.474 1.00 95.44 349 LYS A CA 1
ATOM 2788 C C . LYS A 1 349 ? -4.893 -3.730 -7.603 1.00 95.44 349 LYS A C 1
ATOM 2790 O O . LYS A 1 349 ? -3.789 -4.216 -7.384 1.00 95.44 349 LYS A O 1
ATOM 2795 N N . ALA A 1 350 ? -5.257 -2.556 -7.097 1.00 97.00 350 ALA A N 1
ATOM 2796 C CA . ALA A 1 350 ? -4.401 -1.831 -6.167 1.00 97.00 350 ALA A CA 1
ATOM 2797 C C . ALA A 1 350 ? -4.415 -2.508 -4.793 1.00 97.00 350 ALA A C 1
ATOM 2799 O O . ALA A 1 350 ? -5.480 -2.752 -4.222 1.00 97.00 350 ALA A O 1
ATOM 2800 N N . VAL A 1 351 ? -3.229 -2.782 -4.263 1.00 97.62 351 VAL A N 1
ATOM 2801 C CA . VAL A 1 351 ? -3.016 -3.485 -2.993 1.00 97.62 351 VAL A CA 1
ATOM 2802 C C . VAL A 1 351 ? -1.888 -2.823 -2.204 1.00 97.62 351 VAL A C 1
ATOM 2804 O O . VAL A 1 351 ? -1.233 -1.894 -2.688 1.00 97.62 351 VAL A O 1
ATOM 2807 N N . VAL A 1 352 ? -1.663 -3.291 -0.979 1.00 98.25 352 VAL A N 1
ATOM 2808 C CA . VAL A 1 352 ? -0.541 -2.857 -0.144 1.00 98.25 352 VAL A CA 1
ATOM 2809 C C . VAL A 1 352 ? 0.544 -3.924 -0.166 1.00 98.25 352 VAL A C 1
ATOM 2811 O O . VAL A 1 352 ? 0.254 -5.113 -0.073 1.00 98.25 352 VAL A O 1
ATOM 2814 N N . PHE A 1 353 ? 1.800 -3.506 -0.274 1.00 97.62 353 PHE A N 1
ATOM 2815 C CA . PHE A 1 353 ? 2.955 -4.393 -0.205 1.00 97.62 353 PHE A CA 1
ATOM 2816 C C . PHE A 1 353 ? 3.867 -3.986 0.951 1.00 97.62 353 PHE A C 1
ATOM 2818 O O . PHE A 1 353 ? 4.305 -2.836 1.029 1.00 97.62 353 PHE A O 1
ATOM 2825 N N . GLN A 1 354 ? 4.167 -4.928 1.839 1.00 96.25 354 GLN A N 1
ATOM 2826 C CA . GLN A 1 354 ? 5.089 -4.736 2.946 1.00 96.25 354 GLN A CA 1
ATOM 2827 C C . GLN A 1 354 ? 6.521 -4.958 2.454 1.00 96.25 354 GLN A C 1
ATOM 2829 O O . GLN A 1 354 ? 6.962 -6.094 2.273 1.00 96.25 354 GLN A O 1
ATOM 2834 N N . TYR A 1 355 ? 7.249 -3.863 2.209 1.00 93.19 355 TYR A N 1
ATOM 2835 C CA . TYR A 1 355 ? 8.516 -3.914 1.473 1.00 93.19 355 TYR A CA 1
ATOM 2836 C C . TYR A 1 355 ? 9.632 -4.674 2.200 1.00 93.19 355 TYR A C 1
ATOM 2838 O O . TYR A 1 355 ? 10.426 -5.320 1.524 1.00 93.19 355 TYR A O 1
ATOM 2846 N N . GLY A 1 356 ? 9.675 -4.609 3.539 1.00 76.38 356 GLY A N 1
ATOM 2847 C CA . GLY A 1 356 ? 10.591 -5.381 4.394 1.00 76.38 356 GLY A CA 1
ATOM 2848 C C . GLY A 1 356 ? 12.071 -5.268 3.996 1.00 76.38 356 GLY A C 1
ATOM 2849 O O . GLY A 1 356 ? 12.552 -6.011 3.143 1.00 76.38 356 GLY A O 1
ATOM 2850 N N . GLY A 1 357 ? 12.813 -4.329 4.595 1.00 55.88 357 GLY A N 1
ATOM 2851 C CA . GLY A 1 357 ? 14.228 -4.127 4.236 1.00 55.88 357 GLY A CA 1
ATOM 2852 C C . GLY A 1 357 ? 15.159 -3.641 5.344 1.00 55.88 357 GLY A C 1
ATOM 2853 O O . GLY A 1 357 ? 16.313 -3.360 5.056 1.00 55.88 357 GLY A O 1
ATOM 2854 N N . HIS A 1 358 ? 14.680 -3.512 6.583 1.00 51.19 358 HIS A N 1
ATOM 2855 C CA . HIS A 1 358 ? 15.529 -3.141 7.730 1.00 51.19 358 HIS A CA 1
ATOM 2856 C C . HIS A 1 358 ? 14.859 -3.375 9.091 1.00 51.19 358 HIS A C 1
ATOM 2858 O O . HIS A 1 358 ? 15.548 -3.482 10.101 1.00 51.19 358 HIS A O 1
ATOM 2864 N N . ALA A 1 359 ? 13.528 -3.467 9.114 1.00 51.72 359 ALA A N 1
ATOM 2865 C CA . ALA A 1 359 ? 12.723 -3.767 10.291 1.00 51.72 359 ALA A CA 1
ATOM 2866 C C . ALA A 1 359 ? 12.269 -5.236 10.296 1.00 51.72 359 ALA A C 1
ATOM 2868 O O . ALA A 1 359 ? 11.098 -5.508 10.535 1.00 51.72 359 ALA A O 1
ATOM 2869 N N . ASP A 1 360 ? 13.177 -6.186 10.040 1.00 57.16 360 ASP A N 1
ATOM 2870 C CA . ASP A 1 360 ? 12.857 -7.630 9.999 1.00 57.16 360 ASP A CA 1
ATOM 2871 C C . ASP A 1 360 ? 12.252 -8.170 11.315 1.00 57.16 360 ASP A C 1
ATOM 2873 O O . ASP A 1 360 ? 11.798 -9.311 11.370 1.00 57.16 360 ASP A O 1
ATOM 2877 N N . ASN A 1 361 ? 12.203 -7.342 12.363 1.00 72.94 361 ASN A N 1
ATOM 2878 C CA . ASN A 1 361 ? 11.594 -7.660 13.647 1.00 72.94 361 ASN A CA 1
ATOM 2879 C C . ASN A 1 361 ? 10.140 -7.181 13.803 1.00 72.94 361 ASN A C 1
ATOM 2881 O O . ASN A 1 361 ? 9.476 -7.663 14.714 1.00 72.94 361 ASN A O 1
ATOM 2885 N N . ASP A 1 362 ? 9.638 -6.251 12.979 1.00 91.25 362 ASP A N 1
ATOM 2886 C CA . ASP A 1 362 ? 8.249 -5.774 13.085 1.00 91.25 362 ASP A CA 1
ATOM 2887 C C . ASP A 1 362 ? 7.468 -6.053 11.791 1.00 91.25 362 ASP A C 1
ATOM 2889 O O . ASP A 1 362 ? 7.528 -5.256 10.846 1.00 91.25 362 ASP A O 1
ATOM 2893 N N . PRO A 1 363 ? 6.707 -7.163 11.730 1.00 93.06 363 PRO A N 1
ATOM 2894 C CA . PRO A 1 363 ? 5.930 -7.507 10.543 1.00 93.06 363 PRO A CA 1
ATOM 2895 C C . PRO A 1 363 ? 4.841 -6.465 10.238 1.00 93.06 363 PRO A C 1
ATOM 2897 O O . PRO A 1 363 ? 4.421 -6.339 9.085 1.00 93.06 363 PRO A O 1
ATOM 2900 N N . LEU A 1 364 ? 4.442 -5.664 11.235 1.00 95.69 364 LEU A N 1
ATOM 2901 C CA . LEU A 1 364 ? 3.407 -4.638 11.131 1.00 95.69 364 LEU A CA 1
ATOM 2902 C C . LEU A 1 364 ? 3.973 -3.213 11.002 1.00 95.69 364 LEU A C 1
ATOM 2904 O O . LEU A 1 364 ? 3.260 -2.247 11.263 1.00 95.69 364 LEU A O 1
ATOM 2908 N N . CYS A 1 365 ? 5.242 -3.049 10.604 1.00 95.44 365 CYS A N 1
ATOM 2909 C CA . CYS A 1 365 ? 5.845 -1.724 10.451 1.00 95.44 365 CYS A CA 1
ATOM 2910 C C . CYS A 1 365 ? 5.100 -0.887 9.383 1.00 95.44 365 CYS A C 1
ATOM 2912 O O . CYS A 1 365 ? 5.139 -1.250 8.201 1.00 95.44 365 CYS A O 1
ATOM 2914 N N . PRO A 1 366 ? 4.473 0.255 9.733 1.00 95.69 366 PRO A N 1
ATOM 2915 C CA . PRO A 1 366 ? 3.721 1.063 8.767 1.00 95.69 366 PRO A CA 1
ATOM 2916 C C . PRO A 1 366 ? 4.617 1.831 7.797 1.00 95.69 366 PRO A C 1
ATOM 2918 O O . PRO A 1 366 ? 4.208 2.189 6.691 1.00 95.69 366 PRO A O 1
ATOM 2921 N N . LEU A 1 367 ? 5.851 2.116 8.214 1.00 95.31 367 LEU A N 1
ATOM 2922 C CA . LEU A 1 367 ? 6.772 2.969 7.474 1.00 95.31 367 LEU A CA 1
ATOM 2923 C C . LEU A 1 367 ? 7.350 2.285 6.230 1.00 95.31 367 LEU A C 1
ATOM 2925 O O . LEU A 1 367 ? 7.923 2.975 5.393 1.00 95.31 367 LEU A O 1
ATOM 2929 N N . THR A 1 368 ? 7.194 0.965 6.095 1.00 95.50 368 THR A N 1
ATOM 2930 C CA . THR A 1 368 ? 7.651 0.175 4.939 1.00 95.50 368 THR A CA 1
ATOM 2931 C C . THR A 1 368 ? 6.532 -0.225 3.979 1.00 95.50 368 THR A C 1
ATOM 2933 O O . THR A 1 368 ? 6.792 -0.934 3.006 1.00 95.50 368 THR A O 1
ATOM 2936 N N . LEU A 1 369 ? 5.300 0.226 4.224 1.00 97.56 369 LEU A N 1
ATOM 2937 C CA . LEU A 1 369 ? 4.163 -0.088 3.368 1.00 97.56 369 LEU A CA 1
ATOM 2938 C C . LEU A 1 369 ? 4.234 0.707 2.062 1.00 97.56 369 LEU A C 1
ATOM 2940 O O . LEU A 1 369 ? 4.359 1.936 2.064 1.00 97.56 369 LEU A O 1
ATOM 2944 N N . LEU A 1 370 ? 4.097 0.009 0.940 1.00 97.94 370 LEU A N 1
ATOM 2945 C CA . LEU A 1 370 ? 4.067 0.570 -0.408 1.00 97.94 370 LEU A CA 1
ATOM 2946 C C . LEU A 1 370 ? 2.712 0.326 -1.068 1.00 97.94 370 LEU A C 1
ATOM 2948 O O . LEU A 1 370 ? 2.076 -0.702 -0.842 1.00 97.94 370 LEU A O 1
ATOM 2952 N N . MET A 1 371 ? 2.299 1.252 -1.931 1.00 98.31 371 MET A N 1
ATOM 2953 C CA . MET A 1 371 ? 1.259 0.967 -2.916 1.00 98.31 371 MET A CA 1
ATOM 2954 C C . MET A 1 371 ? 1.810 -0.014 -3.957 1.00 98.31 371 MET A C 1
ATOM 2956 O O . MET A 1 371 ? 2.937 0.152 -4.432 1.00 98.31 371 MET A O 1
ATOM 2960 N N . ALA A 1 372 ? 1.010 -1.006 -4.332 1.00 97.75 372 ALA A N 1
ATOM 2961 C CA . ALA A 1 372 ? 1.370 -2.038 -5.296 1.00 97.75 372 ALA A CA 1
ATOM 2962 C C . ALA A 1 372 ? 0.190 -2.388 -6.214 1.00 97.75 372 ALA A C 1
ATOM 2964 O O . ALA A 1 372 ? -0.961 -2.046 -5.927 1.00 97.75 372 ALA A O 1
ATOM 2965 N N . TYR A 1 373 ? 0.488 -3.087 -7.306 1.00 97.00 373 TYR A N 1
ATOM 2966 C CA . TYR A 1 373 ? -0.504 -3.743 -8.150 1.00 97.00 373 TYR A CA 1
ATOM 2967 C C . TYR A 1 373 ? -0.411 -5.259 -8.007 1.00 97.00 373 TYR A C 1
ATOM 2969 O O . TYR A 1 373 ? 0.679 -5.818 -8.090 1.00 97.00 373 TYR A O 1
ATOM 2977 N N . GLU A 1 374 ? -1.560 -5.896 -7.809 1.00 95.69 374 GLU A N 1
ATOM 2978 C CA . GLU A 1 374 ? -1.781 -7.332 -7.953 1.00 95.69 374 GLU A CA 1
ATOM 2979 C C . GLU A 1 374 ? -2.321 -7.591 -9.368 1.00 95.69 374 GLU A C 1
ATOM 2981 O O . GLU A 1 374 ? -3.426 -7.158 -9.714 1.00 95.69 374 GLU A O 1
ATOM 2986 N N . GLU A 1 375 ? -1.524 -8.261 -10.202 1.00 93.00 375 GLU A N 1
ATOM 2987 C CA . GLU A 1 375 ? -1.862 -8.567 -11.593 1.00 93.00 375 GLU A CA 1
ATOM 2988 C C . GLU A 1 375 ? -1.116 -9.819 -12.077 1.00 93.00 375 GLU A C 1
ATOM 2990 O O . GLU A 1 375 ? 0.078 -9.977 -11.823 1.00 93.00 375 GLU A O 1
ATOM 2995 N N . ASN A 1 376 ? -1.804 -10.704 -12.809 1.00 89.50 376 ASN A N 1
ATOM 2996 C CA . ASN A 1 376 ? -1.206 -11.869 -13.477 1.00 89.50 376 ASN A CA 1
ATOM 2997 C C . ASN A 1 376 ? -0.333 -12.749 -12.552 1.00 89.50 376 ASN A C 1
ATOM 2999 O O . ASN A 1 376 ? 0.763 -13.167 -12.932 1.00 89.50 376 ASN A O 1
ATOM 3003 N N . GLY A 1 377 ? -0.798 -13.008 -11.324 1.00 89.75 377 GLY A N 1
ATOM 3004 C CA . GLY A 1 377 ? -0.079 -13.836 -10.345 1.00 89.75 377 GLY A CA 1
ATOM 3005 C C . GLY A 1 377 ? 1.155 -13.160 -9.731 1.00 89.75 377 GLY A C 1
ATOM 3006 O O . GLY A 1 377 ? 2.033 -13.834 -9.187 1.00 89.75 377 GLY A O 1
ATOM 3007 N N . ARG A 1 378 ? 1.285 -11.835 -9.873 1.00 93.25 378 ARG A N 1
ATOM 3008 C CA . ARG A 1 378 ? 2.405 -11.045 -9.351 1.00 93.25 378 ARG A CA 1
ATOM 3009 C C . ARG A 1 378 ? 1.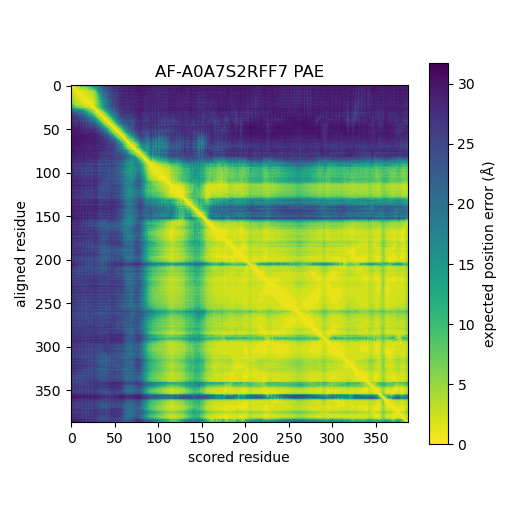896 -9.860 -8.550 1.00 93.25 378 ARG A C 1
ATOM 3011 O O . ARG A 1 378 ? 0.861 -9.279 -8.866 1.00 93.25 378 ARG A O 1
ATOM 3018 N N . VAL A 1 379 ? 2.678 -9.472 -7.546 1.00 96.31 379 VAL A N 1
ATOM 3019 C CA . VAL A 1 379 ? 2.448 -8.253 -6.770 1.00 96.31 379 VAL A CA 1
ATOM 3020 C C . VAL A 1 379 ? 3.673 -7.366 -6.882 1.00 96.31 379 VAL A C 1
ATOM 3022 O O . VAL A 1 379 ? 4.747 -7.723 -6.404 1.00 96.31 379 VAL A O 1
ATOM 3025 N N . MET A 1 380 ? 3.509 -6.218 -7.533 1.00 96.56 380 MET A N 1
ATOM 3026 C CA . MET A 1 380 ? 4.610 -5.315 -7.854 1.00 96.56 380 MET A CA 1
ATOM 3027 C C . MET A 1 380 ? 4.391 -3.944 -7.215 1.00 96.56 380 MET A C 1
ATOM 3029 O O . MET A 1 380 ? 3.360 -3.314 -7.476 1.00 96.56 380 MET A O 1
ATOM 3033 N N . PRO A 1 381 ? 5.342 -3.441 -6.406 1.00 97.50 381 PRO A N 1
ATOM 3034 C CA . PRO A 1 381 ? 5.298 -2.077 -5.908 1.00 97.50 381 PRO A CA 1
ATOM 3035 C C . PRO A 1 381 ? 5.256 -1.058 -7.041 1.00 97.50 381 PRO A C 1
ATOM 3037 O O . PRO A 1 381 ? 5.797 -1.268 -8.129 1.00 97.50 381 PRO A O 1
ATOM 3040 N N . VAL A 1 382 ? 4.650 0.087 -6.758 1.00 97.19 382 VAL A N 1
ATOM 3041 C CA . VAL A 1 382 ? 4.499 1.155 -7.736 1.00 97.19 382 VAL A CA 1
ATOM 3042 C C . VAL A 1 382 ? 5.569 2.221 -7.548 1.00 97.19 382 VAL A C 1
ATOM 3044 O O . VAL A 1 382 ? 5.786 2.732 -6.445 1.00 97.19 382 VAL A O 1
ATOM 3047 N N . ALA A 1 383 ? 6.227 2.572 -8.649 1.00 96.44 383 ALA A N 1
ATOM 3048 C CA . ALA A 1 383 ? 7.153 3.685 -8.748 1.00 96.44 383 ALA A CA 1
ATOM 3049 C C . ALA A 1 383 ? 6.474 4.926 -9.333 1.00 96.44 383 ALA A C 1
ATOM 3051 O O . ALA A 1 383 ? 5.443 4.845 -10.001 1.00 96.44 383 ALA A O 1
ATOM 3052 N N . SER A 1 384 ? 7.071 6.092 -9.082 1.00 89.75 384 SER A N 1
ATOM 3053 C CA . SER A 1 384 ? 6.638 7.341 -9.713 1.00 89.75 384 SER A CA 1
ATOM 3054 C C . SER A 1 384 ? 6.602 7.183 -11.233 1.00 89.75 384 SER A C 1
ATOM 3056 O O . SER A 1 384 ? 7.600 6.797 -11.838 1.00 89.75 384 SER A O 1
ATOM 3058 N N . ASP A 1 385 ? 5.468 7.520 -11.830 1.00 78.19 385 ASP A N 1
ATOM 3059 C CA . ASP A 1 385 ? 5.283 7.591 -13.274 1.00 78.19 385 ASP A CA 1
ATOM 3060 C C . ASP A 1 385 ? 6.006 8.800 -13.893 1.00 78.19 385 ASP A C 1
ATOM 3062 O O . ASP A 1 385 ? 6.498 9.713 -13.214 1.00 78.19 385 ASP A O 1
ATOM 3066 N N . PHE A 1 386 ? 6.096 8.753 -15.217 1.00 74.38 386 PHE A N 1
ATOM 3067 C CA . PHE A 1 386 ? 6.379 9.873 -16.108 1.00 74.38 386 PHE A CA 1
ATOM 3068 C C . PHE A 1 386 ? 5.082 10.131 -16.879 1.00 74.38 386 PHE A C 1
ATOM 3070 O O . PHE A 1 386 ? 4.613 9.244 -17.591 1.00 74.38 386 PHE A O 1
ATOM 3077 N N . ASP A 1 387 ? 4.503 11.319 -16.688 1.00 64.38 387 ASP A N 1
ATOM 3078 C CA . ASP A 1 387 ? 3.397 11.826 -17.516 1.00 64.38 387 ASP A CA 1
ATOM 3079 C C . ASP A 1 387 ? 3.922 12.461 -18.808 1.00 64.38 387 ASP A C 1
ATOM 3081 O O . ASP A 1 387 ? 5.029 13.069 -18.764 1.00 64.38 387 ASP A O 1
#

Foldseek 3Di:
DPVVVVVVVVVVVVVVVVVVVVVVVVPDDDDDDPDDPPDDDDDDDDDDDDDDDDDDDDDDDPPPPVVVVVCVVPDDDDDDDPDDPPPPPQDPVNVVVVVVVVVVVVVVVVLVCLQVVSVVQLVVQCCQQVPPVVCVPPPDDVPPDDPVSCPPDRPGDDDDWDDADPVLRVCSSVVQFDADDPLQDADAFCDFPRHQFGALALAAAQPPLLVVADQDDQAFKAKEKEQAPVLVVVVVVQLVVLLVVLVVLLVVLVVVCVCPPVDDPVSVVVSVVSPSSHHPDQDKAWDCLLPPRITMIMGGPSSLCVQQRNPDNRHDDPPYNLHRVDHRDSVSNVSSSVSQRDDDPPDFHWHKYQQDDPPVPDSSHSSRIAIWGDDDSHTGTHGYHMD

Sequence (387 aa):
SGQWINLKEKRKSQIEIQKEENEILSNGSEEPIVNTNRRVSFQLLPENNRRRIPSQRSRRSGIASSLSLVNFIAGDLDDSDEDADNKFEMSLNDLEDWTKYERVRDWLTSLCRLDPRSQIKVFFDECAQAGVSNIEDKGMNVMDLSPILKFFSKAQVFTVWRPTSMEAIRKMMTGDAVGKGLGIKGKSAKVGLLSGYVPFLQIHSDDNDKKKIGTLPKDARIRVFFRTEKSRDAAVVELEKVSIEMIEIVDQAIITIEKEGEVPDEVYEEALTNMKLKMTEPEIILVDDNAPNAMGIDIPERLFWEAFVTRKDITRKEGSPMDTGRLSEPAFQHMNFATTRKPKKYDPKAVVFQYGGHADNDPLCPLTLLMAYEENGRVMPVASDFD

Solvent-accessible surface area (backbone atoms only — not comparable to full-atom values): 22844 Å² total; per-residue (Å²): 125,73,75,65,56,58,57,54,52,59,52,50,54,54,55,51,54,57,48,54,59,55,58,61,69,72,69,74,76,95,77,85,86,79,83,78,85,79,80,82,79,80,84,80,81,83,93,85,82,90,78,88,75,87,89,77,92,76,94,72,77,92,69,61,73,67,57,54,54,57,59,63,71,53,76,80,88,73,94,81,79,96,84,77,90,74,73,82,77,74,46,74,66,56,52,52,52,48,52,50,50,50,52,52,50,52,53,56,50,52,56,53,59,41,35,65,70,48,45,52,47,52,52,47,28,47,38,57,58,66,37,65,70,55,39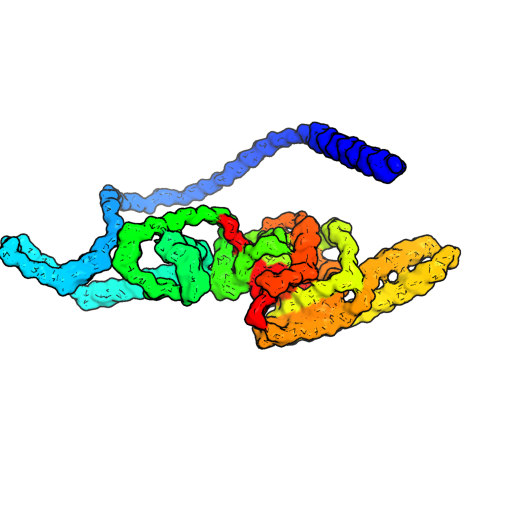,73,76,70,50,89,58,93,80,75,67,59,78,69,61,67,71,78,59,73,52,70,68,86,84,80,71,51,95,56,58,68,55,14,53,49,29,43,48,72,64,71,22,40,70,50,52,91,70,64,67,45,65,49,22,71,32,46,78,52,34,16,26,19,41,45,63,34,53,36,47,55,79,71,39,55,69,66,55,71,86,66,57,45,78,44,52,42,46,43,31,21,69,40,60,71,50,37,52,54,31,47,62,56,49,50,55,53,47,53,53,40,51,54,50,27,52,52,18,51,60,49,56,76,38,69,87,78,56,59,69,72,60,46,56,49,24,62,56,40,51,67,55,46,60,74,59,80,62,76,41,82,40,57,84,24,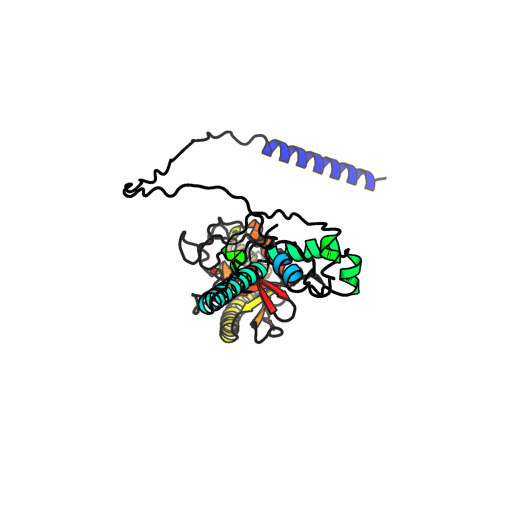55,87,72,25,26,31,36,39,32,31,42,46,56,51,44,44,63,27,45,69,78,38,89,50,65,55,54,86,90,36,63,72,15,34,82,68,76,64,37,53,70,36,32,54,40,41,55,58,31,43,65,56,73,49,100,85,52,68,32,43,34,37,31,47,64,72,88,81,56,91,86,47,67,53,53,46,87,45,27,22,32,19,35,44,48,95,61,39,73,38,39,25,15,50,47,68,92

Nearest PDB structures (foldseek):
  5ofb-assembly1_B  TM=3.668E-01  e=8.065E+00  Homo sapiens

Secondary structure (DSSP, 8-state):
--HHHHHHHHHHHHHHHHHHHHHHHT----------------PPPPP--------------TTHHHHHHHHHHS-----------------HHHHHHHHHHHHHHHHHHHHHHHSHHHHHHHHHHHHHHH-HHHHHHH---TT-S-TTHHHH-------------HHHHHHHHHTS-EEPPTT--PPPP-SSTTTTB-BS-----HHHHHTTSPPPPSS-EEEEEESSHHHHHHHHHHHHHHHHHHHHHHHHHHHHHHTTTTS-HHHHHHHHHHGGG--S----EEE-TTTTT-EEEEEEHHHHIIIIIITS-----TTSTT--S----HHHHHHHHHHHT---TTSPEEEEEE--SS-TT-TT-GGGEEEEEEETTEEEEEEPP--

Radius of gyration: 31.7 Å; Cα contacts (8 Å, |Δi|>4): 466; chains: 1; bounding box: 96×58×98 Å